Protein AF-A0A8S2NGQ4-F1 (afdb_monomer_lite)

Secondary structure (DSSP, 8-state):
--HHHHHHHHHHTT--SS---TTS--HHHH--SHHHHHHHHH-S-----SS---SEE--TTHHHHHHHHHHHTGGGGG--HHHHHHHHHHIIIIIIIIIIIHHH---HHHHHHHHHHHHHHHHHT-HHHHHHHHHT-TTS-HHHHHHHHHHHHGGGGTS---TTSTTHHHHHHHHHHHHHHHT-GGGGGSB--EEEEEEEEEEHHHHTT--TT-EEEESS-EEEES-HHHHHHHTTHHHHHHHTTTS-S---SEEEEEEEEEE--TTT-EE-TTTSSSTT--EEEE-TT-EEEEEEEEEETTTTEEEEEEEE---HHHHSSSSSSTTS--HHHHHHHTTTS-HHHHHHHHHHHHHHHHHHT---SSHHHHHHHHHHHHT--TT-------B-TTS-B--S---TTS-TT-PPPTT-----BTTTTB-SHHHHHHHHHHHT--TTT-TTHHHH-HHHHHHHHHHHHHHTTHHHHHHTT-HHHHHHHH-GGG-STT--HHHHHHHHHHHHHHHHTT--S--GGGG--

Structure (mmCIF, N/CA/C/O backbone):
data_AF-A0A8S2NGQ4-F1
#
_entry.id   AF-A0A8S2NGQ4-F1
#
loop_
_atom_site.group_PDB
_atom_site.id
_atom_site.type_symbol
_atom_site.label_atom_id
_atom_site.label_alt_id
_atom_site.label_comp_id
_atom_site.label_asym_id
_atom_site.label_entity_id
_atom_site.label_seq_id
_atom_site.pdbx_PDB_ins_code
_atom_site.Cartn_x
_atom_site.Cartn_y
_atom_site.Cartn_z
_atom_site.occupancy
_atom_site.B_iso_or_equiv
_atom_site.auth_seq_id
_atom_site.auth_comp_id
_atom_site.auth_asym_id
_atom_site.auth_atom_id
_atom_site.pdbx_PDB_model_num
ATOM 1 N N . MET A 1 1 ? -45.311 7.890 19.341 1.00 47.47 1 MET A N 1
ATOM 2 C CA . MET A 1 1 ? -44.285 8.779 19.941 1.00 47.47 1 MET A CA 1
ATOM 3 C C . MET A 1 1 ? -43.265 8.062 20.843 1.00 47.47 1 MET A C 1
ATOM 5 O O . MET A 1 1 ? -42.162 8.571 20.970 1.00 47.47 1 MET A O 1
ATOM 9 N N . GLY A 1 2 ? -43.557 6.893 21.444 1.00 51.28 2 GLY A N 1
ATOM 10 C CA . GLY A 1 2 ? -42.591 6.179 22.310 1.00 51.28 2 GLY A CA 1
ATOM 11 C C . GLY A 1 2 ? -41.576 5.267 21.597 1.00 51.28 2 GLY A C 1
ATOM 12 O O . GLY A 1 2 ? -40.477 5.070 22.107 1.00 51.28 2 GLY A O 1
ATOM 13 N N . HIS A 1 3 ? -41.905 4.745 20.409 1.00 68.62 3 HIS A N 1
ATOM 14 C CA . HIS A 1 3 ? -41.083 3.736 19.721 1.00 68.62 3 HIS A CA 1
ATOM 15 C C . HIS A 1 3 ? -39.690 4.236 19.324 1.00 68.62 3 HIS A C 1
ATOM 17 O O . HIS A 1 3 ? -38.726 3.505 19.499 1.00 68.62 3 HIS A O 1
ATOM 23 N N . ASN A 1 4 ? -39.557 5.493 18.894 1.00 74.12 4 ASN A N 1
ATOM 24 C CA . ASN A 1 4 ? -38.266 6.086 18.526 1.00 74.12 4 ASN A CA 1
ATOM 25 C C . ASN A 1 4 ? -37.295 6.143 19.715 1.00 74.12 4 ASN A C 1
ATOM 27 O O . ASN A 1 4 ? -36.136 5.763 19.590 1.00 74.12 4 ASN A O 1
ATOM 31 N N . LYS A 1 5 ? -37.781 6.546 20.898 1.00 70.69 5 LYS A N 1
ATOM 32 C CA . LYS A 1 5 ? -36.969 6.566 22.124 1.00 70.69 5 LYS A CA 1
ATOM 33 C C . LYS A 1 5 ? -36.542 5.160 22.540 1.00 70.69 5 LYS A C 1
ATOM 35 O O . LYS A 1 5 ? -35.399 4.982 22.935 1.00 70.69 5 LYS A O 1
ATOM 40 N N . ILE A 1 6 ? -37.431 4.174 22.409 1.00 72.31 6 ILE A N 1
ATOM 41 C CA . ILE A 1 6 ? -37.134 2.771 22.727 1.00 72.31 6 ILE A CA 1
ATOM 42 C C . ILE A 1 6 ? -36.116 2.192 21.740 1.00 72.31 6 ILE A C 1
ATOM 44 O O . ILE A 1 6 ? -35.147 1.590 22.176 1.00 72.31 6 ILE A O 1
ATOM 48 N N . VAL A 1 7 ? -36.286 2.408 20.431 1.00 74.19 7 VAL A N 1
ATOM 49 C CA . VAL A 1 7 ? -35.330 1.956 19.404 1.00 74.19 7 VAL A CA 1
ATOM 50 C C . VAL A 1 7 ? -33.959 2.582 19.636 1.00 74.19 7 VAL A C 1
ATOM 52 O O . VAL A 1 7 ? -32.962 1.870 19.630 1.00 74.19 7 VAL A O 1
ATOM 55 N N . LYS A 1 8 ? -33.905 3.889 19.919 1.00 68.50 8 LYS A N 1
ATOM 56 C CA . LYS A 1 8 ? -32.658 4.579 20.259 1.00 68.50 8 LYS A CA 1
ATOM 57 C C . LYS A 1 8 ? -31.984 3.950 21.479 1.00 68.50 8 LYS A C 1
ATOM 59 O O . LYS A 1 8 ? -30.815 3.599 21.393 1.00 68.50 8 LYS A O 1
ATOM 64 N N . LEU A 1 9 ? -32.735 3.733 22.560 1.00 68.00 9 LEU A N 1
ATOM 65 C CA . LEU A 1 9 ? -32.222 3.107 23.779 1.00 68.00 9 LEU A CA 1
ATOM 66 C C . LEU A 1 9 ? -31.737 1.670 23.516 1.00 68.00 9 LEU A C 1
ATOM 68 O O . LEU A 1 9 ? -30.669 1.281 23.956 1.00 68.00 9 LEU A O 1
ATOM 72 N N . LEU A 1 10 ? -32.486 0.870 22.756 1.00 69.38 10 LEU A N 1
ATOM 73 C CA . LEU A 1 10 ? -32.101 -0.505 22.426 1.00 69.38 10 LEU A CA 1
ATOM 74 C C . LEU A 1 10 ? -30.802 -0.548 21.616 1.00 69.38 10 LEU A C 1
ATOM 76 O O . LEU A 1 10 ? -29.922 -1.354 21.909 1.00 69.38 10 LEU A O 1
ATOM 80 N N . LEU A 1 11 ? -30.661 0.335 20.628 1.00 63.56 11 LEU A N 1
ATOM 81 C CA . LEU A 1 11 ? -29.444 0.440 19.828 1.00 63.56 11 LEU A CA 1
ATOM 82 C C . LEU A 1 11 ? -28.258 0.982 20.638 1.00 63.56 11 LEU A C 1
ATOM 84 O O . LEU A 1 11 ? -27.145 0.497 20.457 1.00 63.56 11 LEU A O 1
ATOM 88 N N . GLU A 1 12 ? -28.484 1.934 21.550 1.00 55.81 12 GLU A N 1
ATOM 89 C CA . GLU A 1 12 ? -27.474 2.419 22.507 1.00 55.81 12 GLU A CA 1
ATOM 90 C C . GLU A 1 12 ? -26.984 1.306 23.451 1.00 55.81 12 GLU A C 1
ATOM 92 O O . GLU A 1 12 ? -25.834 1.328 23.880 1.00 55.81 12 GLU A O 1
ATOM 97 N N . TYR A 1 13 ? -27.828 0.308 23.728 1.00 57.59 13 TYR A N 1
ATOM 98 C CA . TYR A 1 13 ? -27.519 -0.848 24.575 1.00 57.59 13 TYR A CA 1
ATOM 99 C C . TYR A 1 13 ? -27.170 -2.121 23.776 1.00 57.59 13 TYR A C 1
ATOM 101 O O . TYR A 1 13 ? -27.187 -3.226 24.319 1.00 57.59 13 TYR A O 1
ATOM 109 N N . GLY A 1 14 ? -26.804 -1.981 22.496 1.00 46.16 14 GLY A N 1
ATOM 110 C CA . GLY A 1 14 ? -26.215 -3.062 21.698 1.00 46.16 14 GLY A CA 1
ATOM 111 C C . GLY A 1 14 ? -27.210 -4.026 21.045 1.00 46.16 14 GLY A C 1
ATOM 112 O O . GLY A 1 14 ? -26.811 -5.116 20.634 1.00 46.16 14 GLY A O 1
ATOM 113 N N . ALA A 1 15 ? -28.490 -3.658 20.922 1.00 65.44 15 ALA A N 1
ATOM 114 C CA . ALA A 1 15 ? -29.447 -4.446 20.149 1.00 65.44 15 ALA A CA 1
ATOM 115 C C . ALA A 1 15 ? -28.979 -4.594 18.692 1.00 65.44 15 ALA A C 1
ATOM 117 O O . ALA A 1 15 ? -28.596 -3.620 18.038 1.00 65.44 15 ALA A O 1
ATOM 118 N N . SER A 1 16 ? -29.013 -5.829 18.184 1.00 55.09 16 SER A N 1
ATOM 119 C CA . SER A 1 16 ? -28.521 -6.128 16.841 1.00 55.09 16 SER A CA 1
ATOM 120 C C . SER A 1 16 ? -29.359 -5.440 15.766 1.00 55.09 16 SER A C 1
ATOM 122 O O . SER A 1 16 ? -30.589 -5.486 15.776 1.00 55.09 16 SER A O 1
ATOM 124 N N . ARG A 1 17 ? -28.655 -4.837 14.807 1.00 65.81 17 ARG A N 1
ATOM 125 C CA . ARG A 1 17 ? -29.224 -4.142 13.644 1.00 65.81 17 ARG A CA 1
ATOM 126 C C . ARG A 1 17 ? -29.491 -5.082 12.467 1.00 65.81 17 ARG A C 1
ATOM 128 O O . ARG A 1 17 ? -30.133 -4.669 11.508 1.00 65.81 17 ARG A O 1
ATOM 135 N N . SER A 1 18 ? -29.001 -6.318 12.534 1.00 59.22 18 SER A N 1
ATOM 136 C CA . SER A 1 18 ? -28.977 -7.274 11.421 1.00 59.22 18 SER A CA 1
ATOM 137 C C . SER A 1 18 ? -29.784 -8.549 11.679 1.00 59.22 18 SER A C 1
ATOM 139 O O . SER A 1 18 ? -29.980 -9.327 10.748 1.00 59.22 18 SER A O 1
ATOM 141 N N . ILE A 1 19 ? -30.289 -8.769 12.903 1.00 72.81 19 ILE A N 1
ATOM 142 C CA . ILE A 1 19 ? -31.139 -9.931 13.204 1.00 72.81 19 ILE A CA 1
ATOM 143 C C . ILE A 1 19 ? -32.429 -9.842 12.396 1.00 72.81 19 ILE A C 1
ATOM 145 O O . ILE A 1 19 ? -33.229 -8.924 12.571 1.00 72.81 19 ILE A O 1
ATOM 149 N N . LYS A 1 20 ? -32.640 -10.833 11.538 1.00 73.38 20 LYS A N 1
ATOM 150 C CA . LYS A 1 20 ? -33.841 -10.926 10.722 1.00 73.38 20 LYS A CA 1
ATOM 151 C C . LYS A 1 20 ? -34.998 -11.527 11.508 1.00 73.38 20 LYS A C 1
ATOM 153 O O . LYS A 1 20 ? -34.817 -12.433 12.322 1.00 73.38 20 LYS A O 1
ATOM 158 N N . ASN A 1 21 ? -36.195 -11.012 11.266 1.00 79.94 21 ASN A N 1
ATOM 159 C CA . ASN A 1 21 ? -37.418 -11.607 11.782 1.00 79.94 21 ASN A CA 1
ATOM 160 C C . ASN A 1 21 ? -37.799 -12.864 10.968 1.00 79.94 21 ASN A C 1
ATOM 162 O O . ASN A 1 21 ? -37.129 -13.251 10.013 1.00 79.94 21 ASN A O 1
ATOM 166 N N . LYS A 1 22 ? -38.915 -13.498 11.338 1.00 82.44 22 LYS A N 1
ATOM 167 C CA . LYS A 1 22 ? -39.483 -14.668 10.641 1.00 82.44 22 LYS A CA 1
ATOM 168 C C . LYS A 1 22 ? -39.823 -14.438 9.158 1.00 82.44 22 LYS A C 1
ATOM 170 O O . LYS A 1 22 ? -40.023 -15.408 8.438 1.00 82.44 22 LYS A O 1
ATOM 175 N N . ASP A 1 23 ? -39.894 -13.179 8.732 1.00 82.38 23 ASP A N 1
ATOM 176 C CA . ASP A 1 23 ? -40.196 -12.754 7.365 1.00 82.38 23 ASP A CA 1
ATOM 177 C C . ASP A 1 23 ? -38.913 -12.344 6.606 1.00 82.38 23 ASP A C 1
ATOM 179 O O . ASP A 1 23 ? -38.987 -11.730 5.547 1.00 82.38 23 ASP A O 1
ATOM 183 N N . ASP A 1 24 ? -37.735 -12.683 7.151 1.00 77.06 24 ASP A N 1
ATOM 184 C CA . ASP A 1 24 ? -36.398 -12.391 6.612 1.00 77.06 24 ASP A CA 1
ATOM 185 C C . ASP A 1 24 ? -36.048 -10.886 6.534 1.00 77.06 24 ASP A C 1
ATOM 187 O O . ASP A 1 24 ? -35.146 -10.487 5.797 1.00 77.06 24 ASP A O 1
ATOM 191 N N . LEU A 1 25 ? -36.715 -10.048 7.340 1.00 63.53 25 LEU A N 1
ATOM 192 C CA . LEU A 1 25 ? -36.508 -8.596 7.394 1.00 63.53 25 LEU A CA 1
ATOM 193 C C . LEU A 1 25 ? -35.737 -8.170 8.650 1.00 63.53 25 LEU A C 1
ATOM 195 O O . LEU A 1 25 ? -36.056 -8.579 9.769 1.00 63.53 25 LEU A O 1
ATOM 199 N N . THR A 1 26 ? -34.747 -7.301 8.473 1.00 73.62 26 THR A N 1
ATOM 200 C CA . THR A 1 26 ? -33.977 -6.652 9.546 1.00 73.62 26 THR A CA 1
ATOM 201 C C . THR A 1 26 ? -34.806 -5.593 10.291 1.00 73.62 26 THR A C 1
ATOM 203 O O . THR A 1 26 ? -35.799 -5.085 9.760 1.00 73.62 26 THR A O 1
ATOM 206 N N . PRO A 1 27 ? -34.400 -5.159 11.502 1.00 73.75 27 PRO A N 1
ATOM 207 C CA . PRO A 1 27 ? -35.105 -4.111 12.241 1.00 73.75 27 PRO A CA 1
ATOM 208 C C . PRO A 1 27 ? -35.163 -2.777 11.479 1.00 73.75 27 PRO A C 1
ATOM 210 O O . PRO A 1 27 ? -36.126 -2.028 11.635 1.00 73.75 27 PRO A O 1
ATOM 213 N N . PHE A 1 28 ? -34.170 -2.504 10.622 1.00 74.75 28 PHE A N 1
ATOM 214 C CA . PHE A 1 28 ? -34.169 -1.352 9.718 1.00 74.75 28 PHE A CA 1
ATOM 215 C C . PHE A 1 28 ? -35.247 -1.467 8.629 1.00 74.75 28 PHE A C 1
ATOM 217 O O . PHE A 1 28 ? -35.967 -0.506 8.356 1.00 74.75 28 PHE A O 1
ATOM 224 N N . GLU A 1 29 ? -35.403 -2.649 8.029 1.00 71.12 29 GLU A N 1
ATOM 225 C CA . GLU A 1 29 ? -36.397 -2.902 6.977 1.00 71.12 29 GLU A CA 1
ATOM 226 C C . GLU A 1 29 ? -37.832 -2.889 7.513 1.00 71.12 29 GLU A C 1
ATOM 228 O O . GLU A 1 29 ? -38.745 -2.443 6.817 1.00 71.12 29 GLU A O 1
ATOM 233 N N . VAL A 1 30 ? -38.023 -3.305 8.768 1.00 80.00 30 VAL A N 1
ATOM 234 C CA . VAL A 1 30 ? -39.321 -3.279 9.464 1.00 80.00 30 VAL A CA 1
ATOM 235 C C . VAL A 1 30 ? -39.692 -1.869 9.958 1.00 80.00 30 VAL A C 1
ATOM 237 O O . VAL A 1 30 ? -40.865 -1.587 10.226 1.00 80.00 30 VAL A O 1
ATOM 240 N N . ALA A 1 31 ? -38.731 -0.945 10.072 1.00 78.69 31 ALA A N 1
ATOM 241 C CA . ALA A 1 31 ? -38.985 0.402 10.575 1.00 78.69 31 ALA A CA 1
ATOM 242 C C . ALA A 1 31 ? -39.980 1.162 9.673 1.00 78.69 31 ALA A C 1
ATOM 244 O O . ALA A 1 31 ? -39.712 1.464 8.511 1.00 78.69 31 ALA A O 1
ATOM 245 N N . CYS A 1 32 ? -41.146 1.501 10.228 1.00 67.94 32 CYS A N 1
ATOM 246 C CA . CYS A 1 32 ? -42.255 2.084 9.465 1.00 67.94 32 CYS A CA 1
ATOM 247 C C . CYS A 1 32 ? -42.113 3.591 9.207 1.00 67.94 32 CYS A C 1
ATOM 249 O O . CYS A 1 32 ? -42.755 4.114 8.300 1.00 67.94 32 CYS A O 1
ATOM 251 N N . THR A 1 33 ? -41.307 4.307 10.000 1.00 74.94 33 THR A N 1
ATOM 252 C CA . THR A 1 33 ? -41.181 5.770 9.893 1.00 74.94 33 THR A CA 1
ATOM 253 C C . THR A 1 33 ? -39.758 6.184 9.552 1.00 74.94 33 THR A C 1
ATOM 255 O O . THR A 1 33 ? -38.798 5.581 10.037 1.00 74.94 33 THR A O 1
ATOM 258 N N . GLN A 1 34 ? -39.624 7.244 8.748 1.00 62.84 34 GLN A N 1
ATOM 259 C CA . GLN A 1 34 ? -38.319 7.801 8.384 1.00 62.84 34 GLN A CA 1
ATOM 260 C C . GLN A 1 34 ? -37.546 8.282 9.616 1.00 62.84 34 GLN A C 1
ATOM 262 O O . GLN A 1 34 ? -36.330 8.159 9.656 1.00 62.84 34 GLN A O 1
ATOM 267 N N . GLU A 1 35 ? -38.251 8.761 10.645 1.00 68.25 35 GLU A N 1
ATOM 268 C CA . GLU A 1 35 ? -37.668 9.167 11.926 1.00 68.25 35 GLU A CA 1
ATOM 269 C C . GLU A 1 35 ? -37.063 7.971 12.684 1.00 68.25 35 GLU A C 1
ATOM 271 O O . GLU A 1 35 ? -35.987 8.076 13.258 1.00 68.25 35 GLU A O 1
ATOM 276 N N . THR A 1 36 ? -37.709 6.799 12.651 1.00 71.31 36 THR A N 1
ATOM 277 C CA . THR A 1 36 ? -37.140 5.572 13.235 1.00 71.31 36 THR A CA 1
ATOM 278 C C . THR A 1 36 ? -35.943 5.076 12.426 1.00 71.31 36 THR A C 1
ATOM 280 O O . THR A 1 36 ? -34.950 4.660 13.014 1.00 71.31 36 THR A O 1
ATOM 283 N N . LYS A 1 37 ? -36.004 5.146 11.089 1.00 69.75 37 LYS A N 1
ATOM 284 C CA . LYS A 1 37 ? -34.887 4.770 10.203 1.00 69.75 37 LYS A CA 1
ATOM 285 C C . LYS A 1 37 ? -33.667 5.651 10.407 1.00 69.75 37 LYS A C 1
ATOM 287 O O . LYS A 1 37 ? -32.573 5.127 10.587 1.00 69.75 37 LYS A O 1
ATOM 292 N N . THR A 1 38 ? -33.873 6.961 10.538 1.00 61.78 38 THR A N 1
ATOM 293 C CA . THR A 1 38 ? -32.781 7.886 10.857 1.00 61.78 38 THR A CA 1
ATOM 294 C C . THR A 1 38 ? -32.130 7.572 12.195 1.00 61.78 38 THR A C 1
ATOM 296 O O . THR A 1 38 ? -30.974 7.903 12.359 1.00 61.78 38 THR A O 1
ATOM 299 N N . ILE A 1 39 ? -32.781 6.900 13.148 1.00 68.69 39 ILE A N 1
ATOM 300 C CA . ILE A 1 39 ? -32.122 6.484 14.402 1.00 68.69 39 ILE A CA 1
ATOM 301 C C . ILE A 1 39 ? -31.129 5.337 14.164 1.00 68.69 39 ILE A C 1
ATOM 303 O O . ILE A 1 39 ? -30.077 5.306 14.801 1.00 68.69 39 ILE A O 1
ATOM 307 N N . PHE A 1 40 ? -31.413 4.432 13.223 1.00 63.56 40 PHE A N 1
ATOM 308 C CA . PHE A 1 40 ? -30.446 3.418 12.788 1.00 63.56 40 PHE A CA 1
ATOM 309 C C . PHE A 1 40 ? -29.258 4.041 12.038 1.00 63.56 40 PHE A C 1
ATOM 311 O O . PHE A 1 40 ? -28.152 3.516 12.123 1.00 63.56 40 PHE A O 1
ATOM 318 N N . GLU A 1 41 ? -29.474 5.174 11.365 1.00 57.09 41 GLU A N 1
ATOM 319 C CA . GLU A 1 41 ? -28.446 5.926 10.629 1.00 57.09 41 GLU A CA 1
ATOM 320 C C . GLU A 1 41 ? -27.668 6.923 11.517 1.00 57.09 41 GLU A C 1
ATOM 322 O O . GLU A 1 41 ? -26.479 7.144 11.311 1.00 57.09 41 GLU A O 1
ATOM 327 N N . GLN A 1 42 ? -28.314 7.519 12.529 1.00 47.59 42 GLN A N 1
ATOM 328 C CA . GLN A 1 42 ? -27.783 8.588 13.394 1.00 47.59 42 GLN A CA 1
ATOM 329 C C . GLN A 1 42 ? -26.931 8.084 14.561 1.00 47.59 42 GLN A C 1
ATOM 331 O O . GLN A 1 42 ? -26.241 8.887 15.187 1.00 47.59 42 GLN A O 1
ATOM 336 N N . ILE A 1 43 ? -26.904 6.776 14.839 1.00 44.72 43 ILE A N 1
ATOM 337 C CA . ILE A 1 43 ? -25.871 6.172 15.707 1.00 44.72 43 ILE A CA 1
ATOM 338 C C . ILE A 1 43 ? -24.619 5.862 14.860 1.00 44.72 43 ILE A C 1
ATOM 340 O O . ILE A 1 43 ? -23.972 4.828 14.978 1.00 44.72 43 ILE A O 1
ATOM 344 N N . VAL A 1 44 ? -24.295 6.800 13.970 1.00 35.69 44 VAL A N 1
ATOM 345 C CA . VAL A 1 44 ? -22.965 7.076 13.443 1.00 35.69 44 VAL A CA 1
ATOM 346 C C . VAL A 1 44 ? -22.680 8.514 13.883 1.00 35.69 44 VAL A C 1
ATOM 348 O O . VAL A 1 44 ? -23.171 9.470 13.293 1.00 35.69 44 VAL A O 1
ATOM 351 N N . GLY A 1 45 ? -21.992 8.625 15.022 1.00 33.66 45 GLY A N 1
ATOM 352 C CA . GLY A 1 45 ? -21.526 9.830 15.721 1.00 33.66 45 GLY A CA 1
ATOM 353 C C . GLY A 1 45 ? -21.983 11.211 15.226 1.00 33.66 45 GLY A C 1
ATOM 354 O O . GLY A 1 45 ? -21.392 11.785 14.314 1.00 33.66 45 GLY A O 1
ATOM 355 N N . LYS A 1 46 ? -22.906 11.846 15.962 1.00 27.83 46 LYS A N 1
ATOM 356 C CA . LYS A 1 46 ? -22.928 13.314 16.055 1.00 27.83 46 LYS A CA 1
ATOM 357 C C . LYS A 1 46 ? -21.734 13.775 16.898 1.00 27.83 46 LYS A C 1
ATOM 359 O O . LYS A 1 46 ? -21.806 13.751 18.123 1.00 27.83 46 LYS A O 1
ATOM 364 N N . SER A 1 47 ? -20.661 14.214 16.246 1.00 31.73 47 SER A N 1
ATOM 365 C CA . SER A 1 47 ? -19.633 15.055 16.870 1.00 31.73 47 SER A CA 1
ATOM 366 C C . SER A 1 47 ? -19.899 16.518 16.494 1.00 31.73 47 SER A C 1
ATOM 368 O O . SER A 1 47 ? -19.470 16.985 15.439 1.00 31.73 47 SER A O 1
ATOM 370 N N . ASP A 1 48 ? -20.557 17.260 17.383 1.00 31.52 48 ASP A N 1
ATOM 371 C CA . ASP A 1 48 ? -20.556 18.727 17.379 1.00 31.52 48 ASP A CA 1
ATOM 372 C C . ASP A 1 48 ? -19.175 19.245 17.834 1.00 31.52 48 ASP A C 1
ATOM 374 O O . ASP A 1 48 ? -19.003 19.595 18.999 1.00 31.52 48 ASP A O 1
ATOM 378 N N . ARG A 1 49 ? -18.163 19.300 16.950 1.0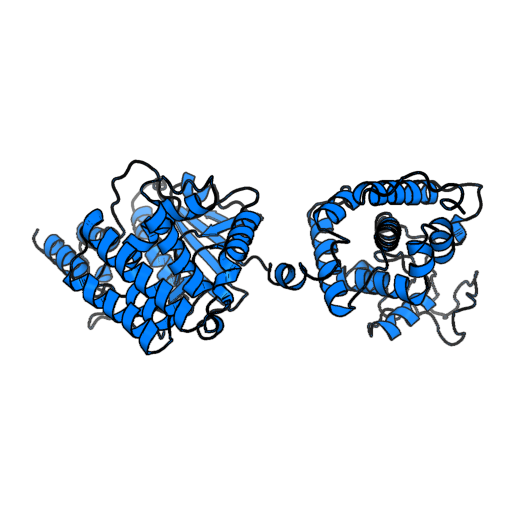0 37.47 49 ARG A N 1
ATOM 379 C CA . ARG A 1 49 ? -16.930 20.100 17.162 1.00 37.47 49 ARG A CA 1
ATOM 380 C C . ARG A 1 49 ? -16.380 20.655 15.840 1.00 37.47 49 ARG A C 1
ATOM 382 O O . ARG A 1 49 ? -16.285 19.945 14.849 1.00 37.47 49 ARG A O 1
ATOM 389 N N . LYS A 1 50 ? -16.013 21.940 15.878 1.00 34.47 50 LYS A N 1
ATOM 390 C CA . LYS A 1 50 ? -15.806 22.922 14.790 1.00 34.47 50 LYS A CA 1
ATOM 391 C C . LYS A 1 50 ? -14.702 22.674 13.741 1.00 34.47 50 LYS A C 1
ATOM 393 O O . LYS A 1 50 ? -14.505 23.554 12.913 1.00 34.47 50 LYS A O 1
ATOM 398 N N . ASP A 1 51 ? -14.067 21.507 13.692 1.00 41.84 51 ASP A N 1
ATOM 399 C CA . ASP A 1 51 ? -13.097 21.170 12.640 1.00 41.84 51 ASP A CA 1
ATOM 400 C C . ASP A 1 51 ? -13.524 19.874 11.948 1.00 41.84 51 ASP A C 1
ATOM 402 O O . ASP A 1 51 ? -13.698 18.845 12.604 1.00 41.84 51 ASP A O 1
A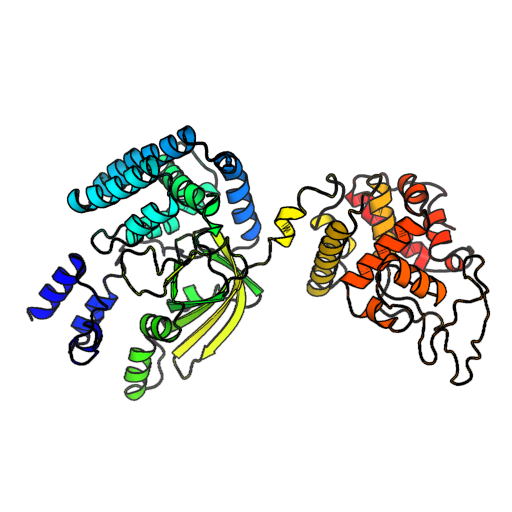TOM 406 N N . ALA A 1 52 ? -13.720 19.922 10.627 1.00 53.47 52 ALA A N 1
ATOM 407 C CA . ALA A 1 52 ? -14.137 18.767 9.837 1.00 53.47 52 ALA A CA 1
ATOM 408 C C . ALA A 1 52 ? -13.131 17.614 10.007 1.00 53.47 52 ALA A C 1
ATOM 410 O O . ALA A 1 52 ? -11.969 17.728 9.605 1.00 53.47 52 ALA A O 1
ATOM 411 N N . ILE A 1 53 ? -13.574 16.512 10.622 1.00 56.94 53 ILE A N 1
ATOM 412 C CA . ILE A 1 53 ? -12.752 15.318 10.843 1.00 56.94 53 ILE A CA 1
ATOM 413 C C . ILE A 1 53 ? -12.287 14.788 9.482 1.00 56.94 53 ILE A C 1
ATOM 415 O O . ILE A 1 53 ? -13.098 14.438 8.624 1.00 56.94 53 ILE A O 1
ATOM 419 N N . LYS A 1 54 ? -10.970 14.706 9.280 1.00 65.00 54 LYS A N 1
ATOM 420 C CA . LYS A 1 54 ? -10.386 14.140 8.060 1.00 65.00 54 LYS A CA 1
ATOM 421 C C . LYS A 1 54 ? -10.198 12.639 8.239 1.00 65.00 54 LYS A C 1
ATOM 423 O O . LYS A 1 54 ? -9.243 12.200 8.860 1.00 65.00 54 LYS A O 1
ATOM 428 N N . TRP A 1 55 ? -11.091 11.839 7.669 1.00 76.44 55 TRP A N 1
ATOM 429 C CA . TRP A 1 55 ? -11.001 10.370 7.716 1.00 76.44 55 TRP A CA 1
ATOM 430 C C . TRP A 1 55 ? -9.906 9.801 6.806 1.00 76.44 55 TRP A C 1
ATOM 432 O O . TRP A 1 55 ? -9.324 8.742 7.064 1.00 76.44 55 TRP A O 1
ATOM 442 N N . VAL A 1 56 ? -9.619 10.530 5.731 1.00 76.31 56 VAL A N 1
ATOM 443 C CA . VAL A 1 56 ? -8.582 10.218 4.756 1.00 76.31 56 VAL A CA 1
ATOM 444 C C . VAL A 1 56 ? -7.674 11.421 4.572 1.00 76.31 56 VAL A C 1
ATOM 446 O O . VAL A 1 56 ? -8.105 12.573 4.628 1.00 76.31 56 VAL A O 1
ATOM 449 N N . LEU A 1 57 ? -6.402 11.145 4.323 1.00 70.69 57 LEU A N 1
ATOM 450 C CA . LEU A 1 57 ? -5.430 12.150 3.943 1.00 70.69 57 LEU A CA 1
ATOM 451 C C . LEU A 1 57 ? -5.180 12.055 2.436 1.00 70.69 57 LEU A C 1
ATOM 453 O O . LEU A 1 57 ? -5.005 10.969 1.878 1.00 70.69 57 LEU A O 1
ATOM 457 N N . VAL A 1 58 ? -5.146 13.217 1.790 1.00 66.06 58 VAL A N 1
ATOM 458 C CA . VAL A 1 58 ? -4.784 13.384 0.383 1.00 66.06 58 VAL A CA 1
ATOM 459 C C . VAL A 1 58 ? -3.786 14.529 0.320 1.00 66.06 58 VAL A C 1
ATOM 461 O O . VAL A 1 58 ? -4.127 15.680 0.582 1.00 66.06 58 VAL A O 1
ATOM 464 N N . SER A 1 59 ? -2.519 14.212 0.054 1.00 57.06 59 SER A N 1
ATOM 465 C CA . SER A 1 59 ? -1.465 15.222 -0.033 1.00 57.06 59 SER A CA 1
ATOM 466 C C . SER A 1 59 ? -0.330 14.783 -0.962 1.00 57.06 59 SER A C 1
ATOM 468 O O . SER A 1 59 ? -0.029 13.585 -1.076 1.00 57.06 59 SER A O 1
ATOM 470 N N . PRO A 1 60 ? 0.386 15.737 -1.586 1.00 51.28 60 PRO A N 1
ATOM 471 C CA . PRO A 1 60 ? 1.677 15.447 -2.191 1.00 51.28 60 PRO A CA 1
ATOM 472 C C . PRO A 1 60 ? 2.600 14.792 -1.153 1.00 51.28 60 PRO A C 1
ATOM 474 O O . PRO A 1 60 ? 2.713 15.252 -0.019 1.00 51.28 60 PRO A O 1
ATOM 477 N N . GLY A 1 61 ? 3.248 13.684 -1.517 1.00 61.53 61 GLY A N 1
ATOM 478 C CA . GLY A 1 61 ? 4.193 13.000 -0.628 1.00 61.53 61 GLY A CA 1
ATOM 479 C C . GLY A 1 61 ? 3.573 12.122 0.465 1.00 61.53 61 GLY A C 1
ATOM 480 O O . GLY A 1 61 ? 4.314 11.644 1.318 1.00 61.53 61 GLY A O 1
ATOM 481 N N . ILE A 1 62 ? 2.271 11.827 0.427 1.00 72.25 62 ILE A N 1
ATOM 482 C CA . ILE A 1 62 ? 1.607 10.964 1.419 1.00 72.25 62 ILE A CA 1
ATOM 483 C C . ILE A 1 62 ? 2.242 9.569 1.573 1.00 72.25 62 ILE A C 1
ATOM 485 O O . ILE A 1 62 ? 2.376 9.057 2.682 1.00 72.25 62 ILE A O 1
ATOM 489 N N . ALA A 1 63 ? 2.761 8.999 0.480 1.00 74.19 63 ALA A N 1
ATOM 490 C CA . ALA A 1 63 ? 3.532 7.755 0.514 1.00 74.19 63 ALA A CA 1
ATOM 491 C C . ALA A 1 63 ? 4.810 7.880 1.368 1.00 74.19 63 ALA A C 1
ATOM 493 O O . ALA A 1 63 ? 5.191 6.937 2.056 1.00 74.19 63 ALA A O 1
ATOM 494 N N . LYS A 1 64 ? 5.449 9.062 1.374 1.00 75.50 64 LYS A N 1
ATOM 495 C CA . LYS A 1 64 ? 6.611 9.341 2.230 1.00 75.50 64 LYS A CA 1
ATOM 496 C C . LYS A 1 64 ? 6.208 9.433 3.701 1.00 75.50 64 LYS A C 1
ATOM 498 O O . LYS A 1 64 ? 6.921 8.860 4.514 1.00 75.50 64 LYS A O 1
ATOM 503 N N . LYS A 1 65 ? 5.079 10.083 4.032 1.00 76.06 65 LYS A N 1
ATOM 504 C CA . LYS A 1 65 ? 4.558 10.125 5.415 1.00 76.06 65 LYS A CA 1
ATOM 505 C C . LYS A 1 65 ? 4.286 8.705 5.933 1.00 76.06 65 LYS A C 1
ATOM 507 O O . LYS A 1 65 ? 4.796 8.328 6.982 1.00 76.06 65 LYS A O 1
ATOM 512 N N . ARG A 1 66 ? 3.614 7.864 5.138 1.00 83.31 66 ARG A N 1
ATOM 513 C CA . ARG A 1 66 ? 3.412 6.437 5.452 1.00 83.31 66 ARG A CA 1
ATOM 514 C C . ARG A 1 66 ? 4.728 5.682 5.680 1.00 83.31 66 ARG A C 1
ATOM 516 O O . ARG A 1 66 ? 4.855 4.892 6.611 1.00 83.31 66 ARG A O 1
ATOM 523 N N . ASP A 1 67 ? 5.711 5.885 4.806 1.00 79.19 67 ASP A N 1
ATOM 524 C CA . ASP A 1 67 ? 7.018 5.234 4.929 1.00 79.19 67 ASP A CA 1
ATOM 525 C C . ASP A 1 67 ? 7.781 5.695 6.170 1.00 79.19 67 ASP A C 1
ATOM 527 O O . ASP A 1 67 ? 8.446 4.886 6.810 1.00 79.19 67 ASP A O 1
ATOM 531 N N . GLN A 1 68 ? 7.697 6.984 6.496 1.00 79.75 68 GLN A N 1
ATOM 532 C CA . GLN A 1 68 ? 8.290 7.561 7.695 1.00 79.75 68 GLN A CA 1
ATOM 533 C C . GLN A 1 68 ? 7.645 6.978 8.951 1.00 79.75 68 GLN A C 1
ATOM 535 O O . GLN A 1 68 ? 8.375 6.567 9.841 1.00 79.75 68 GLN A O 1
ATOM 540 N N . PHE A 1 69 ? 6.317 6.827 8.982 1.00 82.00 69 PHE A N 1
ATOM 541 C CA . PHE A 1 69 ? 5.619 6.139 10.072 1.00 82.00 69 PHE A CA 1
ATOM 542 C C . PHE A 1 69 ? 6.166 4.732 10.296 1.00 82.00 69 PHE A C 1
ATOM 544 O O . PHE A 1 69 ? 6.588 4.381 11.394 1.00 82.00 69 PHE A O 1
ATOM 551 N N . ARG A 1 70 ? 6.204 3.931 9.223 1.00 80.75 70 ARG A N 1
ATOM 552 C CA . ARG A 1 70 ? 6.679 2.545 9.275 1.00 80.75 70 ARG A CA 1
ATOM 553 C C . ARG A 1 70 ? 8.126 2.475 9.760 1.00 80.75 70 ARG A C 1
ATOM 555 O O . ARG A 1 70 ? 8.413 1.664 10.621 1.00 80.75 70 ARG A O 1
ATOM 562 N N . LYS A 1 71 ? 9.004 3.357 9.268 1.00 79.06 71 LYS A N 1
ATOM 563 C CA . LYS A 1 71 ? 10.404 3.443 9.714 1.00 79.06 71 LYS A CA 1
ATOM 564 C C . LYS A 1 71 ? 10.536 3.844 11.176 1.00 79.06 71 LYS A C 1
ATOM 566 O O . LYS A 1 71 ? 11.285 3.216 11.912 1.00 79.06 71 LYS A O 1
ATOM 571 N N . ASN A 1 72 ? 9.816 4.879 11.596 1.00 77.50 72 ASN A N 1
ATOM 572 C CA . ASN A 1 72 ? 9.887 5.369 12.966 1.00 77.50 72 ASN A CA 1
ATOM 573 C C . ASN A 1 72 ? 9.356 4.338 13.961 1.00 77.50 72 ASN A C 1
ATOM 575 O O . ASN A 1 72 ? 9.768 4.358 15.108 1.00 77.50 72 ASN A O 1
ATOM 579 N N . THR A 1 73 ? 8.495 3.425 13.513 1.00 76.94 73 THR A N 1
ATOM 580 C CA . THR A 1 73 ? 7.925 2.341 14.319 1.00 76.94 73 THR A CA 1
ATOM 581 C C . THR A 1 73 ? 8.606 0.986 14.087 1.00 76.94 73 THR A C 1
ATOM 583 O O . THR A 1 73 ? 8.212 -0.010 14.687 1.00 76.94 73 THR A O 1
ATOM 586 N N . ASP A 1 74 ? 9.672 0.921 13.273 1.00 71.81 74 ASP A N 1
ATOM 587 C CA . ASP A 1 74 ? 10.367 -0.335 12.949 1.00 71.81 74 ASP A CA 1
ATOM 588 C C . ASP A 1 74 ? 10.993 -0.996 14.188 1.00 71.81 74 ASP A C 1
ATOM 590 O O . ASP A 1 74 ? 11.161 -2.215 14.214 1.00 71.81 74 ASP A O 1
ATOM 594 N N . PHE A 1 75 ? 11.325 -0.223 15.228 1.00 68.62 75 PHE A N 1
ATOM 595 C CA . PHE A 1 75 ? 11.875 -0.760 16.477 1.00 68.62 75 PHE A CA 1
ATOM 596 C C . PHE A 1 75 ? 10.899 -1.708 17.194 1.00 68.62 75 PHE A C 1
ATOM 598 O O . PHE A 1 75 ? 11.343 -2.622 17.890 1.00 68.62 75 PHE A O 1
ATOM 605 N N . LEU A 1 76 ? 9.590 -1.551 16.961 1.00 66.06 76 LEU A N 1
ATOM 606 C CA . LEU A 1 76 ? 8.536 -2.388 17.538 1.00 66.06 76 LEU A CA 1
ATOM 607 C C . LEU A 1 76 ? 8.375 -3.743 16.835 1.00 66.06 76 LEU A C 1
ATOM 609 O O . LEU A 1 76 ? 7.667 -4.610 17.337 1.00 66.06 76 LEU A O 1
ATOM 613 N N . LYS A 1 77 ? 9.113 -3.995 15.745 1.00 64.31 77 LYS A N 1
ATOM 614 C CA . LYS A 1 77 ? 9.122 -5.286 15.032 1.00 64.31 77 LYS A CA 1
ATOM 615 C C . LYS A 1 77 ? 9.749 -6.445 15.799 1.00 64.31 77 LYS A C 1
ATOM 617 O O . LYS A 1 77 ? 9.696 -7.576 15.328 1.00 64.31 77 LYS A O 1
ATOM 622 N N . ARG A 1 78 ? 10.398 -6.186 16.936 1.00 65.12 78 ARG A N 1
ATOM 623 C CA . ARG A 1 78 ? 11.064 -7.242 17.710 1.00 65.12 78 ARG A CA 1
ATOM 624 C C . ARG A 1 78 ? 10.074 -8.149 18.447 1.00 65.12 78 ARG A C 1
ATOM 626 O O . ARG A 1 78 ? 10.482 -9.253 18.777 1.00 65.12 78 ARG A O 1
ATOM 633 N N . PHE A 1 79 ? 8.818 -7.707 18.640 1.00 64.12 79 PHE A N 1
ATOM 634 C CA . PHE A 1 79 ? 7.692 -8.453 19.240 1.00 64.12 79 PHE A CA 1
ATOM 635 C C . PHE A 1 79 ? 8.102 -9.455 20.330 1.00 64.12 79 PHE A C 1
ATOM 637 O O . PHE A 1 79 ? 7.636 -10.593 20.355 1.00 64.12 79 PHE A O 1
ATOM 644 N N . ASP A 1 80 ? 8.991 -9.052 21.240 1.00 75.06 80 ASP A N 1
ATOM 645 C CA . ASP A 1 80 ? 9.260 -9.858 22.418 1.00 75.06 80 ASP A CA 1
ATOM 646 C C . ASP A 1 80 ? 8.124 -9.662 23.427 1.00 75.06 80 ASP A C 1
ATOM 648 O O . ASP A 1 80 ? 7.538 -8.582 23.554 1.00 75.06 80 ASP A O 1
ATOM 652 N N . HIS A 1 81 ? 7.812 -10.728 24.160 1.00 71.19 81 HIS A N 1
ATOM 653 C CA . HIS A 1 81 ? 6.688 -10.755 25.090 1.00 71.19 81 HIS A CA 1
ATOM 654 C C . HIS A 1 81 ? 6.734 -9.619 26.129 1.00 71.19 81 HIS A C 1
ATOM 656 O O . HIS A 1 81 ? 5.687 -9.140 26.565 1.00 71.19 81 HIS A O 1
ATOM 662 N N . CYS A 1 82 ? 7.928 -9.171 26.533 1.00 76.44 82 CYS A N 1
ATOM 663 C CA . CYS A 1 82 ? 8.084 -8.110 27.522 1.00 76.44 82 CYS A CA 1
ATOM 664 C C . CYS A 1 82 ? 7.719 -6.743 26.927 1.00 76.44 82 CYS A C 1
ATOM 666 O O . CYS A 1 82 ? 6.876 -6.038 27.486 1.00 76.44 82 CYS A O 1
ATOM 668 N N . SER A 1 83 ? 8.277 -6.409 25.761 1.00 78.19 83 SER A N 1
ATOM 669 C CA . SER A 1 83 ? 7.998 -5.159 25.044 1.00 78.19 83 SER A CA 1
ATOM 670 C C . SER A 1 83 ? 6.526 -5.046 24.654 1.00 78.19 83 SER A C 1
ATOM 672 O O . SER A 1 83 ? 5.890 -4.023 24.897 1.00 78.19 83 SER A O 1
ATOM 674 N N . THR A 1 84 ? 5.942 -6.119 24.117 1.00 81.31 84 THR A N 1
ATOM 675 C CA . THR A 1 84 ? 4.522 -6.155 23.752 1.00 81.31 84 THR A CA 1
ATOM 676 C C . THR A 1 84 ? 3.616 -5.965 24.967 1.00 81.31 84 THR A C 1
ATOM 678 O O . THR A 1 84 ? 2.668 -5.179 24.915 1.00 81.31 84 THR A O 1
ATOM 681 N N . ARG A 1 85 ? 3.915 -6.647 26.080 1.00 87.69 85 ARG A N 1
ATOM 682 C CA . ARG A 1 85 ? 3.170 -6.480 27.332 1.00 87.69 85 ARG A CA 1
ATOM 683 C C . ARG A 1 85 ? 3.242 -5.041 27.830 1.00 87.69 85 ARG A C 1
ATOM 685 O O . ARG A 1 85 ? 2.219 -4.513 28.252 1.00 87.69 85 ARG A O 1
ATOM 692 N N . HIS A 1 86 ? 4.417 -4.416 27.776 1.00 86.50 86 HIS A N 1
ATOM 693 C CA . HIS A 1 86 ? 4.595 -3.031 28.205 1.00 86.50 86 HIS A CA 1
ATOM 694 C C . HIS A 1 86 ? 3.699 -2.069 27.413 1.00 86.50 86 HIS A C 1
ATOM 696 O O . HIS A 1 86 ? 2.971 -1.290 28.020 1.00 86.50 86 HIS A O 1
ATOM 702 N N . LEU A 1 87 ? 3.663 -2.197 26.081 1.00 88.62 87 LEU A N 1
ATOM 703 C CA . LEU A 1 87 ? 2.809 -1.365 25.224 1.00 88.62 87 LEU A CA 1
ATOM 704 C C . LEU A 1 87 ? 1.317 -1.556 25.506 1.00 88.62 87 LEU A C 1
ATOM 706 O O . LEU A 1 87 ? 0.564 -0.588 25.548 1.00 88.62 87 LEU A O 1
ATOM 710 N N . ILE A 1 88 ? 0.873 -2.801 25.699 1.00 91.38 88 ILE A N 1
ATOM 711 C CA . ILE A 1 88 ? -0.537 -3.078 26.000 1.00 91.38 88 ILE A CA 1
ATOM 712 C C . ILE A 1 88 ? -0.923 -2.499 27.365 1.00 91.38 88 ILE A C 1
ATOM 714 O O . ILE A 1 88 ? -1.991 -1.905 27.488 1.00 91.38 88 ILE A O 1
ATOM 718 N N . VAL A 1 89 ? -0.058 -2.625 28.374 1.00 92.06 89 VAL A N 1
ATOM 719 C CA . VAL A 1 89 ? -0.288 -2.014 29.693 1.00 92.06 89 VAL A CA 1
ATOM 720 C C . VAL A 1 89 ? -0.347 -0.490 29.583 1.00 92.06 89 VAL A C 1
ATOM 722 O O . VAL A 1 89 ? -1.238 0.115 30.169 1.00 92.06 89 VAL A O 1
ATOM 725 N N . GLU A 1 90 ? 0.528 0.132 28.790 1.00 90.75 90 GLU A N 1
ATOM 726 C CA . GLU A 1 90 ? 0.480 1.576 28.531 1.00 90.75 90 GLU A CA 1
ATOM 727 C C . GLU A 1 90 ? -0.862 1.992 27.906 1.00 90.75 90 GLU A C 1
ATOM 729 O O . GLU A 1 90 ? -1.489 2.942 28.369 1.00 90.75 90 GLU A O 1
ATOM 734 N N . ILE A 1 91 ? -1.357 1.241 26.916 1.00 94.25 91 ILE A N 1
ATOM 735 C CA . ILE A 1 91 ? -2.670 1.487 26.299 1.00 94.25 91 ILE A CA 1
ATOM 736 C C . ILE A 1 91 ? -3.798 1.353 27.332 1.00 94.25 91 ILE A C 1
ATOM 738 O O . ILE A 1 91 ? -4.701 2.189 27.362 1.00 94.25 91 ILE A O 1
ATOM 742 N N . ILE A 1 92 ? -3.765 0.330 28.189 1.00 93.19 92 ILE A N 1
ATOM 743 C CA . ILE A 1 92 ? -4.789 0.137 29.224 1.00 93.19 92 ILE A CA 1
ATOM 744 C C . ILE A 1 92 ? -4.806 1.323 30.196 1.00 93.19 92 ILE A C 1
ATOM 746 O O . ILE A 1 92 ? -5.866 1.896 30.444 1.00 93.19 92 ILE A O 1
ATOM 750 N N . GLU A 1 93 ? -3.649 1.710 30.727 1.00 91.56 93 GLU A N 1
ATOM 751 C CA . GLU A 1 93 ? -3.574 2.733 31.770 1.00 91.56 93 GLU A CA 1
ATOM 752 C C . GLU A 1 93 ? -3.806 4.145 31.214 1.00 91.56 93 GLU A C 1
ATOM 754 O O . GLU A 1 93 ? -4.655 4.879 31.716 1.00 91.56 93 GLU A O 1
ATOM 759 N N . TYR A 1 94 ? -3.117 4.526 30.136 1.00 90.88 94 TYR A N 1
ATOM 760 C CA . TYR A 1 94 ? -3.184 5.897 29.625 1.00 90.88 94 TYR A CA 1
ATOM 761 C C . TYR A 1 94 ? -4.370 6.135 28.694 1.00 90.88 94 TYR A C 1
ATOM 763 O O . TYR A 1 94 ? -5.023 7.176 28.786 1.00 90.88 94 TYR A O 1
ATOM 771 N N . TYR A 1 95 ? -4.672 5.196 27.794 1.00 93.25 95 TYR A N 1
ATOM 772 C CA . TYR A 1 95 ? -5.737 5.401 26.818 1.00 93.25 95 TYR A CA 1
ATOM 773 C C . TYR A 1 95 ? -7.097 4.956 27.342 1.00 93.25 95 TYR A C 1
ATOM 775 O O . TYR A 1 95 ? -8.030 5.758 27.353 1.00 93.25 95 TYR A O 1
ATOM 783 N N . LEU A 1 96 ? -7.223 3.705 27.794 1.00 91.75 96 LEU A N 1
ATOM 784 C CA . LEU A 1 96 ? -8.519 3.176 28.219 1.00 91.75 96 LEU A CA 1
ATOM 785 C C . LEU A 1 96 ? -8.972 3.812 29.539 1.00 91.75 96 LEU A C 1
ATOM 787 O O . LEU A 1 96 ? -10.052 4.393 29.591 1.00 91.75 96 LEU A O 1
ATOM 791 N N . LYS A 1 97 ? -8.156 3.736 30.595 1.00 88.69 97 LYS A N 1
ATOM 792 C CA . LYS A 1 97 ? -8.514 4.283 31.914 1.00 88.69 97 LYS A CA 1
ATOM 793 C C . LYS A 1 97 ? -8.381 5.802 31.953 1.00 88.69 97 LYS A C 1
ATOM 795 O O . LYS A 1 97 ? -9.331 6.467 32.340 1.00 88.69 97 LYS A O 1
ATOM 800 N N . GLY A 1 98 ? -7.251 6.346 31.503 1.00 85.19 98 GLY A N 1
ATOM 801 C CA . GLY A 1 98 ? -7.024 7.791 31.508 1.00 85.19 98 GLY A CA 1
ATOM 802 C C . GLY A 1 98 ? -7.916 8.544 30.519 1.00 85.19 98 GLY A C 1
ATOM 803 O O . GLY A 1 98 ? -8.669 9.432 30.900 1.00 85.19 98 GLY A O 1
ATOM 804 N N . TYR A 1 99 ? -7.861 8.207 29.230 1.00 85.81 99 TYR A N 1
ATOM 805 C CA . TYR A 1 99 ? -8.515 9.033 28.213 1.00 85.81 99 TYR A CA 1
ATOM 806 C C . TYR A 1 99 ? -9.999 8.703 28.008 1.00 85.81 99 TYR A C 1
ATOM 808 O O . TYR A 1 99 ? -10.834 9.607 28.045 1.00 85.81 99 TYR A O 1
ATOM 816 N N . LEU A 1 100 ? -10.363 7.430 27.811 1.00 86.00 100 LEU A N 1
ATOM 817 C CA . LEU A 1 100 ? -11.762 7.083 27.533 1.00 86.00 100 LEU A CA 1
ATOM 818 C C . LEU A 1 100 ? -12.663 7.393 28.734 1.00 86.00 100 LEU A C 1
ATOM 820 O O . LEU A 1 100 ? -13.699 8.036 28.569 1.00 86.00 100 LEU A O 1
ATOM 824 N N . VAL A 1 101 ? -12.280 6.985 29.945 1.00 83.56 101 VAL A N 1
ATOM 825 C CA . VAL A 1 101 ? -13.117 7.228 31.131 1.00 83.56 101 VAL A CA 1
ATOM 826 C C . VAL A 1 101 ? -13.141 8.710 31.491 1.00 83.56 101 VAL A C 1
ATOM 828 O O . VAL A 1 101 ? -14.221 9.293 31.581 1.00 83.56 101 VAL A O 1
ATOM 831 N N . GLU A 1 102 ? -11.976 9.337 31.684 1.00 81.62 102 GLU A N 1
ATOM 832 C CA . GLU A 1 102 ? -11.926 10.683 32.270 1.00 81.62 102 GLU A CA 1
ATOM 833 C C . GLU A 1 102 ? -12.269 11.798 31.277 1.00 81.62 102 GLU A C 1
ATOM 835 O O . GLU A 1 102 ? -12.762 12.847 31.695 1.00 81.62 102 GLU A O 1
ATOM 840 N N . LYS A 1 103 ? -11.997 11.614 29.975 1.00 79.25 103 LYS A N 1
ATOM 841 C CA . LYS A 1 103 ? -12.194 12.665 28.956 1.00 79.25 103 LYS A CA 1
ATOM 842 C C . LYS A 1 103 ? -13.419 12.442 28.076 1.00 79.25 103 LYS A C 1
ATOM 844 O O . LYS A 1 103 ? -14.083 13.418 27.737 1.00 79.25 103 LYS A O 1
ATOM 849 N N . GLU A 1 104 ? -13.746 11.191 27.759 1.00 79.19 104 GLU A N 1
ATOM 850 C CA . GLU A 1 104 ? -14.864 10.844 26.865 1.00 79.19 104 GLU A CA 1
ATOM 851 C C . GLU A 1 104 ? -16.112 10.330 27.610 1.00 79.19 104 GLU A C 1
ATOM 853 O O . GLU A 1 104 ? -17.132 10.028 26.988 1.00 79.19 104 GLU A O 1
ATOM 858 N N . GLY A 1 105 ? -16.071 10.240 28.948 1.00 77.62 105 GLY A N 1
ATOM 859 C CA . GLY A 1 105 ? -17.213 9.812 29.766 1.00 77.62 105 GLY A CA 1
ATOM 860 C C . GLY A 1 105 ? -17.600 8.346 29.549 1.00 77.62 105 GLY A C 1
ATOM 861 O O . GLY A 1 105 ? -18.778 7.985 29.617 1.00 77.62 105 GLY A O 1
ATOM 862 N N . PHE A 1 106 ? -16.620 7.499 29.237 1.00 78.69 106 PHE A N 1
ATOM 863 C CA . PHE A 1 106 ? -16.837 6.098 28.899 1.00 78.69 106 PHE A CA 1
ATOM 864 C C . PHE A 1 106 ? -17.310 5.275 30.108 1.00 78.69 106 PHE A C 1
ATOM 866 O O . PHE A 1 106 ? -16.728 5.332 31.190 1.00 78.69 106 PHE A O 1
ATOM 873 N N . SER A 1 107 ? -18.366 4.473 29.928 1.00 80.50 107 SER A N 1
ATOM 874 C CA . SER A 1 107 ? -18.942 3.644 30.999 1.00 80.50 107 SER A CA 1
ATOM 875 C C . SER A 1 107 ? -17.944 2.606 31.523 1.00 80.50 107 SER A C 1
ATOM 877 O O . SER A 1 107 ? -17.397 1.817 30.748 1.00 80.50 107 SER A O 1
ATOM 879 N N . MET A 1 108 ? -17.792 2.521 32.850 1.00 77.75 108 MET A N 1
ATOM 880 C CA . MET A 1 108 ? -16.923 1.532 33.510 1.00 77.75 108 MET A CA 1
ATOM 881 C C . MET A 1 108 ? -17.293 0.080 33.171 1.00 77.75 108 MET A C 1
ATOM 883 O O . MET A 1 108 ? -16.416 -0.779 33.083 1.00 77.75 108 MET A O 1
ATOM 887 N N . ASN A 1 109 ? -18.576 -0.204 32.923 1.00 76.00 109 ASN A N 1
ATOM 888 C CA . ASN A 1 109 ? -19.016 -1.546 32.531 1.00 76.00 109 ASN A CA 1
ATOM 889 C C . ASN A 1 109 ? -18.517 -1.920 31.127 1.00 76.00 109 ASN A C 1
ATOM 891 O O . ASN A 1 109 ? -18.137 -3.064 30.887 1.00 76.00 109 ASN A O 1
ATOM 895 N N . HIS A 1 110 ? -18.483 -0.955 30.204 1.00 80.06 110 HIS A N 1
ATOM 896 C CA . HIS A 1 110 ? -17.960 -1.162 28.853 1.00 80.06 110 HIS A CA 1
ATOM 897 C C . HIS A 1 110 ? -16.431 -1.225 28.853 1.00 80.06 110 HIS A C 1
ATOM 899 O O . HIS A 1 110 ? -15.858 -2.057 28.151 1.00 80.06 110 HIS A O 1
ATOM 905 N N . LEU A 1 111 ? -15.783 -0.407 29.690 1.00 85.56 111 LEU A N 1
ATOM 906 C CA . LEU A 1 111 ? -14.333 -0.404 29.871 1.00 85.56 111 LEU A CA 1
ATOM 907 C C . LEU A 1 111 ? -13.816 -1.787 30.262 1.00 85.56 111 LEU A C 1
ATOM 909 O O . LEU A 1 111 ? -12.878 -2.277 29.641 1.00 85.56 111 LEU A O 1
ATOM 913 N N . LYS A 1 112 ? -14.463 -2.438 31.236 1.00 87.12 112 LYS A N 1
ATOM 914 C CA . LYS A 1 112 ? -14.034 -3.750 31.729 1.00 87.12 112 LYS A CA 1
ATOM 915 C C . LYS A 1 112 ? -13.976 -4.796 30.615 1.00 87.12 112 LYS A C 1
ATOM 917 O O . LYS A 1 112 ? -12.986 -5.502 30.499 1.00 87.12 112 LYS A O 1
ATOM 922 N N . SER A 1 113 ? -14.982 -4.842 29.736 1.00 87.38 113 SER A N 1
ATOM 923 C CA . SER A 1 113 ? -14.976 -5.784 28.606 1.00 87.38 113 SER A CA 1
ATOM 924 C C . SER A 1 113 ? -13.833 -5.528 27.615 1.00 87.38 113 SER A C 1
ATOM 926 O O . SER A 1 113 ? -13.358 -6.473 26.975 1.00 87.38 113 SER A O 1
ATOM 928 N N . ILE A 1 114 ? -13.432 -4.270 27.429 1.00 91.00 114 ILE A N 1
ATOM 929 C CA . ILE A 1 114 ? -12.319 -3.904 26.546 1.00 91.00 114 ILE A CA 1
ATOM 930 C C . ILE A 1 114 ? -11.004 -4.264 27.230 1.00 91.00 114 ILE A C 1
ATOM 932 O O . ILE A 1 114 ? -10.197 -4.979 26.647 1.00 91.00 114 ILE A O 1
ATOM 936 N N . GLU A 1 115 ? -10.819 -3.840 28.480 1.00 92.88 115 GLU A N 1
ATOM 937 C CA . GLU A 1 115 ? -9.641 -4.150 29.292 1.00 92.88 115 GLU A CA 1
ATOM 938 C C . GLU A 1 115 ? -9.408 -5.665 29.387 1.00 92.88 115 GLU A C 1
ATOM 940 O O . GLU A 1 115 ? -8.288 -6.125 29.168 1.00 92.88 115 GLU A O 1
ATOM 945 N N . ASP A 1 116 ? -10.460 -6.459 29.602 1.00 93.00 116 ASP A N 1
ATOM 946 C CA . ASP A 1 116 ? -10.388 -7.922 29.599 1.00 93.00 116 ASP A CA 1
ATOM 947 C C . ASP A 1 116 ? -9.853 -8.459 28.265 1.00 93.00 116 ASP A C 1
ATOM 949 O O . ASP A 1 116 ? -9.013 -9.358 28.250 1.00 93.00 116 ASP A O 1
ATOM 953 N N . SER A 1 117 ? -10.271 -7.879 27.137 1.00 94.75 117 SER A N 1
ATOM 954 C CA . SER A 1 117 ? -9.773 -8.272 25.814 1.00 94.75 117 SER A CA 1
ATOM 955 C C . SER A 1 117 ? -8.280 -7.950 25.663 1.00 94.75 117 SER A C 1
ATOM 957 O O . SER A 1 117 ? -7.504 -8.818 25.266 1.00 94.75 117 SER A O 1
ATOM 959 N N . PHE A 1 118 ? -7.830 -6.756 26.059 1.00 94.06 118 PHE A N 1
ATOM 960 C CA . PHE A 1 118 ? -6.401 -6.404 26.030 1.00 94.06 118 PHE A CA 1
ATOM 961 C C . PHE A 1 118 ? -5.564 -7.260 27.002 1.00 94.06 118 PHE A C 1
ATOM 963 O O . PHE A 1 118 ? -4.448 -7.664 26.675 1.00 94.06 118 PHE A O 1
ATOM 970 N N . ASN A 1 119 ? -6.107 -7.635 28.160 1.00 94.69 119 ASN A N 1
ATOM 971 C CA . ASN A 1 119 ? -5.447 -8.567 29.075 1.00 94.69 119 ASN A CA 1
ATOM 972 C C . ASN A 1 119 ? -5.332 -9.978 28.478 1.00 94.69 119 ASN A C 1
ATOM 974 O O . ASN A 1 119 ? -4.280 -10.614 28.589 1.00 94.69 119 ASN A O 1
ATOM 978 N N . GLN A 1 120 ? -6.371 -10.462 27.792 1.00 95.31 120 GLN A N 1
ATOM 979 C CA . GLN A 1 120 ? -6.312 -11.732 27.066 1.00 95.31 120 GLN A CA 1
ATOM 980 C C . GLN A 1 120 ? -5.311 -11.685 25.902 1.00 95.31 120 GLN A C 1
ATOM 982 O O . GLN A 1 120 ? -4.620 -12.677 25.667 1.00 95.31 120 GLN A O 1
ATOM 987 N N . ALA A 1 121 ? -5.154 -10.535 25.234 1.00 92.75 121 ALA A N 1
ATOM 988 C CA . ALA A 1 121 ? -4.128 -10.338 24.209 1.00 92.75 121 ALA A CA 1
ATOM 989 C C . ALA A 1 121 ? -2.718 -10.642 24.742 1.00 92.75 121 ALA A C 1
ATOM 991 O O . ALA A 1 121 ? -1.954 -11.331 24.067 1.00 92.75 121 ALA A O 1
ATOM 992 N N . ILE A 1 122 ? -2.402 -10.200 25.967 1.00 90.31 122 ILE A N 1
ATOM 993 C CA . ILE A 1 122 ? -1.134 -10.515 26.644 1.00 90.31 122 ILE A CA 1
ATOM 994 C C . ILE A 1 122 ? -1.071 -12.006 26.993 1.00 90.31 122 ILE A C 1
ATOM 996 O O . ILE A 1 122 ? -0.118 -12.689 26.630 1.00 90.31 122 ILE A O 1
ATOM 1000 N N . GLN A 1 123 ? -2.084 -12.523 27.696 1.00 91.94 123 GLN A N 1
ATOM 1001 C CA . GLN A 1 123 ? -2.063 -13.886 28.246 1.00 91.94 123 GLN A CA 1
ATOM 1002 C C . GLN A 1 123 ? -1.991 -14.972 27.169 1.00 91.94 123 GLN A C 1
ATOM 1004 O O . GLN A 1 123 ? -1.353 -16.005 27.366 1.00 91.94 123 GLN A O 1
ATOM 1009 N N . LYS A 1 124 ? -2.681 -14.759 26.049 1.00 91.06 124 LYS A N 1
ATOM 1010 C CA . LYS A 1 124 ? -2.803 -15.725 24.951 1.00 91.06 124 LYS A CA 1
ATOM 1011 C C . LYS A 1 124 ? -1.891 -15.409 23.771 1.00 91.06 124 LYS A C 1
ATOM 1013 O O . LYS A 1 124 ? -1.880 -16.183 22.820 1.00 91.06 124 LYS A O 1
ATOM 1018 N N . GLN A 1 125 ? -1.166 -14.289 23.825 1.00 87.06 125 GLN A N 1
ATOM 1019 C CA . GLN A 1 125 ? -0.260 -13.822 22.771 1.00 87.06 125 GLN A CA 1
ATOM 1020 C C . GLN A 1 125 ? -0.933 -13.730 21.390 1.00 87.06 125 GLN A C 1
ATOM 1022 O O . GLN A 1 125 ? -0.323 -14.027 20.371 1.00 87.06 125 GLN A O 1
ATOM 1027 N N . ASN A 1 126 ? -2.207 -13.327 21.347 1.00 89.94 126 ASN A N 1
ATOM 1028 C CA . ASN A 1 126 ? -2.969 -13.185 20.102 1.00 89.94 126 ASN A CA 1
ATOM 1029 C C . ASN A 1 126 ? -3.574 -11.784 20.008 1.00 89.94 126 ASN A C 1
ATOM 1031 O O . ASN A 1 126 ? -4.775 -11.578 20.193 1.00 89.94 126 ASN A O 1
ATOM 1035 N N . ILE A 1 127 ? -2.707 -10.802 19.769 1.00 91.31 127 ILE A N 1
ATOM 1036 C CA . ILE A 1 127 ? -3.067 -9.383 19.846 1.00 91.31 127 ILE A CA 1
ATOM 1037 C C . ILE A 1 127 ? -4.164 -9.034 18.852 1.00 91.31 127 ILE A C 1
ATOM 1039 O O . ILE A 1 127 ? -5.137 -8.390 19.230 1.00 91.31 127 ILE A O 1
ATOM 1043 N N . ILE A 1 128 ? -4.030 -9.489 17.604 1.00 92.56 128 ILE A N 1
ATOM 1044 C CA . ILE A 1 128 ? -4.988 -9.161 16.547 1.00 92.56 128 ILE A CA 1
ATOM 1045 C C . ILE A 1 128 ? -6.373 -9.682 16.908 1.00 92.56 128 ILE A C 1
ATOM 1047 O O . ILE A 1 128 ? -7.321 -8.906 16.893 1.00 92.56 128 ILE A O 1
ATOM 1051 N N . TYR A 1 129 ? -6.497 -10.953 17.297 1.00 94.00 129 TYR A N 1
ATOM 1052 C CA . TYR A 1 129 ? -7.794 -11.530 17.645 1.00 94.00 129 TYR A CA 1
ATOM 1053 C C . TYR A 1 129 ? -8.493 -10.730 18.745 1.00 94.00 129 TYR A C 1
ATOM 1055 O O . TYR A 1 129 ? -9.630 -10.294 18.581 1.00 94.00 129 TYR A O 1
ATOM 1063 N N . TYR A 1 130 ? -7.803 -10.493 19.861 1.00 95.19 130 TYR A N 1
ATOM 1064 C CA . TYR A 1 130 ? -8.417 -9.830 21.005 1.00 95.19 130 TYR A CA 1
ATOM 1065 C C . TYR A 1 130 ? -8.625 -8.329 20.790 1.00 95.19 130 TYR A C 1
ATOM 1067 O O . TYR A 1 130 ? -9.601 -7.775 21.296 1.00 95.19 130 TYR A O 1
ATOM 1075 N N . PHE A 1 131 ? -7.777 -7.676 19.993 1.00 95.12 131 PHE A N 1
ATOM 1076 C CA . PHE A 1 131 ? -8.035 -6.314 19.544 1.00 95.12 131 PHE A CA 1
ATOM 1077 C C . PHE A 1 131 ? -9.308 -6.252 18.698 1.00 95.12 131 PHE A C 1
ATOM 1079 O O . PHE A 1 131 ? -10.160 -5.413 18.966 1.00 95.12 131 PHE A O 1
ATOM 1086 N N . ILE A 1 132 ? -9.483 -7.152 17.724 1.00 94.31 132 ILE A N 1
ATOM 1087 C CA . ILE A 1 132 ? -10.691 -7.179 16.888 1.00 94.31 132 ILE A CA 1
ATOM 1088 C C . ILE A 1 132 ? -11.938 -7.482 17.727 1.00 94.31 132 ILE A C 1
ATOM 1090 O O . ILE A 1 132 ? -12.967 -6.836 17.537 1.00 94.31 132 ILE A O 1
ATOM 1094 N N . GLN A 1 133 ? -11.843 -8.370 18.720 1.00 92.81 133 GLN A N 1
ATOM 1095 C CA . GLN A 1 133 ? -12.928 -8.638 19.672 1.00 92.81 133 GLN A CA 1
ATOM 1096 C C . GLN A 1 133 ? -13.325 -7.402 20.491 1.00 92.81 133 GLN A C 1
ATOM 1098 O O . GLN A 1 133 ? -14.511 -7.196 20.751 1.00 92.81 133 GLN A O 1
ATOM 1103 N N . ALA A 1 134 ? -12.357 -6.576 20.897 1.00 93.06 134 ALA A N 1
ATOM 1104 C CA . ALA A 1 134 ? -12.627 -5.301 21.556 1.00 93.06 134 ALA A CA 1
ATOM 1105 C C . ALA A 1 134 ? -13.212 -4.273 20.576 1.00 93.06 134 ALA A C 1
ATOM 1107 O O . ALA A 1 134 ? -14.195 -3.604 20.883 1.00 93.06 134 ALA A O 1
ATOM 1108 N N . TYR A 1 135 ? -12.625 -4.175 19.383 1.00 92.81 135 TYR A N 1
ATOM 1109 C CA . TYR A 1 135 ? -12.991 -3.225 18.335 1.00 92.81 135 TYR A CA 1
ATOM 1110 C C . TYR A 1 135 ? -14.430 -3.421 17.843 1.00 92.81 135 TYR A C 1
ATOM 1112 O O . TYR A 1 135 ? -15.161 -2.455 17.645 1.00 92.81 135 TYR A O 1
ATOM 1120 N N . THR A 1 136 ? -14.862 -4.672 17.704 1.00 89.19 136 THR A N 1
ATOM 1121 C CA . THR A 1 136 ? -16.196 -5.048 17.204 1.00 89.19 136 THR A CA 1
ATOM 1122 C C . THR A 1 136 ? -17.228 -5.240 18.320 1.00 89.19 136 THR A C 1
ATOM 1124 O O . THR A 1 136 ? -18.363 -5.637 18.060 1.00 89.19 136 THR A O 1
ATOM 1127 N N . ALA A 1 137 ? -16.878 -4.943 19.579 1.00 84.94 137 ALA A N 1
ATOM 1128 C CA . ALA A 1 137 ? -17.803 -5.026 20.705 1.00 84.94 137 ALA A CA 1
ATOM 1129 C C . ALA A 1 137 ? -18.858 -3.905 20.632 1.00 84.94 137 ALA A C 1
ATOM 1131 O O . ALA A 1 137 ? -18.688 -2.829 21.212 1.00 84.94 137 ALA A O 1
ATOM 1132 N N . SER A 1 138 ? -19.960 -4.179 19.932 1.00 65.94 138 SER A N 1
ATOM 1133 C CA . SER A 1 138 ? -21.046 -3.237 19.617 1.00 65.94 138 SER A CA 1
ATOM 1134 C C . SER A 1 138 ? -21.650 -2.520 20.829 1.00 65.94 138 SER A C 1
ATOM 1136 O O . SER A 1 138 ? -22.097 -1.384 20.705 1.00 65.94 138 SER A O 1
ATOM 1138 N N . SER A 1 139 ? -21.605 -3.126 22.017 1.00 67.31 139 SER A N 1
ATOM 1139 C CA . SER A 1 139 ? -22.095 -2.524 23.261 1.00 67.31 139 SER A CA 1
ATOM 1140 C C . SER A 1 139 ? -21.208 -1.396 23.804 1.00 67.31 139 SER A C 1
ATOM 1142 O O . SER A 1 139 ? -21.585 -0.757 24.775 1.00 67.31 139 SER A O 1
ATOM 1144 N N . THR A 1 140 ? -20.017 -1.156 23.242 1.00 69.00 140 THR A N 1
ATOM 1145 C CA . THR A 1 140 ? -18.996 -0.321 23.898 1.00 69.00 140 THR A CA 1
ATOM 1146 C C . THR A 1 140 ? -18.748 1.040 23.254 1.00 69.00 140 THR A C 1
ATOM 1148 O O . THR A 1 140 ? -18.221 1.908 23.932 1.00 69.00 140 THR A O 1
ATOM 1151 N N . ARG A 1 141 ? -19.111 1.268 21.982 1.00 81.88 141 ARG A N 1
ATOM 1152 C CA . ARG A 1 141 ? -18.710 2.459 21.184 1.00 81.88 141 ARG A CA 1
ATOM 1153 C C . ARG A 1 141 ? -17.190 2.655 21.024 1.00 81.88 141 ARG A C 1
ATOM 1155 O O . ARG A 1 141 ? -16.744 3.707 20.571 1.00 81.88 141 ARG A O 1
ATOM 1162 N N . PHE A 1 142 ? -16.378 1.655 21.366 1.00 87.81 142 PHE A N 1
ATOM 1163 C CA . PHE A 1 142 ? -14.918 1.763 21.338 1.00 87.81 142 PHE A CA 1
ATOM 1164 C C . PHE A 1 142 ? -14.362 2.093 19.948 1.00 87.81 142 PHE A C 1
ATOM 1166 O O . PHE A 1 142 ? -13.516 2.975 19.821 1.00 87.81 142 PHE A O 1
ATOM 1173 N N . SER A 1 143 ? -14.862 1.434 18.899 1.00 88.88 143 SER A N 1
ATOM 1174 C CA . SER A 1 143 ? -14.436 1.677 17.515 1.00 88.88 143 SER A CA 1
ATOM 1175 C C . SER A 1 143 ? -14.737 3.093 17.028 1.00 88.88 143 SER A C 1
ATOM 1177 O O . SER A 1 143 ? -13.919 3.659 16.302 1.00 88.88 143 SER A O 1
ATOM 1179 N N . GLU A 1 144 ? -15.866 3.679 17.441 1.00 86.12 144 GLU A N 1
ATOM 1180 C CA . GLU A 1 144 ? -16.245 5.060 17.115 1.00 86.12 144 GLU A CA 1
ATOM 1181 C C . GLU A 1 144 ? -15.224 6.046 17.690 1.00 86.12 144 GLU A C 1
ATOM 1183 O O . GLU A 1 144 ? -14.628 6.826 16.945 1.00 86.12 144 GLU A O 1
ATOM 1188 N N . ILE A 1 145 ? -14.973 5.958 19.000 1.00 88.19 145 ILE A N 1
ATOM 1189 C CA . ILE A 1 145 ? -14.082 6.879 19.718 1.00 88.19 145 ILE A CA 1
ATOM 1190 C C . ILE A 1 145 ? -12.631 6.696 19.267 1.00 88.19 145 ILE A C 1
ATOM 1192 O O . ILE A 1 145 ? -11.925 7.673 19.018 1.00 88.19 145 ILE A O 1
ATOM 1196 N N . LEU A 1 146 ? -12.181 5.448 19.100 1.00 92.56 146 LEU A N 1
ATOM 1197 C CA . LEU A 1 146 ? -10.838 5.161 18.600 1.00 92.56 146 LEU A CA 1
ATOM 1198 C C . LEU A 1 146 ? -10.623 5.759 17.209 1.00 92.56 146 LEU A C 1
ATOM 1200 O O . LEU A 1 146 ? -9.606 6.409 16.971 1.00 92.56 146 LEU A O 1
ATOM 1204 N N . ASN A 1 147 ? -11.576 5.575 16.294 1.00 91.62 147 ASN A N 1
ATOM 1205 C CA . ASN A 1 147 ? -11.475 6.140 14.955 1.00 91.62 147 ASN A CA 1
ATOM 1206 C C . ASN A 1 147 ? -11.534 7.674 14.966 1.00 91.62 147 ASN A C 1
ATOM 1208 O O . ASN A 1 147 ? -10.802 8.299 14.202 1.00 91.62 147 ASN A O 1
ATOM 1212 N N . GLU A 1 148 ? -12.340 8.291 15.831 1.00 88.19 148 GLU A N 1
ATOM 1213 C CA . GLU A 1 148 ? -12.354 9.748 15.986 1.00 88.19 148 GLU A CA 1
ATOM 1214 C C . GLU A 1 148 ? -10.997 10.277 16.474 1.00 88.19 148 GLU A C 1
ATOM 1216 O O . GLU A 1 148 ? -10.432 11.193 15.870 1.00 88.19 148 GLU A O 1
ATOM 1221 N N . HIS A 1 149 ? -10.424 9.670 17.515 1.00 91.00 149 HIS A N 1
ATOM 1222 C CA . HIS A 1 149 ? -9.114 10.066 18.033 1.00 91.00 149 HIS A CA 1
ATOM 1223 C C . HIS A 1 149 ? -8.000 9.855 17.008 1.00 91.00 149 HIS A C 1
ATOM 1225 O O . HIS A 1 149 ? -7.145 10.725 16.844 1.00 91.00 149 HIS A O 1
ATOM 1231 N N . LEU A 1 150 ? -8.025 8.741 16.273 1.00 92.12 150 LEU A N 1
ATOM 1232 C CA . LEU A 1 150 ? -7.097 8.502 15.171 1.00 92.12 150 LEU A CA 1
ATOM 1233 C C . LEU A 1 150 ? -7.199 9.604 14.113 1.00 92.12 150 LEU A C 1
ATOM 1235 O O . LEU A 1 150 ? -6.188 10.210 13.769 1.00 92.12 150 LEU A O 1
ATOM 1239 N N . ALA A 1 151 ? -8.406 9.912 13.636 1.00 87.38 151 ALA A N 1
ATOM 1240 C CA . ALA A 1 151 ? -8.608 10.924 12.603 1.00 87.38 151 ALA A CA 1
ATOM 1241 C C . ALA A 1 151 ? -8.165 12.330 13.041 1.00 87.38 151 ALA A C 1
ATOM 1243 O O . ALA A 1 151 ? -7.679 13.104 12.216 1.00 87.38 151 ALA A O 1
ATOM 1244 N N . ARG A 1 152 ? -8.321 12.659 14.330 1.00 85.12 152 ARG A N 1
ATOM 1245 C CA . ARG A 1 152 ? -7.937 13.963 14.887 1.00 85.12 152 ARG A CA 1
ATOM 1246 C C . ARG A 1 152 ? -6.440 14.082 15.163 1.00 85.12 152 ARG A C 1
ATOM 1248 O O . ARG A 1 152 ? -5.864 15.113 14.842 1.00 85.12 152 ARG A O 1
ATOM 1255 N N . TYR A 1 153 ? -5.827 13.058 15.756 1.00 86.19 153 TYR A N 1
ATOM 1256 C CA . TYR A 1 153 ? -4.533 13.214 16.431 1.00 86.19 153 TYR A CA 1
ATOM 1257 C C . TYR A 1 153 ? -3.395 12.394 15.826 1.00 86.19 153 TYR A C 1
ATOM 1259 O O . TYR A 1 153 ? -2.234 12.718 16.058 1.00 86.19 153 TYR A O 1
ATOM 1267 N N . ILE A 1 154 ? -3.660 11.353 15.024 1.00 85.81 154 ILE A N 1
ATOM 1268 C CA . ILE A 1 154 ? -2.565 10.495 14.532 1.00 85.81 154 ILE A CA 1
ATOM 1269 C C . ILE A 1 154 ? -1.611 11.242 13.585 1.00 85.81 154 ILE A C 1
ATOM 1271 O O . ILE A 1 154 ? -0.449 10.862 13.445 1.00 85.81 154 ILE A O 1
ATOM 1275 N N . ILE A 1 155 ? -2.079 12.315 12.934 1.00 77.94 155 ILE A N 1
ATOM 1276 C CA . ILE A 1 155 ? -1.232 13.142 12.065 1.00 77.94 155 ILE A CA 1
ATOM 1277 C C . ILE A 1 155 ? -0.238 13.986 12.869 1.00 77.94 155 ILE A C 1
ATOM 1279 O O . ILE A 1 155 ? 0.858 14.225 12.361 1.00 77.94 155 ILE A O 1
ATOM 1283 N N . ASP A 1 156 ? -0.555 14.357 14.114 1.00 76.62 156 ASP A N 1
ATOM 1284 C CA . ASP A 1 156 ? 0.342 15.133 14.988 1.00 76.62 156 ASP A CA 1
ATOM 1285 C C . ASP A 1 156 ? 1.675 14.408 15.227 1.00 76.62 156 ASP A C 1
ATOM 1287 O O . ASP A 1 156 ? 2.686 15.031 15.535 1.00 76.62 156 ASP A O 1
ATOM 1291 N N . TYR A 1 157 ? 1.712 13.089 15.013 1.00 74.75 157 TYR A N 1
ATOM 1292 C CA . TYR A 1 157 ? 2.946 12.310 15.014 1.00 74.75 157 TYR A CA 1
ATOM 1293 C C . TYR A 1 157 ? 3.960 12.755 13.940 1.00 74.75 157 TYR A C 1
ATOM 1295 O O . TYR A 1 157 ? 5.163 12.554 14.101 1.00 74.75 157 TYR A O 1
ATOM 1303 N N . PHE A 1 158 ? 3.498 13.329 12.824 1.00 67.06 158 PHE A N 1
ATOM 1304 C CA . PHE A 1 158 ? 4.353 13.752 11.709 1.00 67.06 158 PHE A CA 1
ATOM 1305 C C . PHE A 1 158 ? 4.726 15.234 11.732 1.00 67.06 158 PHE A C 1
ATOM 1307 O O . PHE A 1 158 ? 5.750 15.587 11.148 1.00 67.06 158 PHE A O 1
ATOM 1314 N N . ASP A 1 159 ? 3.897 16.087 12.335 1.00 62.47 159 ASP A N 1
ATOM 1315 C CA . ASP A 1 159 ? 4.001 17.542 12.222 1.00 62.47 159 ASP A CA 1
ATOM 1316 C C . ASP A 1 159 ? 4.510 18.122 13.564 1.00 62.47 159 ASP A C 1
ATOM 1318 O O . ASP A 1 159 ? 3.736 18.291 14.503 1.00 62.47 159 ASP A O 1
ATOM 1322 N N . ASP A 1 160 ? 5.831 18.365 13.650 1.00 52.09 160 ASP A N 1
ATOM 1323 C CA . ASP A 1 160 ? 6.581 18.903 14.805 1.00 52.09 160 ASP A CA 1
ATOM 1324 C C . ASP A 1 160 ? 6.065 18.425 16.171 1.00 52.09 160 ASP A C 1
ATOM 1326 O O . ASP A 1 160 ? 5.391 19.134 16.926 1.00 52.09 160 ASP A O 1
ATOM 1330 N N . PHE A 1 161 ? 6.413 17.173 16.468 1.00 53.81 161 PHE A N 1
ATOM 1331 C CA . PHE A 1 161 ? 6.161 16.501 17.734 1.00 53.81 161 PHE A CA 1
ATOM 1332 C C . PHE A 1 161 ? 6.764 17.293 18.904 1.00 53.81 161 PHE A C 1
ATOM 1334 O O . PHE A 1 161 ? 7.948 17.163 19.217 1.00 53.81 161 PHE A O 1
ATOM 1341 N N . ASP A 1 162 ? 5.942 18.118 19.551 1.00 54.25 162 ASP A N 1
ATOM 1342 C CA . ASP A 1 162 ? 6.287 18.781 20.804 1.00 54.25 162 ASP A CA 1
ATOM 1343 C C . ASP A 1 162 ? 5.818 17.903 21.977 1.00 54.25 162 ASP A C 1
ATOM 1345 O O . ASP A 1 162 ? 4.608 17.784 22.205 1.00 54.25 162 ASP A O 1
ATOM 1349 N N . PRO A 1 163 ? 6.738 17.286 22.743 1.00 57.41 163 PRO A N 1
ATOM 1350 C CA . PRO A 1 163 ? 6.386 16.479 23.908 1.00 57.41 163 PRO A CA 1
ATOM 1351 C C . PRO A 1 163 ? 5.702 17.279 25.028 1.00 57.41 163 PRO A C 1
ATOM 1353 O O . PRO A 1 163 ? 5.229 16.682 25.990 1.00 57.41 163 PRO A O 1
ATOM 1356 N N . LYS A 1 164 ? 5.627 18.613 24.916 1.00 55.56 164 LYS A N 1
ATOM 1357 C CA . LYS A 1 164 ? 4.894 19.486 25.840 1.00 55.56 164 LYS A CA 1
ATOM 1358 C C . LYS A 1 164 ? 3.421 19.688 25.476 1.00 55.56 164 LYS A C 1
ATOM 1360 O O . LYS A 1 164 ? 2.717 20.338 26.242 1.00 55.56 164 LYS A O 1
ATOM 1365 N N . LYS A 1 165 ? 2.935 19.176 24.337 1.00 65.12 165 LYS A N 1
ATOM 1366 C CA . LYS A 1 165 ? 1.497 19.208 24.024 1.00 65.12 165 LYS A CA 1
ATOM 1367 C C . LYS A 1 165 ? 0.730 18.260 24.950 1.00 65.12 165 LYS A C 1
ATOM 1369 O O . LYS A 1 165 ? 1.098 17.095 25.092 1.00 65.12 165 LYS A O 1
ATOM 1374 N N . ASP A 1 166 ? -0.399 18.726 25.484 1.00 66.31 166 ASP A N 1
ATOM 1375 C CA . ASP A 1 166 ? -1.260 17.967 26.409 1.00 66.31 166 ASP A CA 1
ATOM 1376 C C . ASP A 1 166 ? -1.767 16.623 25.844 1.00 66.31 166 ASP A C 1
ATOM 1378 O O . ASP A 1 166 ? -2.157 15.735 26.600 1.00 66.31 166 ASP A O 1
ATOM 1382 N N . ASN A 1 167 ? -1.758 16.435 24.519 1.00 72.38 167 ASN A N 1
ATOM 1383 C CA . ASN A 1 167 ? -2.207 15.205 23.862 1.00 72.38 167 ASN A CA 1
ATOM 1384 C C . ASN A 1 167 ? -1.084 14.190 23.570 1.00 72.38 167 ASN A C 1
ATOM 1386 O O . ASN A 1 167 ? -1.357 13.163 22.949 1.00 72.38 167 ASN A O 1
ATOM 1390 N N . HIS A 1 168 ? 0.153 14.423 24.021 1.00 78.31 168 HIS A N 1
ATOM 1391 C CA . HIS A 1 168 ? 1.298 13.552 23.726 1.00 78.31 168 HIS A CA 1
ATOM 1392 C C . HIS A 1 168 ? 1.060 12.078 24.102 1.00 78.31 168 HIS A C 1
ATOM 1394 O O . HIS A 1 168 ? 1.261 11.189 23.273 1.00 78.31 168 HIS A O 1
ATOM 1400 N N . GLY A 1 169 ? 0.578 11.811 25.323 1.00 83.19 169 GLY A N 1
ATOM 1401 C CA . GLY A 1 169 ? 0.310 10.443 25.788 1.00 83.19 169 GLY A CA 1
ATOM 1402 C C . GLY A 1 169 ? -0.775 9.734 24.970 1.00 83.19 169 GLY A C 1
ATOM 1403 O O . GLY A 1 169 ? -0.647 8.550 24.658 1.00 83.19 169 GLY A O 1
ATOM 1404 N N . LEU A 1 170 ? -1.803 10.477 24.539 1.00 88.31 170 LEU A N 1
ATOM 1405 C CA . LEU A 1 170 ? -2.833 9.959 23.639 1.00 88.31 170 LEU A CA 1
ATOM 1406 C C . LEU A 1 170 ? -2.227 9.576 22.287 1.00 88.31 170 LEU A C 1
ATOM 1408 O O . LEU A 1 170 ? -2.436 8.456 21.827 1.00 88.31 170 LEU A O 1
ATOM 1412 N N . VAL A 1 171 ? -1.472 10.482 21.657 1.00 88.56 171 VAL A N 1
ATOM 1413 C CA . VAL A 1 171 ? -0.848 10.225 20.349 1.00 88.56 171 VAL A CA 1
ATOM 1414 C C . VAL A 1 171 ? 0.055 8.995 20.426 1.00 88.56 171 VAL A C 1
ATOM 1416 O O . VAL A 1 171 ? -0.036 8.134 19.553 1.00 88.56 171 VAL A O 1
ATOM 1419 N N . ASN A 1 172 ? 0.854 8.854 21.491 1.00 87.38 172 ASN A N 1
ATOM 1420 C CA . ASN A 1 172 ? 1.707 7.680 21.683 1.00 87.38 172 ASN A CA 1
ATOM 1421 C C . ASN A 1 172 ? 0.891 6.380 21.762 1.00 87.38 172 ASN A C 1
ATOM 1423 O O . ASN A 1 172 ? 1.187 5.419 21.054 1.00 87.38 172 ASN A O 1
ATOM 1427 N N . CYS A 1 173 ? -0.201 6.369 22.534 1.00 92.06 173 CYS A N 1
ATOM 1428 C CA . CYS A 1 173 ? -1.089 5.209 22.619 1.00 92.06 173 CYS A CA 1
ATOM 1429 C C . CYS A 1 173 ? -1.725 4.853 21.270 1.00 92.06 173 CYS A C 1
ATOM 1431 O O . CYS A 1 173 ? -1.777 3.680 20.906 1.00 92.06 173 CYS A O 1
ATOM 1433 N N . LEU A 1 174 ? -2.181 5.845 20.500 1.00 93.06 174 LEU A N 1
ATOM 1434 C CA . LEU A 1 174 ? -2.757 5.611 19.174 1.00 93.06 174 LEU A CA 1
ATOM 1435 C C . LEU A 1 174 ? -1.718 5.021 18.208 1.00 93.06 174 LEU A C 1
ATOM 1437 O O . LEU A 1 174 ? -2.013 4.063 17.492 1.00 93.06 174 LEU A O 1
ATOM 1441 N N . VAL A 1 175 ? -0.488 5.544 18.222 1.00 90.06 175 VAL A N 1
ATOM 1442 C CA . VAL A 1 175 ? 0.635 4.996 17.446 1.00 90.06 175 VAL A CA 1
ATOM 1443 C C . VAL A 1 175 ? 0.933 3.561 17.874 1.00 90.06 175 VAL A C 1
ATOM 1445 O O . VAL A 1 175 ? 1.088 2.701 17.005 1.00 90.06 175 VAL A O 1
ATOM 1448 N N . ASN A 1 176 ? 0.948 3.272 19.176 1.00 90.25 176 ASN A N 1
ATOM 1449 C CA . ASN A 1 176 ? 1.164 1.929 19.711 1.00 90.25 176 ASN A CA 1
ATOM 1450 C C . ASN A 1 176 ? 0.070 0.954 19.259 1.00 90.25 176 ASN A C 1
ATOM 1452 O O . ASN A 1 176 ? 0.401 -0.121 18.765 1.00 90.25 176 ASN A O 1
ATOM 1456 N N . ILE A 1 177 ? -1.211 1.336 19.339 1.00 93.31 177 ILE A N 1
ATOM 1457 C CA . ILE A 1 177 ? -2.343 0.517 18.868 1.00 93.31 177 ILE A CA 1
ATOM 1458 C C . ILE A 1 177 ? -2.175 0.159 17.389 1.00 93.31 177 ILE A C 1
ATOM 1460 O O . ILE A 1 177 ? -2.267 -1.010 17.016 1.00 93.31 177 ILE A O 1
ATOM 1464 N N . VAL A 1 178 ? -1.896 1.154 16.541 1.00 92.12 178 VAL A N 1
ATOM 1465 C CA . VAL A 1 178 ? -1.712 0.921 15.103 1.00 92.12 178 VAL A CA 1
ATOM 1466 C C . VAL A 1 178 ? -0.506 0.021 14.856 1.00 92.12 178 VAL A C 1
ATOM 1468 O O . VAL A 1 178 ? -0.604 -0.948 14.107 1.00 92.12 178 VAL A O 1
ATOM 1471 N N . THR A 1 179 ? 0.619 0.309 15.509 1.00 87.88 179 THR A N 1
ATOM 1472 C CA . THR A 1 179 ? 1.890 -0.399 15.312 1.00 87.88 179 THR A CA 1
ATOM 1473 C C . THR A 1 179 ? 1.818 -1.859 15.751 1.00 87.88 179 THR A C 1
ATOM 1475 O O . THR A 1 179 ? 2.315 -2.732 15.037 1.00 87.88 179 THR A O 1
ATOM 1478 N N . LEU A 1 180 ? 1.166 -2.126 16.888 1.00 88.44 180 LEU A N 1
ATOM 1479 C CA . LEU A 1 180 ? 0.956 -3.473 17.416 1.00 88.44 180 LEU A CA 1
ATOM 1480 C C . LEU A 1 180 ? 0.187 -4.367 16.449 1.00 88.44 180 LEU A C 1
ATOM 1482 O O . LEU A 1 180 ? 0.380 -5.575 16.495 1.00 88.44 180 LEU A O 1
ATOM 1486 N N . LEU A 1 181 ? -0.656 -3.794 15.587 1.00 88.44 181 LEU A N 1
ATOM 1487 C CA . LEU A 1 181 ? -1.369 -4.534 14.552 1.00 88.44 181 LEU A CA 1
ATOM 1488 C C . LEU A 1 181 ? -0.536 -4.621 13.275 1.00 88.44 181 LEU A C 1
ATOM 1490 O O . LEU A 1 181 ? -0.197 -5.720 12.856 1.00 88.44 181 LEU A O 1
ATOM 1494 N N . ILE A 1 182 ? -0.155 -3.487 12.673 1.00 85.38 182 ILE A N 1
ATOM 1495 C CA . ILE A 1 182 ? 0.410 -3.457 11.308 1.00 85.38 182 ILE A CA 1
ATOM 1496 C C . ILE A 1 182 ? 1.805 -4.073 11.164 1.00 85.38 182 ILE A C 1
ATOM 1498 O O . ILE A 1 182 ? 2.304 -4.155 10.046 1.00 85.38 182 ILE A O 1
ATOM 1502 N N . HIS A 1 183 ? 2.494 -4.391 12.260 1.00 82.75 183 HIS A N 1
ATOM 1503 C CA . HIS A 1 183 ? 3.764 -5.117 12.196 1.00 82.75 183 HIS A CA 1
ATOM 1504 C C . HIS A 1 183 ? 3.678 -6.499 12.844 1.00 82.75 183 HIS A C 1
ATOM 1506 O O . HIS A 1 183 ? 4.680 -7.211 12.830 1.00 82.75 183 HIS A O 1
ATOM 1512 N N . HIS A 1 184 ? 2.525 -6.883 13.407 1.00 83.56 184 HIS A N 1
ATOM 1513 C CA . HIS A 1 184 ? 2.400 -8.143 14.131 1.00 83.56 184 HIS A CA 1
ATOM 1514 C C . HIS A 1 184 ? 2.731 -9.331 13.216 1.00 83.56 184 HIS A C 1
ATOM 1516 O O . HIS A 1 184 ? 2.206 -9.387 12.100 1.00 83.56 184 HIS A O 1
ATOM 1522 N N . PRO A 1 185 ? 3.522 -10.319 13.676 1.00 80.44 185 PRO A N 1
ATOM 1523 C CA . PRO A 1 185 ? 3.845 -11.502 12.878 1.00 80.44 185 PRO A CA 1
ATOM 1524 C C . PRO A 1 185 ? 2.599 -12.260 12.398 1.00 80.44 185 PRO A C 1
ATOM 1526 O O . PRO A 1 185 ? 2.554 -12.725 11.265 1.00 80.44 185 PRO A O 1
ATOM 1529 N N . ASP A 1 186 ? 1.557 -12.315 13.233 1.00 84.06 186 ASP A N 1
ATOM 1530 C CA . ASP A 1 186 ? 0.299 -12.997 12.896 1.00 84.06 186 ASP A CA 1
ATOM 1531 C C . ASP A 1 186 ? -0.655 -12.175 12.018 1.00 84.06 186 ASP A C 1
ATOM 1533 O O . ASP A 1 186 ? -1.774 -12.620 11.777 1.00 84.06 186 ASP A O 1
ATOM 1537 N N . PHE A 1 187 ? -0.280 -10.984 11.540 1.00 88.44 187 PHE A N 1
ATOM 1538 C CA . PHE A 1 187 ? -1.164 -10.210 10.656 1.00 88.44 187 PHE A CA 1
ATOM 1539 C C . PHE A 1 187 ? -1.573 -11.019 9.432 1.00 88.44 187 PHE A C 1
ATOM 1541 O O . PHE A 1 187 ? -2.757 -11.118 9.110 1.00 88.44 187 PHE A O 1
ATOM 1548 N N . ASP A 1 188 ? -0.601 -11.694 8.823 1.00 85.56 188 ASP A N 1
ATOM 1549 C CA . ASP A 1 188 ? -0.832 -12.512 7.640 1.00 85.56 188 ASP A CA 1
ATOM 1550 C C . ASP A 1 188 ? -1.718 -13.728 7.930 1.00 85.56 188 ASP A C 1
ATOM 1552 O O . ASP A 1 188 ? -2.262 -14.301 6.998 1.00 85.56 188 ASP A O 1
ATOM 1556 N N . ARG A 1 189 ? -1.938 -14.117 9.192 1.00 89.06 189 ARG A N 1
ATOM 1557 C CA . ARG A 1 189 ? -2.898 -15.179 9.533 1.00 89.06 189 ARG A CA 1
ATOM 1558 C C . ARG A 1 189 ? -4.344 -14.757 9.270 1.00 89.06 189 ARG A C 1
ATOM 1560 O O . ARG A 1 189 ? -5.180 -15.608 8.981 1.00 89.06 189 ARG A O 1
ATOM 1567 N N . TYR A 1 190 ? -4.628 -13.466 9.394 1.00 91.50 190 TYR A N 1
ATOM 1568 C CA . TYR A 1 190 ? -5.960 -12.886 9.235 1.00 91.50 190 TYR A CA 1
ATOM 1569 C C . TYR A 1 190 ? -6.047 -11.998 7.996 1.00 91.50 190 TYR A C 1
ATOM 1571 O O . TYR A 1 190 ? -6.985 -11.226 7.875 1.00 91.50 190 TYR A O 1
ATOM 1579 N N . GLY A 1 191 ? -5.055 -12.030 7.109 1.00 92.31 191 GLY A N 1
ATOM 1580 C CA . GLY A 1 191 ? -5.012 -11.117 5.976 1.00 92.31 191 GLY A CA 1
ATOM 1581 C C . GLY A 1 191 ? -6.110 -11.367 4.941 1.00 92.31 191 GLY A C 1
ATOM 1582 O O . GLY A 1 191 ? -6.665 -12.458 4.831 1.00 92.31 191 GLY A O 1
ATOM 1583 N N . PHE A 1 192 ? -6.416 -10.333 4.164 1.00 94.25 192 PHE A N 1
ATOM 1584 C CA . PHE A 1 192 ? -7.397 -10.374 3.084 1.00 94.25 192 PHE A CA 1
ATOM 1585 C C . PHE A 1 192 ? -6.760 -9.935 1.763 1.00 94.25 192 PHE A C 1
ATOM 1587 O O . PHE A 1 192 ? -6.097 -8.901 1.699 1.00 94.25 192 PHE A O 1
ATOM 1594 N N . ILE A 1 193 ? -7.008 -10.690 0.691 1.00 93.44 193 ILE A N 1
ATOM 1595 C CA . ILE A 1 193 ? -6.710 -10.305 -0.696 1.00 93.44 193 ILE A CA 1
ATOM 1596 C C . ILE A 1 193 ? -8.008 -10.392 -1.489 1.00 93.44 193 ILE A C 1
ATOM 1598 O O . ILE A 1 193 ? -8.735 -11.380 -1.400 1.00 93.44 193 ILE A O 1
ATOM 1602 N N . GLY A 1 194 ? -8.278 -9.377 -2.302 1.00 94.25 194 GLY A N 1
ATOM 1603 C CA . GLY A 1 194 ? -9.464 -9.332 -3.144 1.00 94.25 194 GLY A CA 1
ATOM 1604 C C . GLY A 1 194 ? -10.142 -7.975 -3.117 1.00 94.25 194 GLY A C 1
ATOM 1605 O O . GLY A 1 194 ? -9.533 -6.948 -2.813 1.00 94.25 194 GLY A O 1
ATOM 1606 N N . THR A 1 195 ? -11.421 -7.969 -3.470 1.00 96.94 195 THR A N 1
ATOM 1607 C CA . THR A 1 195 ? -12.217 -6.747 -3.559 1.00 96.94 195 THR A CA 1
ATOM 1608 C C . THR A 1 195 ? -13.162 -6.627 -2.371 1.00 96.94 195 THR A C 1
ATOM 1610 O O . THR A 1 195 ? -13.861 -7.578 -2.031 1.00 96.94 195 THR A O 1
ATOM 1613 N N . THR A 1 196 ? -13.202 -5.440 -1.771 1.00 96.62 196 THR A N 1
ATOM 1614 C CA . THR A 1 196 ? -14.121 -5.089 -0.684 1.00 96.62 196 THR A CA 1
ATOM 1615 C C . THR A 1 196 ? -14.735 -3.709 -0.926 1.00 96.62 196 THR A C 1
ATOM 1617 O O . THR A 1 196 ? -14.183 -2.892 -1.670 1.00 96.62 196 THR A O 1
ATOM 1620 N N . TYR A 1 197 ? -15.897 -3.448 -0.339 1.00 94.25 197 TYR A N 1
ATOM 1621 C CA . TYR A 1 197 ? -16.764 -2.326 -0.681 1.00 94.25 197 TYR A CA 1
ATOM 1622 C C . TYR A 1 197 ? -17.137 -1.508 0.550 1.00 94.25 197 TYR A C 1
ATOM 1624 O O . TYR A 1 197 ? -17.352 -2.047 1.634 1.00 94.25 197 TYR A O 1
ATOM 1632 N N . ARG A 1 198 ? -17.277 -0.196 0.385 1.00 91.12 198 ARG A N 1
ATOM 1633 C CA . ARG A 1 198 ? -17.780 0.698 1.427 1.00 91.12 198 ARG A CA 1
ATOM 1634 C C . ARG A 1 198 ? -18.783 1.675 0.844 1.00 91.12 198 ARG A C 1
ATOM 1636 O O . ARG A 1 198 ? -18.482 2.352 -0.133 1.00 91.12 198 ARG A O 1
ATOM 1643 N N . GLY A 1 199 ? -19.949 1.758 1.470 1.00 86.00 199 GLY A N 1
ATOM 1644 C CA . GLY A 1 199 ? -20.919 2.814 1.215 1.00 86.00 199 GLY A CA 1
ATOM 1645 C C . GLY A 1 199 ? -20.725 3.971 2.172 1.00 86.00 199 GLY A C 1
ATOM 1646 O O . GLY A 1 199 ? -20.476 3.751 3.357 1.00 86.00 199 GLY A O 1
ATOM 1647 N N . ILE A 1 200 ? -20.824 5.194 1.666 1.00 83.31 200 ILE A N 1
ATOM 1648 C CA . ILE A 1 200 ? -20.747 6.404 2.480 1.00 83.31 200 ILE A CA 1
ATOM 1649 C C . ILE A 1 200 ? -21.513 7.547 1.812 1.00 83.31 200 ILE A C 1
ATOM 1651 O O . ILE A 1 200 ? -21.568 7.637 0.587 1.00 83.31 200 ILE A O 1
ATOM 1655 N N . LEU A 1 201 ? -22.087 8.432 2.620 1.00 81.00 201 LEU A N 1
ATOM 1656 C CA . LEU A 1 201 ? -22.592 9.723 2.166 1.00 81.00 201 LEU A CA 1
ATOM 1657 C C . LEU A 1 201 ? -21.432 10.721 2.137 1.00 81.00 201 LEU A C 1
ATOM 1659 O O . LEU A 1 201 ? -20.796 10.944 3.165 1.00 81.00 201 LEU A O 1
ATOM 1663 N N . MET A 1 202 ? -21.151 11.312 0.975 1.00 75.00 202 MET A N 1
ATOM 1664 C CA . MET A 1 202 ? -20.091 12.315 0.825 1.00 75.00 202 MET A CA 1
ATOM 1665 C C . MET A 1 202 ? -20.647 13.646 0.342 1.00 75.00 202 MET A C 1
ATOM 1667 O O . MET A 1 202 ? -21.444 13.697 -0.592 1.00 75.00 202 MET A O 1
ATOM 1671 N N . THR A 1 203 ? -20.173 14.738 0.929 1.00 73.44 203 THR A N 1
ATOM 1672 C CA . THR A 1 203 ? -20.294 16.074 0.335 1.00 73.44 203 THR A CA 1
ATOM 1673 C C . THR A 1 203 ? -19.373 16.218 -0.879 1.00 73.44 203 THR A C 1
ATOM 1675 O O . THR A 1 203 ? -18.383 15.500 -1.023 1.00 73.44 203 THR A O 1
ATOM 1678 N N . GLU A 1 204 ? -19.630 17.222 -1.719 1.00 68.62 204 GLU A N 1
ATOM 1679 C CA . GLU A 1 204 ? -18.743 17.557 -2.844 1.00 68.62 204 GLU A CA 1
ATOM 1680 C C . GLU A 1 204 ? -17.297 17.835 -2.384 1.00 68.62 204 GLU A C 1
ATOM 1682 O O . GLU A 1 204 ? -16.339 17.430 -3.041 1.00 68.62 204 GLU A O 1
ATOM 1687 N N . ASN A 1 205 ? -17.118 18.469 -1.220 1.00 62.31 205 ASN A N 1
ATOM 1688 C CA . ASN A 1 205 ? -15.794 18.754 -0.658 1.00 62.31 205 ASN A CA 1
ATOM 1689 C C . ASN A 1 205 ? -15.049 17.485 -0.219 1.00 62.31 205 ASN A C 1
ATOM 1691 O O . ASN A 1 205 ? -13.827 17.427 -0.335 1.00 62.31 205 ASN A O 1
ATOM 1695 N N . GLU A 1 206 ? -15.765 16.473 0.273 1.00 71.00 206 GLU A N 1
ATOM 1696 C CA . GLU A 1 206 ? -15.193 15.174 0.653 1.00 71.00 206 GLU A CA 1
ATOM 1697 C C . GLU A 1 206 ? -14.916 14.290 -0.564 1.00 71.00 206 GLU A C 1
ATOM 1699 O O . GLU A 1 206 ? -13.995 13.477 -0.530 1.00 71.00 206 GLU A O 1
ATOM 1704 N N . PHE A 1 207 ? -15.671 14.479 -1.648 1.00 72.38 207 PHE A N 1
ATOM 1705 C CA . PHE A 1 207 ? -15.491 13.763 -2.907 1.00 72.38 207 PHE A CA 1
ATOM 1706 C C . PHE A 1 207 ? -14.337 14.330 -3.752 1.00 72.38 207 PHE A C 1
ATOM 1708 O O . PHE A 1 207 ? -13.583 13.574 -4.361 1.00 72.38 207 PHE A O 1
ATOM 1715 N N . CYS A 1 208 ? -14.162 15.658 -3.781 1.00 64.62 208 CYS A N 1
ATOM 1716 C CA . CYS A 1 208 ? -13.126 16.362 -4.555 1.00 64.62 208 CYS A CA 1
ATOM 1717 C C . CYS A 1 208 ? -11.703 15.751 -4.486 1.00 64.62 208 CYS A C 1
ATOM 1719 O O . CYS A 1 208 ? -11.033 15.702 -5.520 1.00 64.62 208 CYS A O 1
ATOM 1721 N N . PRO A 1 209 ? -11.204 15.265 -3.330 1.00 65.06 209 PRO A N 1
ATOM 1722 C CA . PRO A 1 209 ? -9.882 14.649 -3.226 1.00 65.06 209 PRO A CA 1
ATOM 1723 C C . PRO A 1 209 ? -9.703 13.340 -4.019 1.00 65.06 209 PRO A C 1
ATOM 1725 O O . PRO A 1 209 ? -8.566 12.943 -4.288 1.00 65.06 209 PRO A O 1
ATOM 1728 N N . TYR A 1 210 ? -10.788 12.665 -4.407 1.00 72.50 210 TYR A N 1
ATOM 1729 C CA . TYR A 1 210 ? -10.770 11.403 -5.146 1.00 72.50 210 TYR A CA 1
ATOM 1730 C C . TYR A 1 210 ? -10.617 11.637 -6.654 1.00 72.50 210 TYR A C 1
ATOM 1732 O O . TYR A 1 210 ? -11.497 11.312 -7.439 1.00 72.50 210 TYR A O 1
ATOM 1740 N N . ALA A 1 211 ? -9.486 12.199 -7.079 1.00 69.19 211 ALA A N 1
ATOM 1741 C CA . ALA A 1 211 ? -9.159 12.362 -8.496 1.00 69.19 211 ALA A CA 1
ATOM 1742 C C . ALA A 1 211 ? -8.387 11.147 -9.036 1.00 69.19 211 ALA A C 1
ATOM 1744 O O . ALA A 1 211 ? -7.476 10.655 -8.369 1.00 69.19 211 ALA A O 1
ATOM 1745 N N . VAL A 1 212 ? -8.695 10.692 -10.259 1.00 71.94 212 VAL A N 1
ATOM 1746 C CA . VAL A 1 212 ? -7.981 9.578 -10.916 1.00 71.94 212 VAL A CA 1
ATOM 1747 C C . VAL A 1 212 ? -6.470 9.837 -10.934 1.00 71.94 212 VAL A C 1
ATOM 1749 O O . VAL A 1 212 ? -6.000 10.909 -11.306 1.00 71.94 212 VAL A O 1
ATOM 1752 N N . GLY A 1 213 ? -5.690 8.844 -10.507 1.00 61.19 213 GLY A N 1
ATOM 1753 C CA . GLY A 1 213 ? -4.241 8.938 -10.326 1.00 61.19 213 GLY A CA 1
ATOM 1754 C C . GLY A 1 213 ? -3.802 9.496 -8.967 1.00 61.19 213 GLY A C 1
ATOM 1755 O O . GLY A 1 213 ? -2.634 9.329 -8.603 1.00 61.19 213 GLY A O 1
ATOM 1756 N N . GLY A 1 214 ? -4.718 10.101 -8.206 1.00 67.50 214 GLY A N 1
ATOM 1757 C CA . GLY A 1 214 ? -4.506 10.553 -6.836 1.00 67.50 214 GLY A CA 1
ATOM 1758 C C . GLY A 1 214 ? -4.196 9.397 -5.885 1.00 67.50 214 GLY A C 1
ATOM 1759 O O . GLY A 1 214 ? -4.592 8.253 -6.116 1.00 67.50 214 GLY A O 1
ATOM 1760 N N . LYS A 1 215 ? -3.457 9.698 -4.813 1.00 77.88 215 LYS A N 1
ATOM 1761 C CA . LYS A 1 215 ? -3.147 8.747 -3.739 1.00 77.88 215 LYS A CA 1
ATOM 1762 C C . LYS A 1 215 ? -3.868 9.153 -2.463 1.00 77.88 215 LYS A C 1
ATOM 1764 O O . LYS A 1 215 ? -3.842 10.325 -2.092 1.00 77.88 215 LYS A O 1
ATOM 1769 N N . ILE A 1 216 ? -4.440 8.167 -1.790 1.00 82.62 216 ILE A N 1
ATOM 1770 C CA . ILE A 1 216 ? -5.260 8.339 -0.596 1.00 82.62 216 ILE A CA 1
ATOM 1771 C C . ILE A 1 216 ? -4.739 7.399 0.474 1.00 82.62 216 ILE A C 1
ATOM 1773 O O . ILE A 1 216 ? -4.414 6.245 0.192 1.00 82.62 216 ILE A O 1
ATOM 1777 N N . MET A 1 217 ? -4.647 7.906 1.696 1.00 87.69 217 MET A N 1
ATOM 1778 C CA . MET A 1 217 ? -4.277 7.116 2.860 1.00 87.69 217 MET A CA 1
ATOM 1779 C C . MET A 1 217 ? -5.348 7.267 3.923 1.00 87.69 217 MET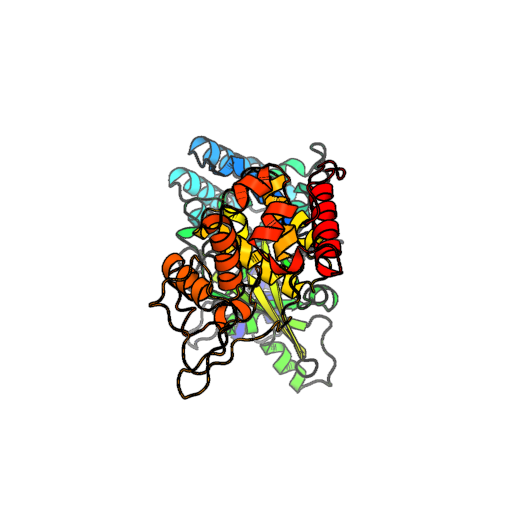 A C 1
ATOM 1781 O O . MET A 1 217 ? -5.741 8.387 4.248 1.00 87.69 217 MET A O 1
ATOM 1785 N N . ASN A 1 218 ? -5.815 6.157 4.474 1.00 90.94 218 ASN A N 1
ATOM 1786 C CA . ASN A 1 218 ? -6.727 6.195 5.607 1.00 90.94 218 ASN A CA 1
ATOM 1787 C C . ASN A 1 218 ? -5.970 6.493 6.901 1.00 90.94 218 ASN A C 1
ATOM 1789 O O . ASN A 1 218 ? -4.841 6.040 7.092 1.00 90.94 218 ASN A O 1
ATOM 1793 N N . LEU A 1 219 ? -6.602 7.250 7.791 1.00 88.69 219 LEU A N 1
ATOM 1794 C CA . LEU A 1 219 ? -6.054 7.544 9.118 1.00 88.69 219 LEU A CA 1
ATOM 1795 C C . LEU A 1 219 ? -6.660 6.656 10.204 1.00 88.69 219 LEU A C 1
ATOM 1797 O O . LEU A 1 219 ? -6.108 6.548 11.291 1.00 88.69 219 LEU A O 1
ATOM 1801 N N . THR A 1 220 ? -7.783 6.015 9.896 1.00 92.44 220 THR A N 1
ATOM 1802 C CA . THR A 1 220 ? -8.593 5.233 10.827 1.00 92.44 220 THR A CA 1
ATOM 1803 C C . THR A 1 220 ? -8.740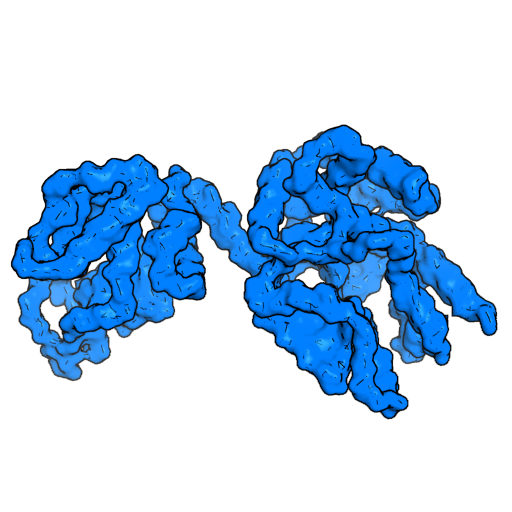 3.796 10.351 1.00 92.44 220 THR A C 1
ATOM 1805 O O . THR A 1 220 ? -8.389 3.472 9.214 1.00 92.44 220 THR A O 1
ATOM 1808 N N . PHE A 1 221 ? -9.270 2.926 11.206 1.00 93.56 221 PHE A N 1
ATOM 1809 C CA . PHE A 1 221 ? -9.683 1.597 10.776 1.00 93.56 221 PHE A CA 1
ATOM 1810 C C . PHE A 1 221 ? -10.906 1.729 9.865 1.00 93.56 221 PHE A C 1
ATOM 1812 O O . PHE A 1 221 ? -11.960 2.223 10.281 1.00 93.56 221 PHE A O 1
ATOM 1819 N N . LEU A 1 222 ? -10.759 1.327 8.602 1.00 92.12 222 LEU A N 1
ATOM 1820 C CA . LEU A 1 222 ? -11.854 1.347 7.641 1.00 92.12 222 LEU A CA 1
ATOM 1821 C C . LEU A 1 222 ? -12.547 -0.010 7.626 1.00 92.12 222 LEU A C 1
ATOM 1823 O O . LEU A 1 222 ? -11.994 -0.985 7.123 1.00 92.12 222 LEU A O 1
ATOM 1827 N N . SER A 1 223 ? -13.777 -0.034 8.128 1.00 90.75 223 SER A N 1
ATOM 1828 C CA . SER A 1 223 ? -14.706 -1.136 7.899 1.00 90.75 223 SER A CA 1
ATOM 1829 C C . SER A 1 223 ? -15.165 -1.137 6.439 1.00 90.75 223 SER A C 1
ATOM 1831 O O . SER A 1 223 ? -15.494 -0.085 5.873 1.00 90.75 223 SER A O 1
ATOM 1833 N N . THR A 1 224 ? -15.134 -2.313 5.820 1.00 93.44 224 THR A N 1
ATOM 1834 C CA . THR A 1 224 ? -15.571 -2.570 4.446 1.00 93.44 224 THR A CA 1
ATOM 1835 C C . THR A 1 224 ? -16.247 -3.941 4.379 1.00 93.44 224 THR A C 1
ATOM 1837 O O . THR A 1 224 ? -15.990 -4.799 5.216 1.00 93.44 224 THR A O 1
ATOM 1840 N N . SER A 1 225 ? -17.109 -4.176 3.394 1.00 91.12 225 SER A N 1
ATOM 1841 C CA . SER A 1 225 ? -17.820 -5.443 3.217 1.00 91.12 225 SER A CA 1
ATOM 1842 C C . SER A 1 225 ? -17.380 -6.162 1.949 1.00 91.12 225 SER A C 1
ATOM 1844 O O . SER A 1 225 ? -17.290 -5.554 0.885 1.00 91.12 225 SER A O 1
ATOM 1846 N N . LYS A 1 226 ? -17.234 -7.489 2.012 1.00 92.56 226 LYS A N 1
ATOM 1847 C CA . LYS A 1 226 ? -17.071 -8.352 0.827 1.00 92.56 226 LYS A CA 1
ATOM 1848 C C . LYS A 1 226 ? -18.339 -8.381 -0.042 1.00 92.56 226 LYS A C 1
ATOM 1850 O O . LYS A 1 226 ? -18.293 -8.848 -1.178 1.00 92.56 226 LYS A O 1
ATOM 1855 N N . ARG A 1 227 ? -19.484 -7.907 0.476 1.00 87.31 227 ARG A N 1
ATOM 1856 C CA . ARG A 1 227 ? -20.772 -7.849 -0.232 1.00 87.31 227 ARG A CA 1
ATOM 1857 C C . ARG A 1 227 ? -21.047 -6.441 -0.748 1.00 87.31 227 ARG A C 1
ATOM 1859 O O . ARG A 1 227 ? -21.265 -5.520 0.036 1.00 87.31 227 ARG A O 1
ATOM 1866 N N . LEU A 1 228 ? -21.131 -6.312 -2.070 1.00 86.88 228 LEU A N 1
ATOM 1867 C CA . LEU A 1 228 ? -21.506 -5.066 -2.741 1.00 86.88 228 LEU A CA 1
ATOM 1868 C C . LEU A 1 228 ? -22.856 -4.527 -2.240 1.00 86.88 228 LEU A C 1
ATOM 1870 O O . LEU A 1 228 ? -22.945 -3.365 -1.862 1.00 86.88 228 LEU A O 1
ATOM 1874 N N . GLU A 1 229 ? -23.867 -5.392 -2.152 1.00 81.25 229 GLU A N 1
ATOM 1875 C CA . GLU A 1 229 ? -25.228 -5.037 -1.719 1.00 81.25 229 GLU A CA 1
ATOM 1876 C C . GLU A 1 229 ? -25.251 -4.341 -0.351 1.00 81.25 229 GLU A C 1
ATOM 1878 O O . GLU A 1 229 ? -25.956 -3.353 -0.162 1.00 81.25 229 GLU A O 1
ATOM 1883 N N . MET A 1 230 ? -24.438 -4.817 0.602 1.00 79.94 230 MET A N 1
ATOM 1884 C CA . MET A 1 230 ? -24.358 -4.210 1.933 1.00 79.94 230 MET A CA 1
ATOM 1885 C C . MET A 1 230 ? -23.795 -2.793 1.841 1.00 79.94 230 MET A C 1
ATOM 1887 O O . MET A 1 230 ? -24.351 -1.865 2.421 1.00 79.94 230 MET A O 1
ATOM 1891 N N . ALA A 1 231 ? -22.726 -2.598 1.066 1.00 81.19 231 ALA A N 1
ATOM 1892 C CA . ALA A 1 231 ? -22.156 -1.275 0.842 1.00 81.19 231 ALA A CA 1
ATOM 1893 C C . ALA A 1 231 ? -23.138 -0.333 0.123 1.00 81.19 231 ALA A C 1
ATOM 1895 O O . ALA A 1 231 ? -23.215 0.845 0.459 1.00 81.19 231 ALA A O 1
ATOM 1896 N N . GLU A 1 232 ? -23.940 -0.824 -0.819 1.00 78.88 232 GLU A N 1
ATOM 1897 C CA . GLU A 1 232 ? -24.975 -0.009 -1.459 1.00 78.88 232 GLU A CA 1
ATOM 1898 C C . GLU A 1 232 ? -26.058 0.437 -0.470 1.00 78.88 232 GLU A C 1
ATOM 1900 O O . GLU A 1 232 ? -26.442 1.610 -0.487 1.00 78.88 232 GLU A O 1
ATOM 1905 N N . ILE A 1 233 ? -26.493 -0.450 0.430 1.00 71.81 233 ILE A N 1
ATOM 1906 C CA . ILE A 1 233 ? -27.428 -0.110 1.512 1.00 71.81 233 ILE A CA 1
ATOM 1907 C C . ILE A 1 233 ? -26.821 0.978 2.407 1.00 71.81 233 ILE A C 1
ATOM 1909 O O . ILE A 1 233 ? -27.444 2.021 2.597 1.00 71.81 233 ILE A O 1
ATOM 1913 N N . PHE A 1 234 ? -25.579 0.798 2.868 1.00 68.75 234 PHE A N 1
ATOM 1914 C CA . PHE A 1 234 ? -24.891 1.774 3.726 1.00 68.75 234 PHE A CA 1
ATOM 1915 C C . PHE A 1 234 ? -24.617 3.122 3.048 1.00 68.75 234 PHE A C 1
ATOM 1917 O O . PHE A 1 234 ? -24.485 4.134 3.728 1.00 68.75 234 PHE A O 1
ATOM 1924 N N . SER A 1 235 ? -24.538 3.165 1.715 1.00 71.94 235 SER A N 1
ATOM 1925 C CA . SER A 1 235 ? -24.406 4.432 0.985 1.00 71.94 235 SER A CA 1
ATOM 1926 C C . SER A 1 235 ? -25.697 5.259 0.967 1.00 71.94 235 SER A C 1
ATOM 1928 O O . SER A 1 235 ? -25.655 6.418 0.574 1.00 71.94 235 SER A O 1
ATOM 1930 N N . GLY A 1 236 ? -26.846 4.683 1.345 1.00 67.81 236 GLY A N 1
ATOM 1931 C CA . GLY A 1 236 ? -28.157 5.329 1.224 1.00 67.81 236 GLY A CA 1
ATOM 1932 C C . GLY A 1 236 ? -28.766 5.253 -0.185 1.00 67.81 236 GLY A C 1
ATOM 1933 O O . GLY A 1 236 ? -29.813 5.852 -0.437 1.00 67.81 236 GLY A O 1
ATOM 1934 N N . LYS A 1 237 ? -28.164 4.486 -1.114 1.00 65.12 237 LYS A N 1
ATOM 1935 C CA . LYS A 1 237 ? -28.633 4.319 -2.510 1.00 65.12 237 LYS A CA 1
ATOM 1936 C C . LYS A 1 237 ? -30.101 3.885 -2.587 1.00 65.12 237 LYS A C 1
ATOM 1938 O O . LYS A 1 237 ? -30.856 4.384 -3.419 1.00 65.12 237 LYS A O 1
ATOM 1943 N N . GLY A 1 238 ? -30.522 2.981 -1.701 1.00 62.41 238 GLY A N 1
ATOM 1944 C CA . GLY A 1 238 ? -31.897 2.476 -1.654 1.00 62.41 238 GLY A CA 1
ATOM 1945 C C . GLY A 1 238 ? -32.940 3.526 -1.247 1.00 62.41 238 GLY A C 1
ATOM 1946 O O . GLY A 1 238 ? -34.071 3.475 -1.732 1.00 62.41 238 GLY A O 1
ATOM 1947 N N . GLU A 1 239 ? -32.581 4.484 -0.391 1.00 60.97 239 GLU A N 1
ATOM 1948 C CA . GLU A 1 239 ? -33.472 5.581 0.014 1.00 60.97 239 GLU A CA 1
ATOM 1949 C C . GLU A 1 239 ? -33.525 6.686 -1.046 1.00 60.97 239 GLU A C 1
ATOM 1951 O O . GLU A 1 239 ? -34.602 7.184 -1.378 1.00 60.97 239 GLU A O 1
ATOM 1956 N N . LEU A 1 240 ? -32.382 6.990 -1.664 1.00 60.50 240 LEU A N 1
ATOM 1957 C CA . LEU A 1 240 ? -32.262 7.943 -2.768 1.00 60.50 240 LEU A CA 1
ATOM 1958 C C . LEU A 1 240 ? -33.105 7.535 -3.991 1.00 60.50 240 LEU A C 1
ATOM 1960 O O . LEU A 1 240 ? -33.836 8.345 -4.556 1.00 60.50 240 LEU A O 1
ATOM 1964 N N . LEU A 1 241 ? -33.066 6.257 -4.382 1.00 59.88 241 LEU A N 1
ATOM 1965 C CA . LEU A 1 241 ? -33.886 5.746 -5.489 1.00 59.88 241 LEU A CA 1
ATOM 1966 C C . LEU A 1 241 ? -35.395 5.829 -5.200 1.00 59.88 241 LEU A C 1
ATOM 1968 O O . LEU A 1 241 ? -36.197 5.863 -6.135 1.00 59.88 241 LEU A O 1
ATOM 1972 N N . LYS A 1 242 ? -35.802 5.856 -3.924 1.00 59.84 242 LYS A N 1
ATOM 1973 C CA . LYS A 1 242 ? -37.203 6.057 -3.525 1.00 59.84 242 LYS A CA 1
ATOM 1974 C C . LYS A 1 242 ? -37.591 7.537 -3.561 1.00 59.84 242 LYS A C 1
ATOM 1976 O O . LYS A 1 242 ? -38.700 7.837 -3.992 1.00 59.84 242 LYS A O 1
ATOM 1981 N N . SER A 1 243 ? -36.698 8.450 -3.174 1.00 58.12 243 SER A N 1
ATOM 1982 C CA . SER A 1 243 ? -36.967 9.896 -3.169 1.00 58.12 243 SER A CA 1
ATOM 1983 C C . SER A 1 243 ? -36.940 10.526 -4.568 1.00 58.12 243 SER A C 1
ATOM 1985 O O . SER A 1 243 ? -37.804 11.348 -4.873 1.00 58.12 243 SER A O 1
ATOM 1987 N N . LEU A 1 244 ? -36.047 10.077 -5.459 1.00 56.41 244 LEU A N 1
ATOM 1988 C CA . LEU A 1 244 ? -35.982 10.521 -6.863 1.00 56.41 244 LEU A CA 1
ATOM 1989 C C . LEU A 1 244 ? -37.238 10.165 -7.678 1.00 56.41 244 LEU A C 1
ATOM 1991 O O . LEU A 1 244 ? -37.519 10.798 -8.690 1.00 56.41 244 LEU A O 1
ATOM 1995 N N . LYS A 1 245 ? -38.043 9.189 -7.234 1.00 54.97 245 LYS A N 1
ATOM 1996 C CA . LYS A 1 245 ? -39.349 8.897 -7.849 1.00 54.97 245 LYS A CA 1
ATOM 1997 C C . LYS A 1 245 ? -40.405 9.970 -7.562 1.00 54.97 245 LYS A C 1
ATOM 1999 O O . LYS A 1 245 ? -41.474 9.915 -8.167 1.00 54.97 245 LYS A O 1
ATOM 2004 N N . HIS A 1 246 ? -40.175 10.879 -6.610 1.00 51.72 246 HIS A N 1
ATOM 2005 C CA . HIS A 1 246 ? -41.187 11.813 -6.097 1.00 51.72 246 HIS A CA 1
ATOM 2006 C C . HIS A 1 246 ? -40.752 13.294 -6.122 1.00 51.72 246 HIS A C 1
ATOM 2008 O O . HIS A 1 246 ? -41.531 14.145 -5.696 1.00 51.72 246 HIS A O 1
ATOM 2014 N N . SER A 1 247 ? -39.559 13.641 -6.627 1.00 50.97 247 SER A N 1
ATOM 2015 C CA . SER A 1 247 ? -39.087 15.035 -6.688 1.00 50.97 247 SER A CA 1
ATOM 2016 C C . SER A 1 247 ? -38.325 15.375 -7.977 1.00 50.97 247 SER A C 1
ATOM 2018 O O . SER A 1 247 ? -37.686 14.527 -8.597 1.00 50.97 247 SER A O 1
ATOM 2020 N N . ASN A 1 248 ? -38.389 16.648 -8.384 1.00 51.25 248 ASN A N 1
ATOM 2021 C CA . ASN A 1 248 ? -37.629 17.182 -9.514 1.00 51.25 248 ASN A CA 1
ATOM 2022 C C . ASN A 1 248 ? -36.140 17.330 -9.145 1.00 51.25 248 ASN A C 1
ATOM 2024 O O . ASN A 1 248 ? -35.778 18.281 -8.463 1.00 51.25 248 ASN A O 1
ATOM 2028 N N . ASN A 1 249 ? -35.300 16.408 -9.626 1.00 52.03 249 ASN A N 1
ATOM 2029 C CA . ASN A 1 249 ? -33.889 16.557 -10.041 1.00 52.03 249 ASN A CA 1
ATOM 2030 C C . ASN A 1 249 ? -32.914 17.471 -9.253 1.00 52.03 249 ASN A C 1
ATOM 2032 O O . ASN A 1 249 ? -31.926 17.939 -9.818 1.00 52.03 249 ASN A O 1
ATOM 2036 N N . THR A 1 250 ? -33.102 17.706 -7.957 1.00 53.34 250 THR A N 1
ATOM 2037 C CA . THR A 1 250 ? -32.088 18.365 -7.116 1.00 53.34 250 THR A CA 1
ATOM 2038 C C . THR A 1 250 ? -31.340 17.324 -6.293 1.00 53.34 250 THR A C 1
ATOM 2040 O O . THR A 1 250 ? -31.886 16.795 -5.324 1.00 53.34 250 THR A O 1
ATOM 2043 N N . CYS A 1 251 ? -30.092 17.020 -6.668 1.00 53.06 251 CYS A N 1
ATOM 2044 C CA . CYS A 1 251 ? -29.230 16.159 -5.859 1.00 53.06 251 CYS A CA 1
ATOM 2045 C C . CYS A 1 251 ? -28.991 16.770 -4.466 1.00 53.06 251 CYS A C 1
ATOM 2047 O O . CYS A 1 251 ? -28.810 17.979 -4.323 1.00 53.06 251 CYS A O 1
ATOM 2049 N N . ILE A 1 252 ? -28.994 15.914 -3.443 1.00 60.12 252 ILE A N 1
ATOM 2050 C CA . ILE A 1 252 ? -28.809 16.271 -2.030 1.00 60.12 252 ILE A CA 1
ATOM 2051 C C . ILE A 1 252 ? -27.368 16.775 -1.805 1.00 60.12 252 ILE A C 1
ATOM 2053 O O . ILE A 1 252 ? -26.444 16.367 -2.507 1.00 60.12 252 ILE A O 1
ATOM 2057 N N . GLN A 1 253 ? -27.167 17.643 -0.806 1.00 64.69 253 GLN A N 1
ATOM 2058 C CA . GLN A 1 253 ? -25.861 18.204 -0.418 1.00 64.69 253 GLN A CA 1
ATOM 2059 C C . GLN A 1 253 ? -24.804 17.134 -0.055 1.00 64.69 253 GLN A C 1
ATOM 2061 O O . GLN A 1 253 ? -23.605 17.394 -0.160 1.00 64.69 253 GLN A O 1
ATOM 2066 N N . GLN A 1 254 ? -25.246 15.937 0.344 1.00 70.62 254 GLN A N 1
ATOM 2067 C CA . GLN A 1 254 ? -24.435 14.729 0.493 1.00 70.62 254 GLN A CA 1
ATOM 2068 C C . GLN A 1 254 ? -24.962 13.642 -0.446 1.00 70.62 254 GLN A C 1
ATOM 2070 O O . GLN A 1 254 ? -26.155 13.340 -0.440 1.00 70.62 254 GLN A O 1
ATOM 2075 N N . GLN A 1 255 ? -24.076 13.054 -1.243 1.00 77.00 255 GLN A N 1
ATOM 2076 C CA . GLN A 1 255 ? -24.412 12.068 -2.260 1.00 77.00 255 GLN A CA 1
ATOM 2077 C C . GLN A 1 255 ? -23.960 10.662 -1.838 1.00 77.00 255 GLN A C 1
ATOM 2079 O O . GLN A 1 255 ? -22.806 10.487 -1.419 1.00 77.00 255 GLN A O 1
ATOM 2084 N N . PRO A 1 256 ? -24.835 9.650 -1.982 1.00 84.94 256 PRO A N 1
ATOM 2085 C CA . PRO A 1 256 ? -24.464 8.245 -1.891 1.00 84.94 256 PRO A CA 1
ATOM 2086 C C . PRO A 1 256 ? -23.259 7.922 -2.767 1.00 84.94 256 PRO A C 1
ATOM 2088 O O . PRO A 1 256 ? -23.286 8.104 -3.984 1.00 84.94 256 PRO A O 1
ATOM 2091 N N . THR A 1 257 ? -22.194 7.444 -2.136 1.00 85.81 257 THR A N 1
ATOM 2092 C CA . THR A 1 257 ? -20.938 7.106 -2.796 1.00 85.81 257 THR A CA 1
ATOM 2093 C C . THR A 1 257 ? -20.534 5.686 -2.434 1.00 85.81 257 THR A C 1
ATOM 2095 O O . THR A 1 257 ? -20.411 5.334 -1.258 1.00 85.81 257 THR A O 1
ATOM 2098 N N . LEU A 1 258 ? -20.315 4.865 -3.457 1.00 91.44 258 LEU A N 1
ATOM 2099 C CA . LEU A 1 258 ? -19.730 3.541 -3.318 1.00 91.44 258 LEU A CA 1
ATOM 2100 C C . LEU A 1 258 ? -18.230 3.613 -3.576 1.00 91.44 258 LEU A C 1
ATOM 2102 O O . LEU A 1 258 ? -17.780 4.090 -4.615 1.00 91.44 258 LEU A O 1
ATOM 2106 N N . ILE A 1 259 ? -17.453 3.081 -2.642 1.00 94.06 259 ILE A N 1
ATOM 2107 C CA . ILE A 1 259 ? -16.012 2.935 -2.784 1.00 94.06 259 ILE A CA 1
ATOM 2108 C C . ILE A 1 259 ? -15.675 1.455 -2.883 1.00 94.06 259 ILE A C 1
ATOM 2110 O O . ILE A 1 259 ? -15.993 0.669 -1.990 1.00 94.06 259 ILE A O 1
ATOM 2114 N N . ARG A 1 260 ? -14.982 1.086 -3.954 1.00 96.75 260 ARG A N 1
ATOM 2115 C CA . ARG A 1 260 ? -14.431 -0.246 -4.178 1.00 96.75 260 ARG A CA 1
ATOM 2116 C C . ARG A 1 260 ? -12.936 -0.234 -3.901 1.00 96.75 260 ARG A C 1
ATOM 2118 O O . ARG A 1 260 ? -12.212 0.530 -4.530 1.00 96.75 260 ARG A O 1
ATOM 2125 N N . TYR A 1 261 ? -12.475 -1.102 -3.013 1.00 97.31 261 TYR A N 1
ATOM 2126 C CA . TYR A 1 261 ? -11.064 -1.293 -2.695 1.00 97.31 261 TYR A CA 1
ATOM 2127 C C . TYR A 1 261 ? -10.581 -2.620 -3.279 1.00 97.31 261 TYR A C 1
ATOM 2129 O O . TYR A 1 261 ? -11.147 -3.669 -2.977 1.00 97.31 261 TYR A O 1
ATOM 2137 N N . THR A 1 262 ? -9.519 -2.583 -4.079 1.00 96.56 262 THR A N 1
ATOM 2138 C CA . THR A 1 262 ? -8.792 -3.769 -4.547 1.00 96.56 262 THR A CA 1
ATOM 2139 C C . THR A 1 262 ? -7.536 -3.942 -3.701 1.00 96.56 262 THR A C 1
ATOM 2141 O O . THR A 1 262 ? -6.591 -3.163 -3.835 1.00 96.56 262 THR A O 1
ATOM 2144 N N . ILE A 1 263 ? -7.537 -4.954 -2.836 1.00 94.62 263 ILE A N 1
ATOM 2145 C CA . ILE A 1 263 ? -6.424 -5.336 -1.963 1.00 94.62 263 ILE A CA 1
ATOM 2146 C C . ILE A 1 263 ? -5.600 -6.416 -2.662 1.00 94.62 263 ILE A C 1
ATOM 2148 O O . ILE A 1 263 ? -6.140 -7.434 -3.098 1.00 94.62 263 ILE A O 1
ATOM 2152 N N . LYS A 1 264 ? -4.295 -6.184 -2.775 1.00 89.12 264 LYS A N 1
ATOM 2153 C CA . LYS A 1 264 ? -3.331 -7.045 -3.473 1.00 89.12 264 LYS A CA 1
ATOM 2154 C C . LYS A 1 264 ? -2.350 -7.718 -2.516 1.00 89.12 264 LYS A C 1
ATOM 2156 O O . LYS A 1 264 ? -1.803 -8.766 -2.848 1.00 89.12 264 LYS A O 1
ATOM 2161 N N . ASN A 1 265 ? -2.122 -7.130 -1.344 1.00 86.56 265 ASN A N 1
ATOM 2162 C CA . ASN A 1 265 ? -1.227 -7.647 -0.323 1.00 86.56 265 ASN A CA 1
ATOM 2163 C C . ASN A 1 265 ? -2.015 -8.172 0.879 1.00 86.56 265 ASN A C 1
ATOM 2165 O O . ASN A 1 265 ? -2.811 -7.451 1.480 1.00 86.56 265 ASN A O 1
ATOM 2169 N N . HIS A 1 266 ? -1.704 -9.404 1.280 1.00 85.25 266 HIS A N 1
ATOM 2170 C CA . HIS A 1 266 ? -2.264 -10.045 2.470 1.00 85.25 266 HIS A CA 1
ATOM 2171 C C . HIS A 1 266 ? -2.006 -9.241 3.759 1.00 85.25 266 HIS A C 1
ATOM 2173 O O . HIS A 1 266 ? -2.761 -9.351 4.716 1.00 85.25 266 HIS A O 1
ATOM 2179 N N . HIS A 1 267 ? -0.988 -8.376 3.768 1.00 87.69 267 HIS A N 1
ATOM 2180 C CA . HIS A 1 267 ? -0.597 -7.558 4.917 1.00 87.69 267 HIS A CA 1
ATOM 2181 C C . HIS A 1 267 ? -1.222 -6.146 4.947 1.00 87.69 267 HIS A C 1
ATOM 2183 O O . HIS A 1 267 ? -0.691 -5.234 5.588 1.00 87.69 267 HIS A O 1
ATOM 2189 N N . THR A 1 268 ? -2.301 -5.908 4.196 1.00 91.06 268 THR A N 1
ATOM 2190 C CA . THR A 1 268 ? -2.926 -4.572 4.094 1.00 91.06 268 THR A CA 1
ATOM 2191 C C . THR A 1 268 ? -4.304 -4.497 4.730 1.00 91.06 268 THR A C 1
ATOM 2193 O O . THR A 1 268 ? -4.689 -3.438 5.224 1.00 91.06 268 THR A O 1
ATOM 2196 N N . ALA A 1 269 ? -5.044 -5.599 4.742 1.00 95.00 269 ALA A N 1
ATOM 2197 C CA . ALA A 1 269 ? -6.386 -5.660 5.292 1.00 95.00 269 ALA A CA 1
ATOM 2198 C C . ALA A 1 269 ? -6.583 -6.968 6.052 1.00 95.00 269 ALA A C 1
ATOM 2200 O O . ALA A 1 269 ? -5.965 -7.971 5.710 1.00 95.00 269 ALA A O 1
ATOM 2201 N N . LEU A 1 270 ? -7.441 -6.938 7.066 1.00 95.12 270 LEU A N 1
ATOM 2202 C CA . LEU A 1 270 ? -7.788 -8.078 7.897 1.00 95.12 270 LEU A CA 1
ATOM 2203 C C . LEU A 1 270 ? -9.163 -8.603 7.486 1.00 95.12 270 LEU A C 1
ATOM 2205 O O . LEU A 1 270 ? -10.136 -7.851 7.479 1.00 95.12 270 LEU A O 1
ATOM 2209 N N . ASP A 1 271 ? -9.250 -9.886 7.173 1.00 94.94 271 ASP A N 1
ATOM 2210 C CA . ASP A 1 271 ? -10.498 -10.628 7.128 1.00 94.94 271 ASP A CA 1
ATOM 2211 C C . ASP A 1 271 ? -10.966 -10.898 8.563 1.00 94.94 271 ASP A C 1
ATOM 2213 O O . ASP A 1 271 ? -10.361 -11.691 9.292 1.00 94.94 271 ASP A O 1
ATOM 2217 N N . ILE A 1 272 ? -12.027 -10.207 8.984 1.00 93.00 272 ILE A N 1
ATOM 2218 C CA . ILE A 1 272 ? -12.522 -10.280 10.361 1.00 93.00 272 ILE A CA 1
ATOM 2219 C C . ILE A 1 272 ? -13.837 -11.046 10.496 1.00 93.00 272 ILE A C 1
ATOM 2221 O O . ILE A 1 272 ? -14.363 -11.137 11.601 1.00 93.00 272 ILE A O 1
ATOM 2225 N N . GLU A 1 273 ? -14.322 -11.676 9.421 1.00 89.88 273 GLU A N 1
ATOM 2226 C CA . GLU A 1 273 ? -15.589 -12.428 9.402 1.00 89.88 273 GLU A CA 1
ATOM 2227 C C . GLU A 1 273 ? -15.667 -13.477 10.520 1.00 89.88 273 GLU A C 1
ATOM 2229 O O . GLU A 1 273 ? -16.683 -13.606 11.195 1.00 89.88 273 GLU A O 1
ATOM 2234 N N . ASN A 1 274 ? -14.560 -14.178 10.778 1.00 88.75 274 ASN A N 1
ATOM 2235 C CA . ASN A 1 274 ? -14.511 -15.268 11.757 1.00 88.75 274 ASN A CA 1
ATOM 2236 C C . ASN A 1 274 ? -14.021 -14.846 13.151 1.00 88.75 274 ASN A C 1
ATOM 2238 O O . ASN A 1 274 ? -13.899 -15.690 14.038 1.00 88.75 274 ASN A O 1
ATOM 2242 N N . ILE A 1 275 ? -13.668 -13.572 13.341 1.00 89.50 275 ILE A N 1
ATOM 2243 C CA . ILE A 1 275 ? -13.091 -13.072 14.601 1.00 89.50 275 ILE A CA 1
ATOM 2244 C C . ILE A 1 275 ? -13.751 -11.786 15.106 1.00 89.50 275 ILE A C 1
ATOM 2246 O O . ILE A 1 275 ? -13.363 -11.288 16.161 1.00 89.50 275 ILE A O 1
ATOM 2250 N N . SER A 1 276 ? -14.733 -11.248 14.387 1.00 86.31 276 SER A N 1
ATOM 2251 C CA . SER A 1 276 ? -15.618 -10.185 14.858 1.00 86.31 276 SER A CA 1
ATOM 2252 C C . SER A 1 276 ? -16.559 -10.714 15.946 1.00 86.31 276 SER A C 1
ATOM 2254 O O . SER A 1 276 ? -16.912 -11.894 15.974 1.00 86.31 276 SER A O 1
ATOM 2256 N N . LYS A 1 277 ? -16.995 -9.839 16.859 1.00 82.94 277 LYS A N 1
ATOM 2257 C CA . LYS A 1 277 ? -18.114 -10.119 17.774 1.00 82.94 277 LYS A CA 1
ATOM 2258 C C . LYS A 1 277 ? -19.475 -10.042 17.091 1.00 82.94 277 LYS A C 1
ATOM 2260 O O . LYS A 1 277 ? -20.473 -10.417 17.705 1.00 82.94 277 LYS A O 1
ATOM 2265 N N . ILE A 1 278 ? -19.519 -9.552 15.858 1.00 76.56 278 ILE A N 1
ATOM 2266 C CA . ILE A 1 278 ? -20.729 -9.516 15.053 1.00 76.56 278 ILE A CA 1
ATOM 2267 C C . ILE A 1 278 ? -20.645 -10.686 14.063 1.00 76.56 278 ILE A C 1
ATOM 2269 O O . ILE A 1 278 ? -19.859 -10.626 13.117 1.00 76.56 278 ILE A O 1
ATOM 2273 N N . PRO A 1 279 ? -21.376 -11.789 14.313 1.00 68.25 279 PRO A N 1
ATOM 2274 C CA . PRO A 1 279 ? -21.279 -12.987 13.489 1.00 68.25 279 PRO A CA 1
ATOM 2275 C C . PRO A 1 279 ? -21.792 -12.722 12.072 1.00 68.25 279 PRO A C 1
ATOM 2277 O O . PRO A 1 279 ? -22.687 -11.900 11.869 1.00 68.25 279 PRO A O 1
ATOM 2280 N N . ASP A 1 280 ? -21.227 -13.445 11.104 1.00 68.62 280 ASP A N 1
ATOM 2281 C CA . ASP A 1 280 ? -21.631 -13.454 9.691 1.00 68.62 280 ASP A CA 1
ATOM 2282 C C . ASP A 1 280 ? -21.523 -12.102 8.958 1.00 68.62 280 ASP A C 1
ATOM 2284 O O . ASP A 1 280 ? -21.939 -11.962 7.799 1.00 68.62 280 ASP A O 1
ATOM 2288 N N . GLU A 1 281 ? -20.909 -11.095 9.584 1.00 68.19 281 GLU A N 1
ATOM 2289 C CA . GLU A 1 281 ? -20.468 -9.904 8.879 1.00 68.19 281 GLU A CA 1
ATOM 2290 C C . GLU A 1 281 ? -19.255 -10.290 8.039 1.00 68.19 281 GLU A C 1
ATOM 2292 O O . GLU A 1 281 ? -18.154 -10.481 8.546 1.00 68.19 281 GLU A O 1
ATOM 2297 N N . LYS A 1 282 ? -19.462 -10.430 6.722 1.00 82.50 282 LYS A N 1
ATOM 2298 C CA . LYS A 1 282 ? -18.404 -10.584 5.708 1.00 82.50 282 LYS A CA 1
ATOM 2299 C C . LYS A 1 282 ? -17.556 -9.311 5.613 1.00 82.50 282 LYS A C 1
ATOM 2301 O O . LYS A 1 282 ? -17.491 -8.673 4.561 1.00 82.50 282 LYS A O 1
ATOM 2306 N N . GLU A 1 283 ? -16.994 -8.895 6.734 1.00 88.06 283 GLU A N 1
ATOM 2307 C CA . GLU A 1 283 ? -16.328 -7.631 6.961 1.00 88.06 283 GLU A CA 1
ATOM 2308 C C . GLU A 1 283 ? -14.822 -7.800 6.776 1.00 88.06 283 GLU A C 1
ATOM 2310 O O . GLU A 1 283 ? -14.207 -8.800 7.156 1.00 88.06 283 GLU A O 1
ATOM 2315 N N . VAL A 1 284 ? -14.233 -6.791 6.152 1.00 94.56 284 VAL A N 1
ATOM 2316 C CA . VAL A 1 284 ? -12.799 -6.632 5.987 1.00 94.56 284 VAL A CA 1
ATOM 2317 C C . VAL A 1 284 ? -12.420 -5.311 6.634 1.00 94.56 284 VAL A C 1
ATOM 2319 O O . VAL A 1 284 ? -12.957 -4.257 6.278 1.00 94.56 284 VAL A O 1
ATOM 2322 N N . LEU A 1 285 ? -11.480 -5.361 7.570 1.00 95.38 285 LEU A N 1
ATOM 2323 C CA . LEU A 1 285 ? -10.985 -4.189 8.274 1.00 95.38 285 LEU A CA 1
ATOM 2324 C C . LEU A 1 285 ? -9.642 -3.757 7.689 1.00 95.38 285 LEU A C 1
ATOM 2326 O O . LEU A 1 285 ? -8.672 -4.509 7.717 1.00 95.38 285 LEU A O 1
ATOM 2330 N N . ILE A 1 286 ? -9.560 -2.529 7.183 1.00 95.69 286 ILE A N 1
ATOM 2331 C CA . ILE A 1 286 ? -8.316 -1.951 6.662 1.00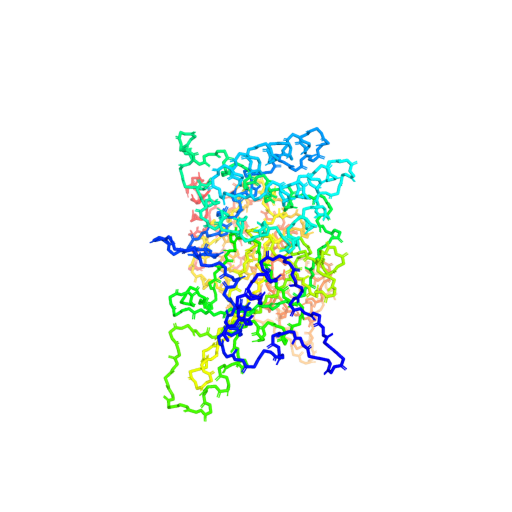 95.69 286 ILE A CA 1
ATOM 2332 C C . ILE A 1 286 ? -7.707 -1.056 7.757 1.00 95.69 286 ILE A C 1
ATOM 2334 O O . ILE A 1 286 ? -8.288 -0.008 8.061 1.00 95.69 286 ILE A O 1
ATOM 2338 N N . PRO A 1 287 ? -6.565 -1.422 8.373 1.00 94.69 287 PRO A N 1
ATOM 2339 C CA . PRO A 1 287 ? -5.924 -0.612 9.409 1.00 94.69 287 PRO A CA 1
ATOM 2340 C C . PRO A 1 287 ? -5.432 0.743 8.884 1.00 94.69 287 PRO A C 1
ATOM 2342 O O . PRO A 1 287 ? -5.229 0.888 7.673 1.00 94.69 287 PRO A O 1
ATOM 2345 N N . PRO A 1 288 ? -5.188 1.731 9.768 1.00 93.31 288 PRO A N 1
ATOM 2346 C CA . PRO A 1 288 ? -4.602 3.017 9.398 1.00 93.31 288 PRO A CA 1
ATOM 2347 C C . PRO A 1 288 ? -3.335 2.897 8.549 1.00 93.31 288 PRO A C 1
ATOM 2349 O O . PRO A 1 288 ? -2.558 1.949 8.667 1.00 93.31 288 PRO A O 1
ATOM 2352 N N . PHE A 1 289 ? -3.091 3.922 7.735 1.00 90.06 289 PHE A N 1
ATOM 2353 C CA . PHE A 1 289 ? -1.927 4.050 6.861 1.00 90.06 289 PHE A CA 1
ATOM 2354 C C . PHE A 1 289 ? -1.869 3.070 5.676 1.00 90.06 289 PHE A C 1
ATOM 2356 O O . PHE A 1 289 ? -0.820 2.951 5.027 1.00 90.06 289 PHE A O 1
ATOM 2363 N N . ALA A 1 290 ? -2.978 2.411 5.329 1.00 91.38 290 ALA A N 1
ATOM 2364 C CA . ALA A 1 290 ? -3.103 1.730 4.046 1.00 91.38 290 ALA A CA 1
ATOM 2365 C C . ALA A 1 290 ? -3.187 2.766 2.913 1.00 91.38 290 ALA A C 1
ATOM 2367 O O . ALA A 1 290 ? -3.837 3.806 3.022 1.00 91.38 290 ALA A O 1
ATOM 2368 N N . LEU A 1 291 ? -2.455 2.513 1.826 1.00 89.88 291 LEU A N 1
ATOM 2369 C CA . LEU A 1 291 ? -2.280 3.474 0.739 1.00 89.88 291 LEU A CA 1
ATOM 2370 C C . LEU A 1 291 ? -2.908 2.950 -0.541 1.00 89.88 291 LEU A C 1
ATOM 2372 O O . LEU A 1 291 ? -2.517 1.901 -1.052 1.00 89.88 291 LEU A O 1
ATOM 2376 N N . PHE A 1 292 ? -3.804 3.752 -1.098 1.00 90.56 292 PHE A N 1
ATOM 2377 C CA . PHE A 1 292 ? -4.552 3.427 -2.296 1.00 90.56 292 PHE A CA 1
ATOM 2378 C C . PHE A 1 292 ? -4.343 4.475 -3.380 1.00 90.56 292 PHE A C 1
ATOM 2380 O O . PHE A 1 292 ? -4.143 5.658 -3.100 1.00 90.56 292 PHE A O 1
ATOM 2387 N N . LYS A 1 293 ? -4.405 4.033 -4.631 1.00 87.06 293 LYS A N 1
ATOM 2388 C CA . LYS A 1 293 ? -4.459 4.884 -5.813 1.00 87.06 293 LYS A CA 1
ATOM 2389 C C . LYS A 1 293 ? -5.888 4.898 -6.337 1.00 87.06 293 LYS A C 1
ATOM 2391 O O . LYS A 1 293 ? -6.486 3.843 -6.511 1.00 87.06 293 LYS A O 1
ATOM 2396 N N . VAL A 1 294 ? -6.407 6.079 -6.645 1.00 79.69 294 VAL A N 1
ATOM 2397 C CA . VAL A 1 294 ? -7.678 6.216 -7.358 1.00 79.69 294 VAL A CA 1
ATOM 2398 C C . VAL A 1 294 ? -7.461 5.794 -8.807 1.00 79.69 294 VAL A C 1
ATOM 2400 O O . VAL A 1 294 ? -6.664 6.410 -9.519 1.00 79.69 294 VAL A O 1
ATOM 2403 N N . ILE A 1 295 ? -8.130 4.734 -9.248 1.00 81.81 295 ILE A N 1
ATOM 2404 C CA . ILE A 1 295 ? -8.018 4.226 -10.625 1.00 81.81 295 ILE A CA 1
ATOM 2405 C C . ILE A 1 295 ? -9.225 4.606 -11.484 1.00 81.81 295 ILE A C 1
ATOM 2407 O O . ILE A 1 295 ? -9.094 4.683 -12.701 1.00 81.81 295 ILE A O 1
ATOM 2411 N N . TYR A 1 296 ? -10.367 4.890 -10.859 1.00 86.44 296 TYR A N 1
ATOM 2412 C CA . TYR A 1 296 ? -11.600 5.258 -11.544 1.00 86.44 296 TYR A CA 1
ATOM 2413 C C . TYR A 1 296 ? -12.516 6.061 -10.623 1.00 86.44 296 TYR A C 1
ATOM 2415 O O . TYR A 1 296 ? -12.510 5.863 -9.406 1.00 86.44 296 TYR A O 1
ATOM 2423 N N . VAL A 1 297 ? -13.273 6.974 -11.228 1.00 83.12 297 VAL A N 1
ATOM 2424 C CA . VAL A 1 297 ? -14.238 7.853 -10.570 1.00 83.12 297 VAL A CA 1
ATOM 2425 C C . VAL A 1 297 ? -15.400 8.063 -11.533 1.00 83.12 297 VAL A C 1
ATOM 2427 O O . VAL A 1 297 ? -15.180 8.512 -12.659 1.00 83.12 297 VAL A O 1
ATOM 2430 N N . GLU A 1 298 ? -16.617 7.784 -11.086 1.00 86.12 298 GLU A N 1
ATOM 2431 C CA . GLU A 1 298 ? -17.848 8.073 -11.815 1.00 86.12 298 GLU A CA 1
ATOM 2432 C C . GLU A 1 298 ? -18.747 8.985 -10.994 1.00 86.12 298 GLU A C 1
ATOM 2434 O O . GLU A 1 298 ? -18.953 8.776 -9.796 1.00 86.12 298 GLU A O 1
ATOM 2439 N N . ARG A 1 299 ? -19.299 9.991 -11.674 1.00 82.81 299 ARG A N 1
ATOM 2440 C CA . ARG A 1 299 ? -20.341 10.861 -11.140 1.00 82.81 299 ARG A CA 1
ATOM 2441 C C . ARG A 1 299 ? -21.588 10.685 -11.976 1.00 82.81 299 ARG A C 1
ATOM 2443 O O . ARG A 1 299 ? -21.611 11.093 -13.138 1.00 82.81 299 ARG A O 1
ATOM 2450 N N . ASN A 1 300 ? -22.629 10.117 -11.385 1.00 74.50 300 ASN A N 1
ATOM 2451 C CA . ASN A 1 300 ? -23.914 10.018 -12.048 1.00 74.50 300 ASN A CA 1
ATOM 2452 C C . ASN A 1 300 ? -24.871 11.057 -11.464 1.00 74.50 300 ASN A C 1
ATOM 2454 O O . ASN A 1 300 ? -25.584 10.809 -10.492 1.00 74.50 300 ASN A O 1
ATOM 2458 N N . ASN A 1 301 ? -24.889 12.234 -12.092 1.00 69.19 301 ASN A N 1
ATOM 2459 C CA . ASN A 1 301 ? -25.775 13.334 -11.707 1.00 69.19 301 ASN A CA 1
ATOM 2460 C C . ASN A 1 301 ? -27.260 12.982 -11.895 1.00 69.19 301 ASN A C 1
ATOM 2462 O O . ASN A 1 301 ? -28.099 13.533 -11.194 1.00 69.19 301 ASN A O 1
ATOM 2466 N N . ALA A 1 302 ? -27.594 12.074 -12.819 1.00 65.38 302 ALA A N 1
ATOM 2467 C CA . ALA A 1 302 ? -28.977 11.663 -13.052 1.00 65.38 302 ALA A CA 1
ATOM 2468 C C . ALA A 1 302 ? -29.486 10.723 -11.950 1.00 65.38 302 ALA A C 1
ATOM 2470 O O . ALA A 1 302 ? -30.650 10.794 -11.568 1.00 65.38 302 ALA A O 1
ATOM 2471 N N . SER A 1 303 ? -28.618 9.860 -11.417 1.00 66.56 303 SER A N 1
ATOM 2472 C CA . SER A 1 303 ? -28.960 8.955 -10.317 1.00 66.56 303 SER A CA 1
ATOM 2473 C C . SER A 1 303 ? -28.496 9.449 -8.945 1.00 66.56 303 SER A C 1
ATOM 2475 O O . SER A 1 303 ? -28.611 8.684 -7.995 1.00 66.56 303 SER A O 1
ATOM 2477 N N . CYS A 1 304 ? -27.927 10.660 -8.851 1.00 71.38 304 CYS A N 1
ATOM 2478 C CA . CYS A 1 304 ? -27.261 11.248 -7.677 1.00 71.38 304 CYS A CA 1
ATOM 2479 C C . CYS A 1 304 ? -26.415 10.232 -6.875 1.00 71.38 304 CYS A C 1
ATOM 2481 O O . CYS A 1 304 ? -26.450 10.211 -5.645 1.00 71.38 304 CYS A O 1
ATOM 2483 N N . TYR A 1 305 ? -25.688 9.369 -7.588 1.00 81.38 305 TYR A N 1
ATOM 2484 C CA . TYR A 1 305 ? -24.902 8.265 -7.036 1.00 81.38 305 TYR A CA 1
ATOM 2485 C C . TYR A 1 305 ? -23.503 8.302 -7.636 1.00 81.38 305 TYR A C 1
ATOM 2487 O O . TYR A 1 305 ? -23.354 8.452 -8.851 1.00 81.38 305 TYR A O 1
ATOM 2495 N N . ASN A 1 306 ? -22.493 8.149 -6.788 1.00 85.88 306 ASN A N 1
ATOM 2496 C CA . ASN A 1 306 ? -21.103 8.185 -7.211 1.00 85.88 306 ASN A CA 1
ATOM 2497 C C . ASN A 1 306 ? -20.4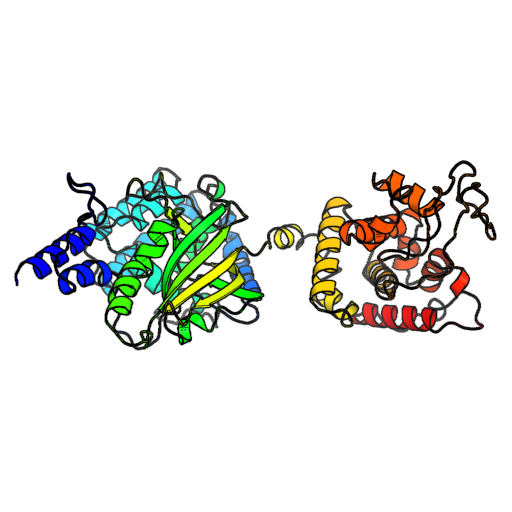09 6.853 -6.964 1.00 85.88 306 ASN A C 1
ATOM 2499 O O . ASN A 1 306 ? -20.719 6.133 -6.011 1.00 85.88 306 ASN A O 1
ATOM 2503 N N . GLU A 1 307 ? -19.403 6.573 -7.783 1.00 91.06 307 GLU A N 1
ATOM 2504 C CA . GLU A 1 307 ? -18.576 5.386 -7.635 1.00 91.06 307 GLU A CA 1
ATOM 2505 C C . GLU A 1 307 ? -17.090 5.739 -7.710 1.00 91.06 307 GLU A C 1
ATOM 2507 O O . GLU A 1 307 ? -16.645 6.515 -8.555 1.00 91.06 307 GLU A O 1
ATOM 2512 N N . ILE A 1 308 ? -16.304 5.172 -6.798 1.00 89.50 308 ILE A N 1
ATOM 2513 C CA . ILE A 1 308 ? -14.860 5.377 -6.701 1.00 89.50 308 ILE A CA 1
ATOM 2514 C C . ILE A 1 308 ? -14.192 4.013 -6.640 1.00 89.50 308 ILE A C 1
ATOM 2516 O O . ILE A 1 308 ? -14.533 3.183 -5.796 1.00 89.50 308 ILE A O 1
ATOM 2520 N N . HIS A 1 309 ? -13.181 3.787 -7.477 1.00 93.12 309 HIS A N 1
ATOM 2521 C CA . HIS A 1 309 ? -12.359 2.580 -7.394 1.00 93.12 309 HIS A CA 1
ATOM 2522 C C . HIS A 1 309 ? -10.946 2.922 -6.958 1.00 93.12 309 HIS A C 1
ATOM 2524 O O . HIS A 1 309 ? -10.256 3.758 -7.551 1.00 93.12 309 HIS A O 1
ATOM 2530 N N . LEU A 1 310 ? -10.522 2.231 -5.914 1.00 92.62 310 LEU A N 1
ATOM 2531 C CA . LEU A 1 310 ? -9.248 2.369 -5.248 1.00 92.62 310 LEU A CA 1
ATOM 2532 C C . LEU A 1 310 ? -8.474 1.067 -5.399 1.00 92.62 310 LEU A C 1
ATOM 2534 O O . LEU A 1 310 ? -8.967 -0.006 -5.065 1.00 92.62 310 LEU A O 1
ATOM 2538 N N . GLU A 1 311 ? -7.243 1.162 -5.872 1.00 92.56 311 GLU A N 1
ATOM 2539 C CA . GLU A 1 311 ? -6.337 0.027 -5.973 1.00 92.56 311 GLU A CA 1
ATOM 2540 C C . GLU A 1 311 ? -5.205 0.187 -4.968 1.00 92.56 311 GLU A C 1
ATOM 2542 O O . GLU A 1 311 ? -4.607 1.263 -4.869 1.00 92.56 311 GLU A O 1
ATOM 2547 N N . GLU A 1 312 ? -4.913 -0.867 -4.206 1.00 91.25 312 GLU A N 1
ATOM 2548 C CA . GLU A 1 312 ? -3.769 -0.869 -3.307 1.00 91.25 312 GLU A CA 1
ATOM 2549 C C . GLU A 1 312 ? -2.499 -0.502 -4.079 1.00 91.25 312 GLU A C 1
ATOM 2551 O O . GLU A 1 312 ? -2.199 -1.038 -5.150 1.00 91.25 312 GLU A O 1
ATOM 2556 N N . CYS A 1 313 ? -1.739 0.445 -3.530 1.00 79.31 313 CYS A N 1
ATOM 2557 C CA . CYS A 1 313 ? -0.448 0.783 -4.097 1.00 79.31 313 CYS A CA 1
ATOM 2558 C C . CYS A 1 313 ? 0.528 -0.379 -3.868 1.00 79.31 313 CYS A C 1
ATOM 2560 O O . CYS A 1 313 ? 1.013 -0.553 -2.748 1.00 79.31 313 CYS A O 1
ATOM 2562 N N . ASP A 1 314 ? 0.872 -1.099 -4.941 1.00 57.56 314 ASP A N 1
ATOM 2563 C CA . ASP A 1 314 ? 1.951 -2.097 -4.994 1.00 57.56 314 ASP A CA 1
ATOM 2564 C C . ASP A 1 314 ? 3.314 -1.440 -4.726 1.00 57.56 314 ASP A C 1
ATOM 2566 O O . ASP A 1 314 ? 4.115 -1.167 -5.617 1.00 57.56 314 ASP A O 1
ATOM 2570 N N . GLU A 1 315 ? 3.592 -1.137 -3.464 1.00 52.19 315 GLU A N 1
ATOM 2571 C CA . GLU A 1 315 ? 4.907 -0.686 -3.014 1.00 52.19 315 GLU A CA 1
ATOM 2572 C C . GLU A 1 315 ? 5.651 -1.799 -2.253 1.00 52.19 315 GLU A C 1
ATOM 2574 O O . GLU A 1 315 ? 6.734 -1.561 -1.717 1.00 52.19 315 GLU A O 1
ATOM 2579 N N . SER A 1 316 ? 5.141 -3.040 -2.278 1.00 40.56 316 SER A N 1
ATOM 2580 C CA . SER A 1 316 ? 5.913 -4.248 -1.935 1.00 40.56 316 SER A CA 1
ATOM 2581 C C . SER A 1 316 ? 7.130 -4.421 -2.857 1.00 40.56 316 SER A C 1
ATOM 2583 O O . SER A 1 316 ? 8.179 -4.852 -2.389 1.00 40.56 316 SER A O 1
ATOM 2585 N N . ILE A 1 317 ? 7.076 -3.910 -4.094 1.00 33.94 317 ILE A N 1
ATOM 2586 C CA . ILE A 1 317 ? 8.249 -3.791 -4.982 1.00 33.94 317 ILE A CA 1
ATOM 2587 C C . ILE A 1 317 ? 9.246 -2.721 -4.471 1.00 33.94 317 ILE A C 1
ATOM 2589 O O . ILE A 1 317 ? 10.435 -2.772 -4.762 1.00 33.94 317 ILE A O 1
ATOM 2593 N N . CYS A 1 318 ? 8.829 -1.774 -3.624 1.00 31.83 318 CYS A N 1
ATOM 2594 C CA . CYS A 1 318 ? 9.711 -0.745 -3.051 1.00 31.83 318 CYS A CA 1
ATOM 2595 C C . CYS A 1 318 ? 10.298 -1.105 -1.674 1.00 31.83 318 CYS A C 1
ATOM 2597 O O . CYS A 1 318 ? 11.248 -0.446 -1.237 1.00 31.83 318 CYS A O 1
ATOM 2599 N N . LYS A 1 319 ? 9.771 -2.123 -0.976 1.00 32.03 319 LYS A N 1
ATOM 2600 C CA . LYS A 1 319 ? 10.258 -2.521 0.360 1.00 32.03 319 LYS A CA 1
ATOM 2601 C C . LYS A 1 319 ? 11.420 -3.520 0.316 1.00 32.03 319 LYS A C 1
ATOM 2603 O O . LYS A 1 319 ? 12.294 -3.416 1.170 1.00 32.03 319 LYS A O 1
ATOM 2608 N N . THR A 1 320 ? 11.522 -4.370 -0.706 1.00 29.62 320 THR A N 1
ATOM 2609 C CA . THR A 1 320 ? 12.691 -5.261 -0.889 1.00 29.62 320 THR A CA 1
ATOM 2610 C C . THR A 1 320 ? 13.865 -4.560 -1.591 1.00 29.62 320 THR A C 1
ATOM 2612 O O . THR A 1 320 ? 15.014 -4.977 -1.477 1.00 29.62 320 THR A O 1
ATOM 2615 N N . LEU A 1 321 ? 13.619 -3.429 -2.262 1.00 33.28 321 LEU A N 1
ATOM 2616 C CA . LEU A 1 321 ? 14.620 -2.760 -3.104 1.00 33.28 321 LEU A CA 1
ATOM 2617 C C . LEU A 1 321 ? 15.273 -1.512 -2.490 1.00 33.28 321 LEU A C 1
ATOM 2619 O O . LEU A 1 321 ? 16.187 -0.947 -3.090 1.00 33.28 321 LEU A O 1
ATOM 2623 N N . ARG A 1 322 ? 14.886 -1.095 -1.274 1.00 33.25 322 ARG A N 1
ATOM 2624 C CA . ARG A 1 322 ? 15.581 -0.000 -0.562 1.00 33.25 322 ARG A CA 1
ATOM 2625 C C . ARG A 1 322 ? 16.896 -0.410 0.106 1.00 33.25 322 ARG A C 1
ATOM 2627 O O . ARG A 1 322 ? 17.639 0.482 0.506 1.00 33.25 322 ARG A O 1
ATOM 2634 N N . THR A 1 323 ? 17.229 -1.698 0.180 1.00 36.12 323 THR A N 1
ATOM 2635 C CA . THR A 1 323 ? 18.501 -2.156 0.766 1.00 36.12 323 THR A CA 1
ATOM 2636 C C . THR A 1 323 ? 19.585 -2.543 -0.236 1.00 36.12 323 THR A C 1
ATOM 2638 O O . THR A 1 323 ? 20.736 -2.619 0.178 1.00 36.12 323 THR A O 1
ATOM 2641 N N . HIS A 1 324 ? 19.330 -2.687 -1.545 1.00 38.19 324 HIS A N 1
ATOM 2642 C CA . HIS A 1 324 ? 20.397 -3.138 -2.456 1.00 38.19 324 HIS A CA 1
ATOM 2643 C C . HIS A 1 324 ? 20.472 -2.416 -3.804 1.00 38.19 324 HIS A C 1
ATOM 2645 O O . HIS A 1 324 ? 20.162 -2.952 -4.862 1.00 38.19 324 HIS A O 1
ATOM 2651 N N . LEU A 1 325 ? 21.051 -1.218 -3.736 1.00 48.97 325 LEU A N 1
ATOM 2652 C CA . LEU A 1 325 ? 22.021 -0.723 -4.722 1.00 48.97 325 LEU A CA 1
ATOM 2653 C C . LEU A 1 325 ? 23.209 -0.049 -4.009 1.00 48.97 325 LEU A C 1
ATOM 2655 O O . LEU A 1 325 ? 23.758 0.918 -4.511 1.00 48.97 325 LEU A O 1
ATOM 2659 N N . TYR A 1 326 ? 23.571 -0.506 -2.797 1.00 52.03 326 TYR A N 1
ATOM 2660 C CA . TYR A 1 326 ? 24.678 0.031 -1.974 1.00 52.03 326 TYR A CA 1
ATOM 2661 C C . TYR A 1 326 ? 24.682 1.572 -1.812 1.00 52.03 326 TYR A C 1
ATOM 2663 O O . TYR A 1 326 ? 25.737 2.187 -1.703 1.00 52.03 326 TYR A O 1
ATOM 2671 N N . GLY A 1 327 ? 23.514 2.231 -1.860 1.00 56.97 327 GLY A N 1
ATOM 2672 C CA . GLY A 1 327 ? 23.423 3.701 -1.855 1.00 56.97 327 GLY A CA 1
ATOM 2673 C C . GLY A 1 327 ? 23.938 4.389 -3.133 1.00 56.97 327 GLY A C 1
ATOM 2674 O O . GLY A 1 327 ? 24.030 5.614 -3.174 1.00 56.97 327 GLY A O 1
ATOM 2675 N N . LEU A 1 328 ? 24.254 3.625 -4.183 1.00 63.19 328 LEU A N 1
ATOM 2676 C CA . LEU A 1 328 ? 24.836 4.095 -5.441 1.00 63.19 328 LEU A CA 1
ATOM 2677 C C . LEU A 1 328 ? 23.798 4.517 -6.486 1.00 63.19 328 LEU A C 1
ATOM 2679 O O . LEU A 1 328 ? 24.193 5.088 -7.492 1.00 63.19 328 LEU A O 1
ATOM 2683 N N . PHE A 1 329 ? 22.496 4.266 -6.316 1.00 66.31 329 PHE A N 1
ATOM 2684 C CA . PHE A 1 329 ? 21.480 4.726 -7.274 1.00 66.31 329 PHE A CA 1
ATOM 2685 C C . PHE A 1 329 ? 20.104 4.902 -6.632 1.00 66.31 329 PHE A C 1
ATOM 2687 O O . PHE A 1 329 ? 19.690 4.086 -5.811 1.00 66.31 329 PHE A O 1
ATOM 2694 N N . SER A 1 330 ? 19.391 5.973 -6.996 1.00 67.31 330 SER A N 1
ATOM 2695 C CA . SER A 1 330 ? 18.100 6.336 -6.400 1.00 67.31 330 SER A CA 1
ATOM 2696 C C . SER A 1 330 ? 17.056 6.665 -7.462 1.00 67.31 330 SER A C 1
ATOM 2698 O O . SER A 1 330 ? 17.405 7.084 -8.565 1.00 67.31 330 SER A O 1
ATOM 2700 N N . ARG A 1 331 ? 15.769 6.579 -7.098 1.00 71.06 331 ARG A N 1
ATOM 2701 C CA . ARG A 1 331 ? 14.668 7.015 -7.971 1.00 71.06 331 ARG A CA 1
ATOM 2702 C C . ARG A 1 331 ? 14.822 8.471 -8.410 1.00 71.06 331 ARG A C 1
ATOM 2704 O O . ARG A 1 331 ? 14.616 8.778 -9.572 1.00 71.06 331 ARG A O 1
ATOM 2711 N N . LYS A 1 332 ? 15.244 9.355 -7.498 1.00 65.69 332 LYS A N 1
ATOM 2712 C CA . LYS A 1 332 ? 15.479 10.777 -7.799 1.00 65.69 332 LYS A CA 1
ATOM 2713 C C . LYS A 1 332 ? 16.572 10.948 -8.857 1.00 65.69 332 LYS A C 1
ATOM 2715 O O . LYS A 1 332 ? 16.437 11.776 -9.748 1.00 65.69 332 LYS A O 1
ATOM 2720 N N . THR A 1 333 ? 17.639 10.155 -8.758 1.00 65.44 333 THR A N 1
ATOM 2721 C CA . THR A 1 333 ? 18.723 10.129 -9.747 1.00 65.44 333 THR A CA 1
ATOM 2722 C C . THR A 1 333 ? 18.216 9.595 -11.085 1.00 65.44 333 THR A C 1
ATOM 2724 O O . THR A 1 333 ? 18.480 10.209 -12.108 1.00 65.44 333 THR A O 1
ATOM 2727 N N . PHE A 1 334 ? 17.435 8.510 -11.082 1.00 73.75 334 PHE A N 1
ATOM 2728 C CA . PHE A 1 334 ? 16.818 7.962 -12.291 1.00 73.75 334 PHE A CA 1
ATOM 2729 C C . PHE A 1 334 ? 15.911 8.989 -12.983 1.00 73.75 334 PHE A C 1
ATOM 2731 O O . PHE A 1 334 ? 16.113 9.277 -14.155 1.00 73.75 334 PHE A O 1
ATOM 2738 N N . ASP A 1 335 ? 14.978 9.611 -12.258 1.00 67.31 335 ASP A N 1
ATOM 2739 C CA . ASP A 1 335 ? 14.074 10.626 -12.818 1.00 67.31 335 ASP A CA 1
ATOM 2740 C C . ASP A 1 335 ? 14.822 11.841 -13.368 1.00 67.31 335 ASP A C 1
ATOM 2742 O O . ASP A 1 335 ? 14.417 12.402 -14.378 1.00 67.31 335 ASP A O 1
ATOM 2746 N N . TYR A 1 336 ? 15.919 12.247 -12.725 1.00 63.47 336 TYR A N 1
ATOM 2747 C CA . TYR A 1 336 ? 16.745 13.347 -13.216 1.00 63.47 336 TYR A CA 1
ATOM 2748 C C . TYR A 1 336 ? 17.492 12.981 -14.503 1.00 63.47 336 TYR A C 1
ATOM 2750 O O . TYR A 1 336 ? 17.570 13.797 -15.418 1.00 63.47 336 TYR A O 1
ATOM 2758 N N . ILE A 1 337 ? 18.027 11.758 -14.586 1.00 63.62 337 ILE A N 1
ATOM 2759 C CA . ILE A 1 337 ? 18.679 11.259 -15.800 1.00 63.62 337 ILE A CA 1
ATOM 2760 C C . ILE A 1 337 ? 17.650 11.180 -16.923 1.00 63.62 337 ILE A C 1
ATOM 2762 O O . ILE A 1 337 ? 17.911 11.678 -18.002 1.00 63.62 337 ILE A O 1
ATOM 2766 N N . PHE A 1 338 ? 16.475 10.604 -16.671 1.00 67.00 338 PHE A N 1
ATOM 2767 C CA . PHE A 1 338 ? 15.416 10.378 -17.657 1.00 67.00 338 PHE A CA 1
ATOM 2768 C C . PHE A 1 338 ? 14.336 11.474 -17.664 1.00 67.00 338 PHE A C 1
ATOM 2770 O O . PHE A 1 338 ? 13.181 11.200 -17.984 1.00 67.00 338 PHE A O 1
ATOM 2777 N N . ASN A 1 339 ? 14.701 12.714 -17.340 1.00 61.97 339 ASN A N 1
ATOM 2778 C CA . ASN A 1 339 ? 13.760 13.830 -17.181 1.00 61.97 339 ASN A CA 1
ATOM 2779 C C . ASN A 1 339 ? 13.032 14.244 -18.475 1.00 61.97 339 ASN A C 1
ATOM 2781 O O . ASN A 1 339 ? 12.010 14.921 -18.407 1.00 61.97 339 ASN A O 1
ATOM 2785 N N . GLU A 1 340 ? 13.550 13.841 -19.636 1.00 61.47 340 GLU A N 1
ATOM 2786 C CA . GLU A 1 340 ? 12.939 14.048 -20.956 1.00 61.47 340 GLU A CA 1
ATOM 2787 C C . GLU A 1 340 ? 11.835 13.019 -21.278 1.00 61.47 340 GLU A C 1
ATOM 2789 O O . GLU A 1 340 ? 11.101 13.195 -22.250 1.00 61.47 340 GLU A O 1
ATOM 2794 N N . LEU A 1 341 ? 11.707 11.938 -20.496 1.00 61.91 341 LEU A N 1
ATOM 2795 C CA . LEU A 1 341 ? 10.638 10.954 -20.671 1.00 61.91 341 LEU A CA 1
ATOM 2796 C C . LEU A 1 341 ? 9.332 11.455 -20.053 1.00 61.91 341 LEU A C 1
ATOM 2798 O O . LEU A 1 341 ? 9.323 12.076 -18.989 1.00 61.91 341 LEU A O 1
ATOM 2802 N N . ASP A 1 342 ? 8.202 11.094 -20.665 1.00 68.75 342 ASP A N 1
ATOM 2803 C CA . ASP A 1 342 ? 6.921 11.235 -19.986 1.00 68.75 342 ASP A CA 1
ATOM 2804 C C . ASP A 1 342 ? 6.911 10.388 -18.701 1.00 68.75 342 ASP A C 1
ATOM 2806 O O . ASP A 1 342 ? 7.555 9.335 -18.594 1.00 68.75 342 ASP A O 1
ATOM 2810 N N . LYS A 1 343 ? 6.156 10.851 -17.703 1.00 67.62 343 LYS A N 1
ATOM 2811 C CA . LYS A 1 343 ? 6.143 10.251 -16.366 1.00 67.62 343 LYS A CA 1
ATOM 2812 C C . LYS A 1 343 ? 5.779 8.762 -16.382 1.00 67.62 343 LYS A C 1
ATOM 2814 O O . LYS A 1 343 ? 6.360 7.994 -15.622 1.00 67.62 343 LYS A O 1
ATOM 2819 N N . ASN A 1 344 ? 4.869 8.346 -17.265 1.00 68.00 344 ASN A N 1
ATOM 2820 C CA . ASN A 1 344 ? 4.436 6.954 -17.368 1.00 68.00 344 ASN A CA 1
ATOM 2821 C C . ASN A 1 344 ? 5.558 6.062 -17.926 1.00 68.00 344 ASN A C 1
ATOM 2823 O O . ASN A 1 344 ? 5.800 4.961 -17.434 1.00 68.00 344 ASN A O 1
ATOM 2827 N N . THR A 1 345 ? 6.303 6.539 -18.921 1.00 66.75 345 THR A N 1
ATOM 2828 C CA . THR A 1 345 ? 7.475 5.820 -19.441 1.00 66.75 345 THR A CA 1
ATOM 2829 C C . THR A 1 345 ? 8.618 5.773 -18.424 1.00 66.75 345 THR A C 1
ATOM 2831 O O . THR A 1 345 ? 9.222 4.710 -18.260 1.00 66.75 345 THR A O 1
ATOM 2834 N N . SER A 1 346 ? 8.871 6.857 -17.679 1.00 67.38 346 SER A N 1
ATOM 2835 C CA . SER A 1 346 ? 9.842 6.838 -16.571 1.00 67.38 346 SER A CA 1
ATOM 2836 C C . SER A 1 346 ? 9.461 5.804 -15.501 1.00 67.38 346 SER A C 1
ATOM 2838 O O . SER A 1 346 ? 10.288 4.981 -15.105 1.00 67.38 346 SER A O 1
ATOM 2840 N N . ASP A 1 347 ? 8.186 5.765 -15.096 1.00 68.69 347 ASP A N 1
ATOM 2841 C CA . ASP A 1 347 ? 7.678 4.803 -14.113 1.00 68.69 347 ASP A CA 1
ATOM 2842 C C . ASP A 1 347 ? 7.815 3.350 -14.581 1.00 68.69 347 ASP A C 1
ATOM 2844 O O . ASP A 1 347 ? 8.313 2.505 -13.831 1.00 68.69 347 ASP A O 1
ATOM 2848 N N . ARG A 1 348 ? 7.444 3.057 -15.834 1.00 73.81 348 ARG A N 1
ATOM 2849 C CA . ARG A 1 348 ? 7.588 1.714 -16.416 1.00 73.81 348 ARG A CA 1
ATOM 2850 C C . ARG A 1 348 ? 9.043 1.255 -16.447 1.00 73.81 348 ARG A C 1
ATOM 2852 O O . ARG A 1 348 ? 9.329 0.128 -16.043 1.00 73.81 348 ARG A O 1
ATOM 2859 N N . ARG A 1 349 ? 9.967 2.121 -16.875 1.00 77.38 349 ARG A N 1
ATOM 2860 C CA . ARG A 1 349 ? 11.395 1.782 -16.933 1.00 77.38 349 ARG A CA 1
ATOM 2861 C C . ARG A 1 349 ? 12.010 1.619 -15.552 1.00 77.38 349 ARG A C 1
ATOM 2863 O O . ARG A 1 349 ? 12.777 0.687 -15.338 1.00 77.38 349 ARG A O 1
ATOM 2870 N N . TRP A 1 350 ? 11.645 2.472 -14.600 1.00 76.94 350 TRP A N 1
ATOM 2871 C CA . TRP A 1 350 ? 12.086 2.323 -13.217 1.00 76.94 350 TRP A CA 1
ATOM 2872 C C . TRP A 1 350 ? 11.639 0.985 -12.622 1.00 76.94 350 TRP A C 1
ATOM 2874 O O . TRP A 1 350 ? 12.455 0.256 -12.064 1.00 76.94 350 TRP A O 1
ATOM 2884 N N . ASN A 1 351 ? 10.365 0.625 -12.788 1.00 74.62 351 ASN A N 1
ATOM 2885 C CA . ASN A 1 351 ? 9.837 -0.638 -12.275 1.00 74.62 351 ASN A CA 1
ATOM 2886 C C . ASN A 1 351 ? 10.505 -1.845 -12.943 1.00 74.62 351 ASN A C 1
ATOM 2888 O O . ASN A 1 351 ? 10.862 -2.803 -12.261 1.00 74.62 351 ASN A O 1
ATOM 2892 N N . ALA A 1 352 ? 10.742 -1.781 -14.254 1.00 75.19 352 ALA A N 1
ATOM 2893 C CA . ALA A 1 352 ? 11.496 -2.808 -14.958 1.00 75.19 352 ALA A CA 1
ATOM 2894 C C . ALA A 1 352 ? 12.924 -2.952 -14.412 1.00 75.19 352 ALA A C 1
ATOM 2896 O O . ALA A 1 352 ? 13.334 -4.061 -14.085 1.00 75.19 352 ALA A O 1
ATOM 2897 N N . PHE A 1 353 ? 13.653 -1.845 -14.234 1.00 80.69 353 PHE A N 1
ATOM 2898 C CA . PHE A 1 353 ? 14.995 -1.861 -13.643 1.00 80.69 353 PHE A CA 1
ATOM 2899 C C . PHE A 1 353 ? 14.999 -2.538 -12.270 1.00 80.69 353 PHE A C 1
ATOM 2901 O O . PHE A 1 353 ? 15.858 -3.370 -11.994 1.00 80.69 353 PHE A O 1
ATOM 2908 N N . LEU A 1 354 ? 14.024 -2.204 -11.425 1.00 77.31 354 LEU A N 1
ATOM 2909 C CA . LEU A 1 354 ? 13.880 -2.766 -10.088 1.00 77.31 354 LEU A CA 1
ATOM 2910 C C . LEU A 1 354 ? 13.675 -4.288 -10.108 1.00 77.31 354 LEU A C 1
ATOM 2912 O O . LEU A 1 354 ? 14.446 -5.011 -9.476 1.00 77.31 354 LEU A O 1
ATOM 2916 N N . ILE A 1 355 ? 12.694 -4.765 -10.881 1.00 76.75 355 ILE A N 1
ATOM 2917 C CA . ILE A 1 355 ? 12.382 -6.197 -11.038 1.00 76.75 355 ILE A CA 1
ATOM 2918 C C . ILE A 1 355 ? 13.616 -6.969 -11.519 1.00 76.75 355 ILE A C 1
ATOM 2920 O O . ILE A 1 355 ? 13.944 -8.049 -11.023 1.00 76.75 355 ILE A O 1
ATOM 2924 N N . VAL A 1 356 ? 14.326 -6.415 -12.501 1.00 80.75 356 VAL A N 1
ATOM 2925 C CA . VAL A 1 356 ? 15.490 -7.078 -13.088 1.00 80.75 356 VAL A CA 1
ATOM 2926 C C . VAL A 1 356 ? 16.687 -7.048 -12.150 1.00 80.75 356 VAL A C 1
ATOM 2928 O O . VAL A 1 356 ? 17.379 -8.057 -12.037 1.00 80.75 356 VAL A O 1
ATOM 2931 N N . ASN A 1 357 ? 16.920 -5.943 -11.443 1.00 81.50 357 ASN A N 1
ATOM 2932 C CA . ASN A 1 357 ? 17.999 -5.840 -10.469 1.00 81.50 357 ASN A CA 1
ATOM 2933 C C . ASN A 1 357 ? 17.844 -6.876 -9.347 1.00 81.50 357 ASN A C 1
ATOM 2935 O O . ASN A 1 357 ? 18.827 -7.512 -8.969 1.00 81.50 357 ASN A O 1
ATOM 2939 N N . GLU A 1 358 ? 16.617 -7.089 -8.865 1.00 77.94 358 GLU A N 1
ATOM 2940 C CA . GLU A 1 358 ? 16.303 -8.130 -7.881 1.00 77.94 358 GLU A CA 1
ATOM 2941 C C . GLU A 1 358 ? 16.611 -9.533 -8.427 1.00 77.94 358 GLU A C 1
ATOM 2943 O O . GLU A 1 358 ? 17.319 -10.313 -7.786 1.00 77.94 358 GLU A O 1
ATOM 2948 N N . LYS A 1 359 ? 16.167 -9.825 -9.656 1.00 81.12 359 LYS A N 1
ATOM 2949 C CA . LYS A 1 359 ? 16.376 -11.126 -10.309 1.00 81.12 359 LYS A CA 1
ATOM 2950 C C . LYS A 1 359 ? 17.847 -11.407 -10.633 1.00 81.12 359 LYS A C 1
ATOM 2952 O O . LYS A 1 359 ? 18.344 -12.501 -10.380 1.00 81.12 359 LYS A O 1
ATOM 2957 N N . MET A 1 360 ? 18.543 -10.443 -11.228 1.00 85.50 360 MET A N 1
ATOM 2958 C CA . MET A 1 360 ? 19.909 -10.612 -11.739 1.00 85.50 360 MET A CA 1
ATOM 2959 C C . MET A 1 360 ? 20.982 -10.305 -10.693 1.00 85.50 360 MET A C 1
ATOM 2961 O O . MET A 1 360 ? 22.158 -10.586 -10.935 1.00 85.50 360 MET A O 1
ATOM 2965 N N . LYS A 1 361 ? 20.594 -9.732 -9.543 1.00 82.38 361 LYS A N 1
ATOM 2966 C CA . LYS A 1 361 ? 21.495 -9.273 -8.477 1.00 82.38 361 LYS A CA 1
ATOM 2967 C C . LYS A 1 361 ? 22.628 -8.421 -9.051 1.00 82.38 361 LYS A C 1
ATOM 2969 O O . LYS A 1 361 ? 23.806 -8.697 -8.813 1.00 82.38 361 LYS A O 1
ATOM 2974 N N . TRP A 1 362 ? 22.276 -7.425 -9.865 1.00 82.50 362 TRP A N 1
ATOM 2975 C CA . TRP A 1 362 ? 23.265 -6.558 -10.496 1.00 82.50 362 TRP A CA 1
ATOM 2976 C C . TRP A 1 362 ? 23.995 -5.739 -9.424 1.00 82.50 362 TRP A C 1
ATOM 2978 O O . TRP A 1 362 ? 23.389 -5.118 -8.555 1.00 82.50 362 TRP A O 1
ATOM 2988 N N . LYS A 1 363 ? 25.328 -5.793 -9.446 1.00 82.31 363 LYS A N 1
ATOM 2989 C CA . LYS A 1 363 ? 26.194 -5.141 -8.457 1.00 82.31 363 LYS A CA 1
ATOM 2990 C C . LYS A 1 363 ? 27.154 -4.214 -9.191 1.00 82.31 363 LYS A C 1
ATOM 2992 O O . LYS A 1 363 ? 28.178 -4.710 -9.649 1.00 82.31 363 LYS A O 1
ATOM 2997 N N . PRO A 1 364 ? 26.855 -2.921 -9.362 1.00 84.12 364 PRO A N 1
ATOM 2998 C CA . PRO A 1 364 ? 27.817 -1.996 -9.953 1.00 84.12 364 PRO A CA 1
ATOM 2999 C C . PRO A 1 364 ? 29.070 -1.870 -9.072 1.00 84.12 364 PRO A C 1
ATOM 3001 O O . PRO A 1 364 ? 28.992 -2.041 -7.856 1.00 84.12 364 PRO A O 1
ATOM 3004 N N . ILE A 1 365 ? 30.228 -1.605 -9.681 1.00 89.25 365 ILE A N 1
ATOM 3005 C CA . ILE A 1 365 ? 31.516 -1.506 -8.968 1.00 89.25 365 ILE A CA 1
ATOM 3006 C C . ILE A 1 365 ? 31.575 -0.233 -8.115 1.00 89.25 365 ILE A C 1
ATOM 3008 O O . ILE A 1 365 ? 31.951 -0.276 -6.947 1.00 89.25 365 ILE A O 1
ATOM 3012 N N . ASN A 1 366 ? 31.217 0.909 -8.699 1.00 87.06 366 ASN A N 1
ATOM 3013 C CA . ASN A 1 366 ? 31.253 2.219 -8.054 1.00 87.06 366 ASN A CA 1
ATOM 3014 C C . ASN A 1 366 ? 30.272 3.184 -8.750 1.00 87.06 366 ASN A C 1
ATOM 3016 O O . ASN A 1 366 ? 29.542 2.797 -9.664 1.00 87.06 366 ASN A O 1
ATOM 3020 N N . LYS A 1 367 ? 30.247 4.453 -8.322 1.00 83.50 367 LYS A N 1
ATOM 3021 C CA . LYS A 1 367 ? 29.386 5.486 -8.927 1.00 83.50 367 LYS A CA 1
ATOM 3022 C C . LYS A 1 367 ? 29.695 5.734 -10.414 1.00 83.50 367 LYS A C 1
ATOM 3024 O O . LYS A 1 367 ? 28.782 6.111 -11.140 1.00 83.50 367 LYS A O 1
ATOM 3029 N N . GLU A 1 368 ? 30.928 5.497 -10.870 1.00 87.56 368 GLU A N 1
ATOM 3030 C CA . GLU A 1 368 ? 31.296 5.635 -12.289 1.00 87.56 368 GLU A CA 1
ATOM 3031 C C . GLU A 1 368 ? 30.726 4.516 -13.161 1.00 87.56 368 GLU A C 1
ATOM 3033 O O . GLU A 1 368 ? 30.212 4.794 -14.243 1.00 87.56 368 GLU A O 1
ATOM 3038 N N . ASP A 1 369 ? 30.719 3.272 -12.671 1.00 91.19 369 ASP A N 1
ATOM 3039 C CA . ASP A 1 369 ? 30.059 2.145 -13.348 1.00 91.19 369 ASP A CA 1
ATOM 3040 C C . ASP A 1 369 ? 28.570 2.456 -13.581 1.00 91.19 369 ASP A C 1
ATOM 3042 O O . ASP A 1 369 ? 28.057 2.360 -14.698 1.00 91.19 369 ASP A O 1
ATOM 3046 N N . VAL A 1 370 ? 27.896 2.960 -12.540 1.00 86.31 370 VAL A N 1
ATOM 3047 C CA . VAL A 1 370 ? 26.487 3.365 -12.630 1.00 86.31 370 VAL A CA 1
ATOM 3048 C C . VAL A 1 370 ? 26.293 4.533 -13.597 1.00 86.31 370 VAL A C 1
ATOM 3050 O O . VAL A 1 370 ? 25.397 4.486 -14.442 1.00 86.31 370 VAL A O 1
ATOM 3053 N N . ALA A 1 371 ? 27.126 5.572 -13.501 1.00 82.31 371 ALA A N 1
ATOM 3054 C CA . ALA A 1 371 ? 27.009 6.748 -14.354 1.00 82.31 371 ALA A CA 1
ATOM 3055 C C . ALA A 1 371 ? 27.188 6.406 -15.839 1.00 82.31 371 ALA A C 1
ATOM 3057 O O . ALA A 1 371 ? 26.411 6.860 -16.680 1.00 82.31 371 ALA A O 1
ATOM 3058 N N . THR A 1 372 ? 28.167 5.558 -16.144 1.00 89.62 372 THR A N 1
ATOM 3059 C CA . THR A 1 372 ? 28.470 5.106 -17.504 1.00 89.62 372 THR A CA 1
ATOM 3060 C C . THR A 1 372 ? 27.335 4.241 -18.060 1.00 89.62 372 THR A C 1
ATOM 3062 O O . THR A 1 372 ? 26.874 4.487 -19.175 1.00 89.62 372 THR A O 1
ATOM 3065 N N . PHE A 1 373 ? 26.818 3.285 -17.275 1.00 89.69 373 PHE A N 1
ATOM 3066 C CA . PHE A 1 373 ? 25.681 2.450 -17.680 1.00 89.69 373 PHE A CA 1
ATOM 3067 C C . PHE A 1 373 ? 24.461 3.303 -18.045 1.00 89.69 373 PHE A C 1
ATOM 3069 O O . PHE A 1 373 ? 23.906 3.170 -19.139 1.00 89.69 373 PHE A O 1
ATOM 3076 N N . PHE A 1 374 ? 24.066 4.223 -17.158 1.00 83.44 374 PHE A N 1
ATOM 3077 C CA . PHE A 1 374 ? 22.885 5.055 -17.383 1.00 83.44 374 PHE A CA 1
ATOM 3078 C C . PHE A 1 374 ? 23.053 6.072 -18.504 1.00 83.44 374 PHE A C 1
ATOM 3080 O O . PHE A 1 374 ? 22.079 6.360 -19.193 1.00 83.44 374 PHE A O 1
ATOM 3087 N N . ALA A 1 375 ? 24.268 6.555 -18.755 1.00 80.75 375 ALA A N 1
ATOM 3088 C CA . ALA A 1 375 ? 24.533 7.398 -19.912 1.00 80.75 375 ALA A CA 1
ATOM 3089 C C . ALA A 1 375 ? 24.299 6.663 -21.238 1.00 80.75 375 ALA A C 1
ATOM 3091 O O . ALA A 1 375 ? 23.688 7.218 -22.155 1.00 80.75 375 ALA A O 1
ATOM 3092 N N . HIS A 1 376 ? 24.713 5.395 -21.321 1.00 83.56 376 HIS A N 1
ATOM 3093 C CA . HIS A 1 376 ? 24.509 4.577 -22.518 1.00 83.56 376 HIS A CA 1
ATOM 3094 C C . HIS A 1 376 ? 23.055 4.176 -22.738 1.00 83.56 376 HIS A C 1
ATOM 3096 O O . HIS A 1 376 ? 22.621 4.146 -23.894 1.00 83.56 376 HIS A O 1
ATOM 3102 N N . VAL A 1 377 ? 22.299 3.917 -21.662 1.00 81.94 377 VAL A N 1
ATOM 3103 C CA . VAL A 1 377 ? 20.880 3.534 -21.772 1.00 81.94 377 VAL A CA 1
ATOM 3104 C C . VAL A 1 377 ? 19.913 4.713 -21.890 1.00 81.94 377 VAL A C 1
ATOM 3106 O O . VAL A 1 377 ? 18.810 4.563 -22.415 1.00 81.94 377 VAL A O 1
ATOM 3109 N N . HIS A 1 378 ? 20.307 5.900 -21.423 1.00 69.31 378 HIS A N 1
ATOM 3110 C CA . HIS A 1 378 ? 19.478 7.101 -21.486 1.00 69.31 378 HIS A CA 1
ATOM 3111 C C . HIS A 1 378 ? 19.233 7.558 -22.922 1.00 69.31 378 HIS A C 1
ATOM 3113 O O . HIS A 1 378 ? 18.090 7.794 -23.314 1.00 69.31 378 HIS A O 1
ATOM 3119 N N . ARG A 1 379 ? 20.290 7.641 -23.735 1.00 60.53 379 ARG A N 1
ATOM 3120 C CA . ARG A 1 379 ? 20.194 8.209 -25.083 1.00 60.53 379 ARG A CA 1
ATOM 3121 C C . ARG A 1 379 ? 19.967 7.169 -26.172 1.00 60.53 379 ARG A C 1
ATOM 3123 O O . ARG A 1 379 ? 20.607 7.168 -27.219 1.00 60.53 379 ARG A O 1
ATOM 3130 N N . GLN A 1 380 ? 18.970 6.329 -25.985 1.00 55.09 380 GLN A N 1
ATOM 3131 C CA . GLN A 1 380 ? 18.490 5.518 -27.086 1.00 55.09 380 GLN A CA 1
ATOM 3132 C C . GLN A 1 380 ? 17.050 5.891 -27.354 1.00 55.09 380 GLN A C 1
ATOM 3134 O O . GLN A 1 380 ? 16.129 5.376 -26.721 1.00 55.09 380 GLN A O 1
ATOM 3139 N N . LYS A 1 381 ? 16.867 6.846 -28.277 1.00 48.03 381 LYS A N 1
ATOM 3140 C CA . LYS A 1 381 ? 15.563 7.097 -28.888 1.00 48.03 381 LYS A CA 1
ATOM 3141 C C . LYS A 1 381 ? 15.022 5.740 -29.325 1.00 48.03 381 LYS A C 1
ATOM 3143 O O . LYS A 1 381 ? 15.568 5.112 -30.232 1.00 48.03 381 LYS A O 1
ATOM 3148 N N . THR A 1 382 ? 13.977 5.281 -28.649 1.00 39.97 382 THR A N 1
ATOM 3149 C CA . THR A 1 382 ? 13.154 4.158 -29.083 1.00 39.97 382 THR A CA 1
ATOM 3150 C C . THR A 1 382 ? 12.756 4.427 -30.530 1.00 39.97 382 THR A C 1
ATOM 3152 O O . THR A 1 382 ? 11.973 5.338 -30.782 1.00 39.97 382 THR A O 1
ATOM 3155 N N . GLY A 1 383 ? 13.353 3.704 -31.483 1.00 34.88 383 GLY A N 1
ATOM 3156 C CA . GLY A 1 383 ? 13.000 3.810 -32.902 1.00 34.88 383 GLY A CA 1
ATOM 3157 C C . GLY A 1 383 ? 14.079 4.298 -33.874 1.00 34.88 383 GLY A C 1
ATOM 3158 O O . GLY A 1 383 ? 13.748 4.487 -35.043 1.00 34.88 383 GLY A O 1
ATOM 3159 N N . LEU A 1 384 ? 15.351 4.459 -33.482 1.00 36.09 384 LEU A N 1
ATOM 3160 C CA . LEU A 1 384 ? 16.428 4.592 -34.477 1.00 36.09 384 LEU A CA 1
ATOM 3161 C C . LEU A 1 384 ? 16.627 3.251 -35.210 1.00 36.09 384 LEU A C 1
ATOM 3163 O O . LEU A 1 384 ? 17.402 2.394 -34.794 1.00 36.09 384 LEU A O 1
ATOM 3167 N N . LYS A 1 385 ? 15.905 3.064 -36.322 1.00 37.31 385 LYS A N 1
ATOM 3168 C CA . LYS A 1 385 ? 16.101 1.963 -37.277 1.00 37.31 385 LYS A CA 1
ATOM 3169 C C . LYS A 1 385 ? 17.412 2.171 -38.050 1.00 37.31 385 LYS A C 1
ATOM 3171 O O . LYS A 1 385 ? 17.391 2.454 -39.244 1.00 37.31 385 LYS A O 1
ATOM 3176 N N . PHE A 1 386 ? 18.563 2.062 -37.392 1.00 38.22 386 PHE A N 1
ATOM 3177 C CA . PHE A 1 386 ? 19.821 1.921 -38.124 1.00 38.22 386 PHE A CA 1
ATOM 3178 C C . PHE A 1 386 ? 19.844 0.541 -38.793 1.00 38.22 386 PHE A C 1
ATOM 3180 O O . PHE A 1 386 ? 19.619 -0.462 -38.117 1.00 38.22 386 PHE A O 1
ATOM 3187 N N . LEU A 1 387 ? 20.030 0.542 -40.125 1.00 36.75 387 LEU A N 1
ATOM 3188 C CA . LEU A 1 387 ? 20.148 -0.601 -41.048 1.00 36.75 387 LEU A CA 1
ATOM 3189 C C . LEU A 1 387 ? 19.706 -1.947 -40.453 1.00 36.75 387 LEU A C 1
ATOM 3191 O O . LEU A 1 387 ? 20.494 -2.720 -39.905 1.00 36.75 387 LEU A O 1
ATOM 3195 N N . ALA A 1 388 ? 18.409 -2.226 -40.582 1.00 38.22 388 ALA A N 1
ATOM 3196 C CA . ALA A 1 388 ? 17.877 -3.551 -40.327 1.00 38.22 388 ALA A CA 1
ATOM 3197 C C . ALA A 1 388 ? 18.450 -4.532 -41.358 1.00 38.22 388 ALA A C 1
ATOM 3199 O O . ALA A 1 388 ? 18.220 -4.376 -42.557 1.00 38.22 388 ALA A O 1
ATOM 3200 N N . LEU A 1 389 ? 19.144 -5.570 -40.887 1.00 46.00 389 LEU A N 1
ATOM 3201 C CA . LEU A 1 389 ? 19.336 -6.788 -41.670 1.00 46.00 389 LEU A CA 1
ATOM 3202 C C . LEU A 1 389 ? 17.945 -7.317 -42.040 1.00 46.00 389 LEU A C 1
ATOM 3204 O O . LEU A 1 389 ? 17.152 -7.653 -41.158 1.00 46.00 389 LEU A O 1
ATOM 3208 N N . LYS A 1 390 ? 17.640 -7.329 -43.338 1.00 43.22 390 LYS A N 1
ATOM 3209 C CA . LYS A 1 390 ? 16.458 -7.969 -43.913 1.00 43.22 390 LYS A CA 1
ATOM 3210 C C . LYS A 1 390 ? 16.978 -9.203 -44.644 1.00 43.22 390 LYS A C 1
ATOM 3212 O O . LYS A 1 390 ? 17.716 -9.059 -45.614 1.00 43.22 390 LYS A O 1
ATOM 3217 N N . CYS A 1 391 ? 16.683 -10.388 -44.124 1.00 46.50 391 CYS A N 1
ATOM 3218 C CA . CYS A 1 391 ? 16.938 -11.627 -44.852 1.00 46.50 391 CYS A CA 1
ATOM 3219 C C . CYS A 1 391 ? 15.717 -11.907 -45.733 1.00 46.50 391 CYS A C 1
ATOM 3221 O O . CYS A 1 391 ? 14.583 -11.803 -45.256 1.00 46.50 391 CYS A O 1
ATOM 3223 N N . ASP A 1 392 ? 15.964 -12.183 -47.010 1.00 45.25 392 ASP A N 1
ATOM 3224 C CA . ASP A 1 392 ? 14.941 -12.591 -47.975 1.00 45.25 392 ASP A CA 1
ATOM 3225 C C . ASP A 1 392 ? 14.416 -14.007 -47.644 1.00 45.25 392 ASP A C 1
ATOM 3227 O O . ASP A 1 392 ? 15.052 -14.766 -46.904 1.00 45.25 392 ASP A O 1
ATOM 3231 N N . GLU A 1 393 ? 13.258 -14.368 -48.196 1.00 49.50 393 GLU A N 1
ATOM 3232 C CA . GLU A 1 393 ? 12.576 -15.664 -48.095 1.00 49.50 393 GLU A CA 1
ATOM 3233 C C . GLU A 1 393 ? 13.479 -16.849 -48.504 1.00 49.50 393 GLU A C 1
ATOM 3235 O O . GLU A 1 393 ? 13.258 -17.983 -48.083 1.00 49.50 393 GLU A O 1
ATOM 3240 N N . THR A 1 394 ? 14.563 -16.581 -49.236 1.00 45.44 394 THR A N 1
ATOM 3241 C CA . THR A 1 394 ? 15.584 -17.537 -49.699 1.00 45.44 394 THR A CA 1
ATOM 3242 C C . THR A 1 394 ? 16.768 -17.744 -48.733 1.00 45.44 394 THR A C 1
ATOM 3244 O O . THR A 1 394 ? 17.714 -18.452 -49.073 1.00 45.44 394 THR A O 1
ATOM 3247 N N . ARG A 1 395 ? 16.742 -17.163 -47.518 1.00 48.47 395 ARG A N 1
ATOM 3248 C CA . ARG A 1 395 ? 17.838 -17.170 -46.508 1.00 48.47 395 ARG A CA 1
ATOM 3249 C C . ARG A 1 395 ? 19.130 -16.449 -46.922 1.00 48.47 395 ARG A C 1
ATOM 3251 O O . ARG A 1 395 ? 20.109 -16.492 -46.179 1.00 48.47 395 ARG A O 1
ATOM 3258 N N . THR A 1 396 ? 19.162 -15.731 -48.042 1.00 42.97 396 THR A N 1
ATOM 3259 C CA . THR A 1 396 ? 20.296 -14.855 -48.366 1.00 42.97 396 THR A CA 1
ATOM 3260 C C . THR A 1 396 ? 20.211 -13.560 -47.564 1.00 42.97 396 THR A C 1
ATOM 3262 O O . THR A 1 396 ? 19.346 -12.713 -47.797 1.00 42.97 396 THR A O 1
ATOM 3265 N N . CYS A 1 397 ? 21.112 -13.399 -46.597 1.00 50.56 397 CYS A N 1
ATOM 3266 C CA . CYS A 1 397 ? 21.277 -12.161 -45.842 1.00 50.56 397 CYS A CA 1
ATOM 3267 C C . CYS A 1 397 ? 22.403 -11.333 -46.477 1.00 50.56 397 CYS A C 1
ATOM 3269 O O . CYS A 1 397 ? 23.470 -11.866 -46.776 1.00 50.56 397 CYS A O 1
ATOM 3271 N N . ASN A 1 398 ? 22.184 -10.032 -46.692 1.00 46.47 398 ASN A N 1
ATOM 3272 C CA . ASN A 1 398 ? 23.216 -9.149 -47.239 1.00 46.47 398 ASN A CA 1
ATOM 3273 C C . ASN A 1 398 ? 24.258 -8.872 -46.137 1.00 46.47 398 ASN A C 1
ATOM 3275 O O . ASN A 1 398 ? 24.084 -7.989 -45.295 1.00 46.47 398 ASN A O 1
ATOM 3279 N N . TYR A 1 399 ? 25.291 -9.713 -46.071 1.00 50.91 399 TYR A N 1
ATOM 3280 C CA . TYR A 1 399 ? 26.386 -9.589 -45.116 1.00 50.91 399 TYR A CA 1
ATOM 3281 C C . TYR A 1 399 ? 27.269 -8.410 -45.504 1.00 50.91 399 TYR A C 1
ATOM 3283 O O . TYR A 1 399 ? 27.848 -8.402 -46.585 1.00 50.91 399 TYR A O 1
ATOM 3291 N N . THR A 1 400 ? 27.466 -7.461 -44.593 1.00 39.50 400 THR A N 1
ATOM 3292 C CA . THR A 1 400 ? 28.616 -6.551 -44.701 1.00 39.50 400 THR A CA 1
ATOM 3293 C C . THR A 1 400 ? 29.582 -6.623 -43.528 1.00 39.50 400 THR A C 1
ATOM 3295 O O . THR A 1 400 ? 30.695 -6.137 -43.682 1.00 39.50 400 THR A O 1
ATOM 3298 N N . GLN A 1 401 ? 29.266 -7.280 -42.401 1.00 43.38 401 GLN A N 1
ATOM 3299 C CA . GLN A 1 401 ? 30.245 -7.468 -41.316 1.00 43.38 401 GLN A CA 1
ATOM 3300 C C . GLN A 1 401 ? 30.085 -8.828 -40.611 1.00 43.38 401 GLN A C 1
ATOM 3302 O O . GLN A 1 401 ? 29.149 -9.039 -39.839 1.00 43.38 401 GLN A O 1
ATOM 3307 N N . LYS A 1 402 ? 31.020 -9.759 -40.864 1.00 46.28 402 LYS A N 1
ATOM 3308 C CA . LYS A 1 402 ? 31.277 -10.910 -39.981 1.00 46.28 402 LYS A CA 1
ATOM 3309 C C . LYS A 1 402 ? 31.774 -10.359 -38.643 1.00 46.28 402 LYS A C 1
ATOM 3311 O O . LYS A 1 402 ? 32.819 -9.714 -38.605 1.00 46.28 402 LYS A O 1
ATOM 3316 N N . HIS A 1 403 ? 31.044 -10.600 -37.555 1.00 51.66 403 HIS A N 1
ATOM 3317 C CA . HIS A 1 403 ? 31.537 -10.257 -36.222 1.00 51.66 403 HIS A CA 1
ATOM 3318 C C . HIS A 1 403 ? 32.407 -11.397 -35.676 1.00 51.66 403 HIS A C 1
ATOM 3320 O O . HIS A 1 403 ? 31.920 -12.525 -35.647 1.00 51.66 403 HIS A O 1
ATOM 3326 N N . PRO A 1 404 ? 33.638 -11.128 -35.194 1.00 54.81 404 PRO A N 1
ATOM 3327 C CA . PRO A 1 404 ? 34.571 -12.162 -34.723 1.00 54.81 404 PRO A CA 1
ATOM 3328 C C . PRO A 1 404 ? 34.033 -13.067 -33.600 1.00 54.81 404 PRO A C 1
ATOM 3330 O O . PRO A 1 404 ? 34.536 -14.162 -33.391 1.00 54.81 404 PRO A O 1
ATOM 3333 N N . TRP A 1 405 ? 33.015 -12.607 -32.872 1.00 61.03 405 TRP A N 1
ATOM 3334 C CA . TRP A 1 405 ? 32.374 -13.288 -31.738 1.00 61.03 405 TRP A CA 1
ATOM 3335 C C . TRP A 1 405 ? 31.049 -13.978 -32.098 1.00 61.03 405 TRP A C 1
ATOM 3337 O O . TRP A 1 405 ? 30.363 -14.494 -31.216 1.00 61.03 405 TRP A O 1
ATOM 3347 N N . CYS A 1 406 ? 30.653 -13.968 -33.372 1.00 65.69 406 CYS A N 1
ATOM 3348 C CA . CYS A 1 406 ? 29.471 -14.682 -33.834 1.00 65.69 406 CYS A CA 1
ATOM 3349 C C . CYS A 1 406 ? 29.861 -16.053 -34.378 1.00 65.69 406 CYS A C 1
ATOM 3351 O O . CYS A 1 406 ? 30.635 -16.144 -35.325 1.00 65.69 406 CYS A O 1
ATOM 3353 N N . ASN A 1 407 ? 29.323 -17.109 -33.774 1.00 65.44 407 ASN A N 1
ATOM 3354 C CA . ASN A 1 407 ? 29.580 -18.476 -34.208 1.00 65.44 407 ASN A CA 1
ATOM 3355 C C . ASN A 1 407 ? 28.900 -18.726 -35.568 1.00 65.44 407 ASN A C 1
ATOM 3357 O O . ASN A 1 407 ? 27.723 -18.398 -35.715 1.00 65.44 407 ASN A O 1
ATOM 3361 N N . ASP A 1 408 ? 29.598 -19.339 -36.530 1.00 63.47 408 ASP A N 1
ATOM 3362 C CA . ASP A 1 408 ? 29.122 -19.484 -37.923 1.00 63.47 408 ASP A CA 1
ATOM 3363 C C . ASP A 1 408 ? 27.788 -20.265 -38.050 1.00 63.47 408 ASP A C 1
ATOM 3365 O O . ASP A 1 408 ? 27.057 -20.126 -39.034 1.00 63.47 408 ASP A O 1
ATOM 3369 N N . TYR A 1 409 ? 27.424 -21.055 -37.034 1.00 69.56 409 TYR A N 1
ATOM 3370 C CA . TYR A 1 409 ? 26.169 -21.817 -36.981 1.00 69.56 409 TYR A CA 1
ATOM 3371 C C . TYR A 1 409 ? 24.936 -20.992 -36.576 1.00 69.56 409 TYR A C 1
ATOM 3373 O O . TYR A 1 409 ? 23.810 -21.467 -36.721 1.00 69.56 409 TYR A O 1
ATOM 3381 N N . VAL A 1 410 ? 25.111 -19.772 -36.058 1.00 74.31 410 VAL A N 1
ATOM 3382 C CA . VAL A 1 410 ? 23.990 -18.931 -35.617 1.00 74.31 410 VAL A CA 1
ATOM 3383 C C . VAL A 1 410 ? 23.421 -18.197 -36.825 1.00 74.31 410 VAL A C 1
ATOM 3385 O O . VAL A 1 410 ? 23.977 -17.206 -37.284 1.00 74.31 410 VAL A O 1
ATOM 3388 N N . GLN A 1 411 ? 22.298 -18.691 -37.341 1.00 78.06 411 GLN A N 1
ATOM 3389 C CA . GLN A 1 411 ? 21.620 -18.108 -38.497 1.00 78.06 411 GLN A CA 1
ATOM 3390 C C . GLN A 1 411 ? 20.464 -17.194 -38.057 1.00 78.06 411 GLN A C 1
ATOM 3392 O O . GLN A 1 411 ? 19.747 -17.517 -37.106 1.00 78.06 411 GLN A O 1
ATOM 3397 N N . PRO A 1 412 ? 20.252 -16.048 -38.724 1.00 76.69 412 PRO A N 1
ATOM 3398 C CA . PRO A 1 412 ? 19.077 -15.216 -38.490 1.00 76.69 412 PRO A CA 1
ATOM 3399 C C . PRO A 1 412 ? 17.794 -15.938 -38.926 1.00 76.69 412 PRO A C 1
ATOM 3401 O O . PRO A 1 412 ? 17.779 -16.681 -39.908 1.00 76.69 412 PRO A O 1
ATOM 3404 N N . MET A 1 413 ? 16.691 -15.683 -38.223 1.00 81.94 413 MET A N 1
ATOM 3405 C CA . MET A 1 413 ? 15.390 -16.259 -38.570 1.00 81.94 413 MET A CA 1
ATOM 3406 C C . MET A 1 413 ? 14.787 -15.548 -39.787 1.00 81.94 413 MET A C 1
ATOM 3408 O O . MET A 1 413 ? 14.798 -14.317 -39.874 1.00 81.94 413 MET A O 1
ATOM 3412 N N . VAL A 1 414 ? 14.228 -16.326 -40.719 1.00 77.81 414 VAL A N 1
ATOM 3413 C CA . VAL A 1 414 ? 13.553 -15.801 -41.918 1.00 77.81 414 VAL A CA 1
ATOM 3414 C C . VAL A 1 414 ? 12.432 -14.843 -41.506 1.00 77.81 414 VAL A C 1
ATOM 3416 O O . VAL A 1 414 ? 11.693 -15.103 -40.558 1.00 77.81 414 VAL A O 1
ATOM 3419 N N . GLY A 1 415 ? 12.334 -13.699 -42.188 1.00 76.50 415 GLY A N 1
ATOM 3420 C CA . GLY A 1 415 ? 11.330 -12.673 -41.894 1.00 76.50 415 GLY A CA 1
ATOM 3421 C C . GLY A 1 415 ? 11.568 -11.875 -40.604 1.00 76.50 415 GLY A C 1
ATOM 3422 O O . GLY A 1 415 ? 10.778 -10.985 -40.287 1.00 76.50 415 GLY A O 1
ATOM 3423 N N . ARG A 1 416 ? 12.649 -12.138 -39.854 1.00 80.00 416 ARG A N 1
ATOM 3424 C CA . ARG A 1 416 ? 13.013 -11.370 -38.654 1.00 80.00 416 ARG A CA 1
ATOM 3425 C C . ARG A 1 416 ? 14.110 -10.353 -38.941 1.00 80.00 416 ARG A C 1
ATOM 3427 O O . ARG A 1 416 ? 14.974 -10.544 -39.791 1.00 80.00 416 ARG A O 1
ATOM 3434 N N . GLN A 1 417 ? 14.067 -9.250 -38.196 1.00 78.38 417 GLN A N 1
ATOM 3435 C CA . GLN A 1 417 ? 15.037 -8.162 -38.291 1.00 78.38 417 GLN A CA 1
ATOM 3436 C C . GLN A 1 417 ? 15.715 -7.931 -36.944 1.00 78.38 417 GLN A C 1
ATOM 3438 O O . GLN A 1 417 ? 15.043 -7.849 -35.915 1.00 78.38 417 GLN A O 1
ATOM 3443 N N . TYR A 1 418 ? 17.031 -7.735 -36.956 1.00 77.88 418 TYR A N 1
ATOM 3444 C CA . TYR A 1 418 ? 17.859 -7.588 -35.750 1.00 77.88 418 TYR A CA 1
ATOM 3445 C C . TYR A 1 418 ? 18.514 -6.203 -35.663 1.00 77.88 418 TYR A C 1
ATOM 3447 O O . TYR A 1 418 ? 19.715 -6.081 -35.419 1.00 77.88 418 TYR A O 1
ATOM 3455 N N . TYR A 1 419 ? 17.719 -5.156 -35.903 1.00 74.56 419 TYR A N 1
ATOM 3456 C CA . TYR A 1 419 ? 18.116 -3.770 -35.646 1.00 74.56 419 TYR A CA 1
ATOM 3457 C C . TYR A 1 419 ? 18.172 -3.476 -34.135 1.00 74.56 419 TYR A C 1
ATOM 3459 O O . TYR A 1 419 ? 17.703 -4.279 -33.323 1.00 74.56 419 TYR A O 1
ATOM 3467 N N . GLY A 1 420 ? 18.731 -2.320 -33.766 1.00 75.44 420 GLY A N 1
ATOM 3468 C CA . GLY A 1 420 ? 18.847 -1.878 -32.373 1.00 75.44 420 GLY A CA 1
ATOM 3469 C C . GLY A 1 420 ? 17.497 -1.827 -31.646 1.00 75.44 420 GLY A C 1
ATOM 3470 O O . GLY A 1 420 ? 16.580 -1.126 -32.074 1.00 75.44 420 GLY A O 1
ATOM 3471 N N . ARG A 1 421 ? 17.353 -2.566 -30.537 1.00 82.94 421 ARG A N 1
ATOM 3472 C CA . ARG A 1 421 ? 16.164 -2.510 -29.660 1.00 82.94 421 ARG A CA 1
ATOM 3473 C C . ARG A 1 421 ? 16.528 -2.409 -28.182 1.00 82.94 421 ARG A C 1
ATOM 3475 O O . ARG A 1 421 ? 17.633 -2.756 -27.764 1.00 82.94 421 ARG A O 1
ATOM 3482 N N . GLY A 1 422 ? 15.545 -1.987 -27.388 1.00 83.62 422 GLY A N 1
ATOM 3483 C CA . GLY A 1 422 ? 15.643 -1.919 -25.933 1.00 83.62 422 GLY A CA 1
ATOM 3484 C C . GLY A 1 422 ? 16.615 -0.851 -25.450 1.00 83.62 422 GLY A C 1
ATOM 3485 O O . GLY A 1 422 ? 16.980 0.061 -26.188 1.00 83.62 422 GLY A O 1
ATOM 3486 N N . TRP A 1 423 ? 17.016 -0.966 -24.186 1.00 84.81 423 TRP A N 1
ATOM 3487 C CA . TRP A 1 423 ? 17.796 0.063 -23.491 1.00 84.81 423 TRP A CA 1
ATOM 3488 C C . TRP A 1 423 ? 19.237 0.171 -23.982 1.00 84.81 423 TRP A C 1
ATOM 3490 O O . TRP A 1 423 ? 19.842 1.221 -23.828 1.00 84.81 423 TRP A O 1
ATOM 3500 N N . ILE A 1 424 ? 19.789 -0.906 -24.546 1.00 85.50 424 ILE A N 1
ATOM 3501 C CA . ILE A 1 424 ? 21.195 -0.983 -24.963 1.00 85.50 424 ILE A CA 1
ATOM 3502 C C . ILE A 1 424 ? 21.369 -1.021 -26.491 1.00 85.50 424 ILE A C 1
ATOM 3504 O O . ILE A 1 424 ? 22.495 -1.076 -26.963 1.00 85.50 424 ILE A O 1
ATOM 3508 N N . GLN A 1 425 ? 20.284 -0.902 -27.269 1.00 79.75 425 GLN A N 1
ATOM 3509 C CA . GLN A 1 425 ? 20.257 -0.945 -28.738 1.00 79.75 425 GLN A CA 1
ATOM 3510 C C . GLN A 1 425 ? 20.868 -2.271 -29.176 1.00 79.75 425 GLN A C 1
ATOM 3512 O O . GLN A 1 425 ? 21.793 -2.319 -29.982 1.00 79.75 425 GLN A O 1
ATOM 3517 N N . LEU A 1 426 ? 20.344 -3.368 -28.623 1.00 83.75 426 LEU A N 1
ATOM 3518 C CA . LEU A 1 426 ? 20.810 -4.698 -28.977 1.00 83.75 426 LEU A CA 1
ATOM 3519 C C . LEU A 1 426 ? 20.650 -4.875 -30.487 1.00 83.75 426 LEU A C 1
ATOM 3521 O O . LEU A 1 426 ? 19.534 -4.825 -31.006 1.00 83.75 426 LEU A O 1
ATOM 3525 N N . TRP A 1 427 ? 21.769 -5.040 -31.178 1.00 79.56 427 TRP A N 1
ATOM 3526 C CA . TRP A 1 427 ? 21.856 -5.159 -32.628 1.00 79.56 427 TRP A CA 1
ATOM 3527 C C . TRP A 1 427 ? 22.587 -6.454 -32.983 1.00 79.56 427 TRP A C 1
ATOM 3529 O O . TRP A 1 427 ? 23.403 -6.918 -32.193 1.00 79.56 427 TRP A O 1
ATOM 3539 N N . SER A 1 428 ? 22.320 -7.001 -34.173 1.00 79.31 428 SER A N 1
ATOM 3540 C CA . SER A 1 428 ? 22.829 -8.284 -34.690 1.00 79.31 428 SER A CA 1
ATOM 3541 C C . SER A 1 428 ? 22.172 -9.532 -34.094 1.00 79.31 428 SER A C 1
ATOM 3543 O O . SER A 1 428 ? 22.108 -9.713 -32.882 1.00 79.31 428 SER A O 1
ATOM 3545 N N . HIS A 1 429 ? 21.749 -10.445 -34.973 1.00 81.94 429 HIS A N 1
ATOM 3546 C CA . HIS A 1 429 ? 21.165 -11.749 -34.634 1.00 81.94 429 HIS A CA 1
ATOM 3547 C C . HIS A 1 429 ? 22.022 -12.559 -33.652 1.00 81.94 429 HIS A C 1
ATOM 3549 O O . HIS A 1 429 ? 21.478 -13.212 -32.769 1.00 81.94 429 HIS A O 1
ATOM 3555 N N . CYS A 1 430 ? 23.348 -12.441 -33.731 1.00 84.50 430 CYS A N 1
ATOM 3556 C CA . CYS A 1 430 ? 24.280 -13.093 -32.813 1.00 84.50 430 CYS A CA 1
ATOM 3557 C C . CYS A 1 430 ? 24.088 -12.619 -31.367 1.00 84.50 430 CYS A C 1
ATOM 3559 O O . CYS A 1 430 ? 24.059 -13.422 -30.439 1.00 84.50 430 CYS A O 1
ATOM 3561 N N . ASN A 1 431 ? 23.900 -11.312 -31.169 1.00 86.06 431 ASN A N 1
ATOM 3562 C CA . ASN A 1 431 ? 23.679 -10.751 -29.841 1.00 86.06 431 ASN A CA 1
ATOM 3563 C C . ASN A 1 431 ? 22.284 -11.114 -29.314 1.00 86.06 431 ASN A C 1
ATOM 3565 O O . ASN A 1 431 ? 22.147 -11.386 -28.125 1.00 86.06 431 ASN A O 1
ATOM 3569 N N . TYR A 1 432 ? 21.267 -11.187 -30.182 1.00 90.69 432 TYR A N 1
ATOM 3570 C CA . TYR A 1 432 ? 19.945 -11.705 -29.804 1.00 90.69 432 TYR A CA 1
ATOM 3571 C C . TYR A 1 432 ? 20.009 -13.186 -29.424 1.00 90.69 432 TYR A C 1
ATOM 3573 O O . TYR A 1 432 ? 19.408 -13.570 -28.425 1.00 90.69 432 TYR A O 1
ATOM 3581 N N . TYR A 1 433 ? 20.769 -14.008 -30.149 1.00 90.50 433 TYR A N 1
ATOM 3582 C CA . TYR A 1 433 ? 20.999 -15.408 -29.798 1.00 90.50 433 TYR A CA 1
ATOM 3583 C C . TYR A 1 433 ? 21.717 -15.546 -28.450 1.00 90.50 433 TYR A C 1
ATOM 3585 O O . TYR A 1 433 ? 21.218 -16.229 -27.559 1.00 90.50 433 TYR A O 1
ATOM 3593 N N . ASN A 1 434 ? 22.835 -14.842 -28.256 1.00 90.94 434 ASN A N 1
ATOM 3594 C CA . ASN A 1 434 ? 23.602 -14.892 -27.010 1.00 90.94 434 ASN A CA 1
ATOM 3595 C C . ASN A 1 434 ? 22.770 -14.411 -25.810 1.00 90.94 434 ASN A C 1
ATOM 3597 O O . ASN A 1 434 ? 22.774 -15.052 -24.757 1.00 90.94 434 ASN A O 1
ATOM 3601 N N . ALA A 1 435 ? 22.000 -13.330 -25.983 1.00 93.12 435 ALA A N 1
ATOM 3602 C CA . ALA A 1 435 ? 21.045 -12.868 -24.983 1.00 93.12 435 ALA A CA 1
ATOM 3603 C C . ALA A 1 435 ? 19.962 -13.923 -24.719 1.00 93.12 435 ALA A C 1
ATOM 3605 O O . ALA A 1 435 ? 19.600 -14.143 -23.566 1.00 93.12 435 ALA A O 1
ATOM 3606 N N . SER A 1 436 ? 19.481 -14.604 -25.766 1.00 94.38 436 SER A N 1
ATOM 3607 C CA . SER A 1 436 ? 18.453 -15.640 -25.633 1.00 94.38 436 SER A CA 1
ATOM 3608 C C . SER A 1 436 ? 18.913 -16.785 -24.747 1.00 94.38 436 SER A C 1
ATOM 3610 O O . SER A 1 436 ? 18.197 -17.182 -23.829 1.00 94.38 436 SER A O 1
ATOM 3612 N N . GLN A 1 437 ? 20.133 -17.270 -24.986 1.00 93.06 437 GLN A N 1
ATOM 3613 C CA . GLN A 1 437 ? 20.732 -18.343 -24.199 1.00 93.06 437 GLN A CA 1
ATOM 3614 C C . GLN A 1 437 ? 20.951 -17.903 -22.749 1.00 93.06 437 GLN A C 1
ATOM 3616 O O . GLN A 1 437 ? 20.527 -18.583 -21.816 1.00 93.06 437 GLN A O 1
ATOM 3621 N N . ALA A 1 438 ? 21.555 -16.730 -22.546 1.00 92.62 438 ALA A N 1
ATOM 3622 C CA . ALA A 1 438 ? 21.906 -16.257 -21.211 1.00 92.62 438 ALA A CA 1
ATOM 3623 C C . ALA A 1 438 ? 20.693 -15.892 -20.341 1.00 92.62 438 ALA A C 1
ATOM 3625 O O . ALA A 1 438 ? 20.754 -16.016 -19.119 1.00 92.62 438 ALA A O 1
ATOM 3626 N N . LEU A 1 439 ? 19.607 -15.415 -20.954 1.00 93.44 439 LEU A N 1
ATOM 3627 C CA . LEU A 1 439 ? 18.397 -14.987 -20.250 1.00 93.44 439 LEU A CA 1
ATOM 3628 C C . LEU A 1 439 ? 17.297 -16.053 -20.241 1.00 93.44 439 LEU A C 1
ATOM 3630 O O . LEU A 1 439 ? 16.318 -15.883 -19.514 1.00 93.44 439 LEU A O 1
ATOM 3634 N N . SER A 1 440 ? 17.459 -17.130 -21.019 1.00 94.69 440 SER A N 1
ATOM 3635 C CA . SER A 1 440 ? 16.427 -18.147 -21.264 1.00 94.69 440 SER A CA 1
ATOM 3636 C C . SER A 1 440 ? 15.130 -17.539 -21.820 1.00 94.69 440 SER A C 1
ATOM 3638 O O . SER A 1 440 ? 14.034 -17.822 -21.342 1.00 94.69 440 SER A O 1
ATOM 3640 N N . ILE A 1 441 ? 15.263 -16.660 -22.819 1.00 94.62 441 ILE A N 1
ATOM 3641 C CA . ILE A 1 441 ? 14.154 -15.981 -23.512 1.00 94.62 441 ILE A CA 1
ATOM 3642 C C . ILE A 1 441 ? 14.401 -16.113 -25.009 1.00 94.62 441 ILE A C 1
ATOM 3644 O O . ILE A 1 441 ? 15.472 -15.743 -25.462 1.00 94.62 441 ILE A O 1
ATOM 3648 N N . ASP A 1 442 ? 13.445 -16.592 -25.803 1.00 93.81 442 ASP A N 1
ATOM 3649 C CA . ASP A 1 442 ? 13.650 -16.731 -27.252 1.00 93.81 442 ASP A CA 1
ATOM 3650 C C . ASP A 1 442 ? 13.579 -15.378 -27.986 1.00 93.81 442 ASP A C 1
ATOM 3652 O O . ASP A 1 442 ? 12.564 -15.010 -28.582 1.00 93.81 442 ASP A O 1
ATOM 3656 N N . LEU A 1 443 ? 14.677 -14.623 -27.929 1.00 94.56 443 LEU A N 1
ATOM 3657 C CA . LEU A 1 443 ? 14.847 -13.337 -28.603 1.00 94.56 443 LEU A CA 1
ATOM 3658 C C . LEU A 1 443 ? 15.321 -13.506 -30.051 1.00 94.56 443 LEU A C 1
ATOM 3660 O O . LEU A 1 443 ? 15.197 -12.569 -30.839 1.00 94.56 443 LEU A O 1
ATOM 3664 N N . LEU A 1 444 ? 15.856 -14.674 -30.424 1.00 89.62 444 LEU A N 1
ATOM 3665 C CA . LEU A 1 444 ? 16.251 -14.943 -31.804 1.00 89.62 444 LEU A CA 1
ATOM 3666 C C . LEU A 1 444 ? 15.011 -15.079 -32.697 1.00 89.62 444 LEU A C 1
ATOM 3668 O O . LEU A 1 444 ? 14.950 -14.417 -33.734 1.00 89.62 444 LEU A O 1
ATOM 3672 N N . SER A 1 445 ? 14.001 -15.855 -32.295 1.00 90.31 445 SER A N 1
ATOM 3673 C CA . SER A 1 445 ? 12.746 -15.965 -33.057 1.00 90.31 445 SER A CA 1
ATOM 3674 C C . SER A 1 445 ? 11.793 -14.801 -32.801 1.00 90.31 445 SER A C 1
ATOM 3676 O O . SER A 1 445 ? 10.955 -14.513 -33.659 1.00 90.31 445 SER A O 1
ATOM 3678 N N . ASN A 1 446 ? 11.920 -14.114 -31.658 1.00 93.06 446 ASN A N 1
ATOM 3679 C CA . ASN A 1 446 ? 11.035 -13.017 -31.247 1.00 93.06 446 ASN A CA 1
ATOM 3680 C C . ASN A 1 446 ? 11.819 -11.747 -30.855 1.00 93.06 446 ASN A C 1
ATOM 3682 O O . ASN A 1 446 ? 11.736 -11.286 -29.712 1.00 93.06 446 ASN A O 1
ATOM 3686 N N . PRO A 1 447 ? 12.568 -11.127 -31.786 1.00 89.88 447 PRO A N 1
ATOM 3687 C CA . PRO A 1 447 ? 13.418 -9.981 -31.461 1.00 89.88 447 PRO A CA 1
ATOM 3688 C C . PRO A 1 447 ? 12.629 -8.748 -30.988 1.00 89.88 447 PRO A C 1
ATOM 3690 O O . PRO A 1 447 ? 13.153 -7.930 -30.233 1.00 89.88 447 PRO A O 1
ATOM 3693 N N . ASP A 1 448 ? 11.354 -8.615 -31.364 1.00 87.81 448 ASP A N 1
ATOM 3694 C CA . ASP A 1 448 ? 10.511 -7.476 -30.976 1.00 87.81 448 ASP A CA 1
ATOM 3695 C C . ASP A 1 448 ? 10.186 -7.425 -29.477 1.00 87.81 448 ASP A C 1
ATOM 3697 O O . ASP A 1 448 ? 9.900 -6.342 -28.954 1.00 87.81 448 ASP A O 1
ATOM 3701 N N . LEU A 1 449 ? 10.336 -8.544 -28.756 1.00 89.62 449 LEU A N 1
ATOM 3702 C CA . LEU A 1 449 ? 10.179 -8.595 -27.299 1.00 89.62 449 LEU A CA 1
ATOM 3703 C C . LEU A 1 449 ? 11.083 -7.583 -26.584 1.00 89.62 449 LEU A C 1
ATOM 3705 O O . LEU A 1 449 ? 10.658 -6.956 -25.616 1.00 89.62 449 LEU A O 1
ATOM 3709 N N . VAL A 1 450 ? 12.294 -7.354 -27.106 1.00 88.38 450 VAL A N 1
ATOM 3710 C CA . VAL A 1 450 ? 13.263 -6.390 -26.553 1.00 88.38 450 VAL A CA 1
ATOM 3711 C C . VAL A 1 450 ? 12.754 -4.943 -26.642 1.00 88.38 450 VAL A C 1
ATOM 3713 O O . VAL A 1 450 ? 13.187 -4.085 -25.879 1.00 88.38 450 VAL A O 1
ATOM 3716 N N . SER A 1 451 ? 11.829 -4.649 -27.561 1.00 82.12 451 SER A N 1
ATOM 3717 C CA . SER A 1 451 ? 11.190 -3.328 -27.690 1.00 82.12 451 SER A CA 1
ATOM 3718 C C . SER A 1 451 ? 9.811 -3.229 -27.038 1.00 82.12 451 SER A C 1
ATOM 3720 O O . SER A 1 451 ? 9.396 -2.133 -26.678 1.00 82.12 451 SER A O 1
ATOM 3722 N N . GLN A 1 452 ? 9.097 -4.347 -26.900 1.00 82.69 452 GLN A N 1
ATOM 3723 C CA . GLN A 1 452 ? 7.718 -4.375 -26.401 1.00 82.69 452 GLN A CA 1
ATOM 3724 C C . GLN A 1 452 ? 7.635 -4.540 -24.880 1.00 82.69 452 GLN A C 1
ATOM 3726 O O . GLN A 1 452 ? 6.627 -4.176 -24.279 1.00 82.69 452 GLN A O 1
ATOM 3731 N N . ASN A 1 453 ? 8.680 -5.082 -24.248 1.00 83.69 453 ASN A N 1
ATOM 3732 C CA . ASN A 1 453 ? 8.679 -5.399 -22.827 1.00 83.69 453 ASN A CA 1
ATOM 3733 C C . ASN A 1 453 ? 9.881 -4.762 -22.115 1.00 83.69 453 ASN A C 1
ATOM 3735 O O . ASN A 1 453 ? 11.026 -5.164 -22.315 1.00 83.69 453 ASN A O 1
ATOM 3739 N N . GLU A 1 454 ? 9.607 -3.794 -21.238 1.00 82.56 454 GLU A N 1
ATOM 3740 C CA . GLU A 1 454 ? 10.634 -3.048 -20.496 1.00 82.56 454 GLU A CA 1
ATOM 3741 C C . GLU A 1 454 ? 11.462 -3.942 -19.554 1.00 82.56 454 GLU A C 1
ATOM 3743 O O . GLU A 1 454 ? 12.658 -3.711 -19.382 1.00 82.56 454 GLU A O 1
ATOM 3748 N N . VAL A 1 455 ? 10.872 -5.005 -18.988 1.00 83.31 455 VAL A N 1
ATOM 3749 C CA . VAL A 1 455 ? 11.599 -5.980 -18.151 1.00 83.31 455 VAL A CA 1
ATOM 3750 C C . VAL A 1 455 ? 12.614 -6.749 -18.998 1.00 83.31 455 VAL A C 1
ATOM 3752 O O . VAL A 1 455 ? 13.763 -6.902 -18.590 1.00 83.31 455 VAL A O 1
ATOM 3755 N N . ILE A 1 456 ? 12.229 -7.177 -20.204 1.00 88.12 456 ILE A N 1
ATOM 3756 C CA . ILE A 1 456 ? 13.138 -7.860 -21.140 1.00 88.12 456 ILE A CA 1
ATOM 3757 C C . ILE A 1 456 ? 14.217 -6.890 -21.637 1.00 88.12 456 ILE A C 1
ATOM 3759 O O . ILE A 1 456 ? 15.398 -7.235 -21.647 1.00 88.12 456 ILE A O 1
ATOM 3763 N N . ALA A 1 457 ? 13.844 -5.658 -21.989 1.00 88.06 457 ALA A N 1
ATOM 3764 C CA . ALA A 1 457 ? 14.784 -4.621 -22.417 1.00 88.06 457 ALA A CA 1
ATOM 3765 C C . ALA A 1 457 ? 15.858 -4.339 -21.351 1.00 88.06 457 ALA A C 1
ATOM 3767 O O . ALA A 1 457 ? 17.043 -4.214 -21.670 1.00 88.06 457 ALA A O 1
ATOM 3768 N N . SER A 1 458 ? 15.444 -4.285 -20.083 1.00 87.94 458 SER A N 1
ATOM 3769 C CA . SER A 1 458 ? 16.331 -4.088 -18.938 1.00 87.94 458 SER A CA 1
ATOM 3770 C C . SER A 1 458 ? 17.225 -5.310 -18.671 1.00 87.94 458 SER A C 1
ATOM 3772 O O . SER A 1 458 ? 18.431 -5.145 -18.481 1.00 87.94 458 SER A O 1
ATOM 3774 N N . GLN A 1 459 ? 16.685 -6.537 -18.755 1.00 92.81 459 GLN A N 1
ATOM 3775 C CA . GLN A 1 459 ? 17.464 -7.787 -18.663 1.00 92.81 459 GLN A CA 1
ATOM 3776 C C . GLN A 1 459 ? 18.571 -7.844 -19.711 1.00 92.81 459 GLN A C 1
ATOM 3778 O O . GLN A 1 459 ? 19.721 -8.133 -19.382 1.00 92.81 459 GLN A O 1
ATOM 3783 N N . VAL A 1 460 ? 18.232 -7.525 -20.961 1.00 93.56 460 VAL A N 1
ATOM 3784 C CA . VAL A 1 460 ? 19.182 -7.480 -22.075 1.00 93.56 460 VAL A CA 1
ATOM 3785 C C . VAL A 1 460 ? 20.289 -6.463 -21.809 1.00 93.56 460 VAL A C 1
ATOM 3787 O O . VAL A 1 460 ? 21.460 -6.785 -21.996 1.00 93.56 460 VAL A O 1
ATOM 3790 N N . ALA A 1 461 ? 19.958 -5.262 -21.330 1.00 92.06 461 ALA A N 1
ATOM 3791 C CA . ALA A 1 461 ? 20.962 -4.240 -21.042 1.00 92.06 461 ALA A CA 1
ATOM 3792 C C . ALA A 1 461 ? 21.909 -4.637 -19.903 1.00 92.06 461 ALA A C 1
ATOM 3794 O O . ALA A 1 461 ? 23.125 -4.508 -20.045 1.00 92.06 461 ALA A O 1
ATOM 3795 N N . MET A 1 462 ? 21.376 -5.159 -18.795 1.00 92.62 462 MET A N 1
ATOM 3796 C CA . MET A 1 462 ? 22.190 -5.620 -17.665 1.00 92.62 462 MET A CA 1
ATOM 3797 C C . MET A 1 462 ? 23.067 -6.820 -18.030 1.00 92.62 462 MET A C 1
ATOM 3799 O O . MET A 1 462 ? 24.231 -6.882 -17.623 1.00 92.62 462 MET A O 1
ATOM 3803 N N . TRP A 1 463 ? 22.528 -7.762 -18.810 1.00 93.56 463 TRP A N 1
ATOM 3804 C CA . TRP A 1 463 ? 23.293 -8.882 -19.346 1.00 93.56 463 TRP A CA 1
ATOM 3805 C C . TRP A 1 463 ? 24.431 -8.391 -20.236 1.00 93.56 463 TRP A C 1
ATOM 3807 O O . TRP A 1 463 ? 25.577 -8.756 -19.984 1.00 93.56 463 TRP A O 1
ATOM 3817 N N . TYR A 1 464 ? 24.140 -7.532 -21.217 1.00 91.75 464 TYR A N 1
ATOM 3818 C CA . TYR A 1 464 ? 25.138 -7.017 -22.153 1.00 91.75 464 TYR A CA 1
ATOM 3819 C C . TYR A 1 464 ? 26.271 -6.309 -21.404 1.00 91.75 464 TYR A C 1
ATOM 3821 O O . TYR A 1 464 ? 27.448 -6.589 -21.622 1.00 91.75 464 TYR A O 1
ATOM 3829 N N . TRP A 1 465 ? 25.920 -5.460 -20.433 1.00 92.56 465 TRP A N 1
ATOM 3830 C CA . TRP A 1 465 ? 26.892 -4.742 -19.610 1.00 92.56 465 TRP A CA 1
ATOM 3831 C C . TRP A 1 465 ? 27.869 -5.673 -18.882 1.00 92.56 465 TRP A C 1
ATOM 3833 O O . TRP A 1 465 ? 29.057 -5.374 -18.759 1.00 92.56 465 TRP A O 1
ATOM 3843 N N . LYS A 1 466 ? 27.382 -6.826 -18.408 1.00 90.25 466 LYS A N 1
ATOM 3844 C CA . LYS A 1 466 ? 28.210 -7.844 -17.753 1.00 90.25 466 LYS A CA 1
ATOM 3845 C C . LYS A 1 466 ? 28.994 -8.689 -18.762 1.00 90.25 466 LYS A C 1
ATOM 3847 O O . LYS A 1 466 ? 30.179 -8.917 -18.548 1.00 90.25 466 LYS A O 1
ATOM 3852 N N . ALA A 1 467 ? 28.342 -9.172 -19.816 1.00 89.06 467 ALA A N 1
ATOM 3853 C CA . ALA A 1 467 ? 28.901 -10.138 -20.759 1.00 89.06 467 ALA A CA 1
ATOM 3854 C C . ALA A 1 467 ? 30.041 -9.557 -21.608 1.00 89.06 467 ALA A C 1
ATOM 3856 O O . ALA A 1 467 ? 30.973 -10.280 -21.939 1.00 89.06 467 ALA A O 1
ATOM 3857 N N . TYR A 1 468 ? 29.997 -8.256 -21.907 1.00 87.50 468 TYR A N 1
ATOM 3858 C CA . TYR A 1 468 ? 30.987 -7.577 -22.751 1.00 87.50 468 TYR A CA 1
ATOM 3859 C C . TYR A 1 468 ? 32.048 -6.810 -21.943 1.00 87.50 468 TYR A C 1
ATOM 3861 O O . TYR A 1 468 ? 32.709 -5.926 -22.476 1.00 87.50 468 TYR A O 1
ATOM 3869 N N . GLY A 1 469 ? 32.206 -7.107 -20.646 1.00 88.50 469 GLY A N 1
ATOM 3870 C CA . GLY A 1 469 ? 33.293 -6.545 -19.830 1.00 88.50 469 GLY A CA 1
ATOM 3871 C C . GLY A 1 469 ? 33.215 -5.032 -19.580 1.00 88.50 469 GLY A C 1
ATOM 3872 O O . GLY A 1 469 ? 34.185 -4.433 -19.124 1.00 88.50 469 GLY A O 1
ATOM 3873 N N . MET A 1 470 ? 32.062 -4.399 -19.827 1.00 91.50 470 MET A N 1
ATOM 3874 C CA . MET A 1 470 ? 31.907 -2.936 -19.767 1.00 91.50 470 MET A CA 1
ATOM 3875 C C . MET A 1 470 ? 32.258 -2.350 -18.398 1.00 91.50 470 MET A C 1
ATOM 3877 O O . MET A 1 470 ? 32.800 -1.251 -18.304 1.00 91.50 470 MET A O 1
ATOM 3881 N N . ARG A 1 471 ? 31.958 -3.097 -17.331 1.00 91.25 471 ARG A N 1
ATOM 3882 C CA . ARG A 1 471 ? 32.080 -2.649 -15.937 1.00 91.25 471 ARG A CA 1
ATOM 3883 C C . ARG A 1 471 ? 33.498 -2.227 -15.559 1.00 91.25 471 ARG A C 1
ATOM 3885 O O . ARG A 1 471 ? 33.652 -1.278 -14.799 1.00 91.25 471 ARG A O 1
ATOM 3892 N N . GLU A 1 472 ? 34.523 -2.902 -16.076 1.00 91.50 472 GLU A N 1
ATOM 3893 C CA . GLU A 1 472 ? 35.919 -2.607 -15.726 1.00 91.50 472 GLU A CA 1
ATOM 3894 C C . GLU A 1 472 ? 36.383 -1.261 -16.287 1.00 91.50 472 GLU A C 1
ATOM 3896 O O . GLU A 1 472 ? 37.010 -0.476 -15.574 1.00 91.50 472 GLU A O 1
ATOM 3901 N N . TYR A 1 473 ? 36.029 -0.975 -17.542 1.00 93.19 473 TYR A N 1
ATOM 3902 C CA . TYR A 1 473 ? 36.281 0.313 -18.191 1.00 93.19 473 TYR A CA 1
ATOM 3903 C C . TYR A 1 473 ? 35.429 1.420 -17.563 1.00 93.19 473 TYR A C 1
ATOM 3905 O O . TYR A 1 473 ? 35.931 2.490 -17.213 1.00 93.19 473 TYR A O 1
ATOM 3913 N N . ALA A 1 474 ? 34.144 1.131 -17.343 1.00 92.62 474 ALA A N 1
ATOM 3914 C CA . ALA A 1 474 ? 33.192 2.055 -16.747 1.00 92.62 474 ALA A CA 1
ATOM 3915 C C . ALA A 1 474 ? 33.628 2.511 -15.349 1.00 92.62 474 ALA A C 1
ATOM 3917 O O . ALA A 1 474 ? 33.648 3.703 -15.063 1.00 92.62 474 ALA A O 1
ATOM 3918 N N . ALA A 1 475 ? 34.063 1.583 -14.492 1.00 91.44 475 ALA A N 1
ATOM 3919 C CA . ALA A 1 475 ? 34.508 1.896 -13.137 1.00 91.44 475 ALA A CA 1
ATOM 3920 C C . ALA A 1 475 ? 35.759 2.791 -13.080 1.00 91.44 475 ALA A C 1
ATOM 3922 O O . ALA A 1 475 ? 35.987 3.435 -12.054 1.00 91.44 475 ALA A O 1
ATOM 3923 N N . LYS A 1 476 ? 36.552 2.835 -14.160 1.00 91.38 476 LYS A N 1
ATOM 3924 C CA . LYS A 1 476 ? 37.742 3.689 -14.321 1.00 91.38 476 LYS A CA 1
ATOM 3925 C C . LYS A 1 476 ? 37.434 5.032 -14.999 1.00 91.38 476 LYS A C 1
ATOM 3927 O O . LYS A 1 476 ? 38.351 5.818 -15.205 1.00 91.38 476 LYS A O 1
ATOM 3932 N N . GLY A 1 477 ? 36.177 5.289 -15.376 1.00 89.00 477 GLY A N 1
ATOM 3933 C CA . GLY A 1 477 ? 35.785 6.485 -16.130 1.00 89.00 477 GLY A CA 1
ATOM 3934 C C . GLY A 1 477 ? 36.227 6.475 -17.601 1.00 89.00 477 GLY A C 1
ATOM 3935 O O . GLY A 1 477 ? 36.279 7.527 -18.235 1.00 89.00 477 GLY A O 1
ATOM 3936 N N . GLN A 1 478 ? 36.550 5.301 -18.159 1.00 91.44 478 GLN A N 1
ATOM 3937 C CA . GLN A 1 478 ? 36.980 5.132 -19.554 1.00 91.44 478 GLN A CA 1
ATOM 3938 C C . GLN A 1 478 ? 35.760 5.063 -20.487 1.00 91.44 478 GLN A C 1
ATOM 3940 O O . GLN A 1 478 ? 35.416 4.018 -21.047 1.00 91.44 478 GLN A O 1
ATOM 3945 N N . PHE A 1 479 ? 35.049 6.186 -20.603 1.00 89.62 479 PHE A N 1
ATOM 3946 C CA . PHE A 1 479 ? 33.778 6.269 -21.327 1.00 89.62 479 PHE A CA 1
ATOM 3947 C C . PHE A 1 479 ? 33.931 5.993 -22.829 1.00 89.62 479 PHE A C 1
ATOM 3949 O O . PHE A 1 479 ? 33.097 5.309 -23.430 1.00 89.62 479 PHE A O 1
ATOM 3956 N N . ASN A 1 480 ? 35.029 6.451 -23.426 1.00 87.75 480 ASN A N 1
ATOM 3957 C CA . ASN A 1 480 ? 35.387 6.167 -24.812 1.00 87.75 480 ASN A CA 1
ATOM 3958 C C . ASN A 1 480 ? 35.523 4.662 -25.101 1.00 87.75 480 ASN A C 1
ATOM 3960 O O . ASN A 1 480 ? 34.985 4.192 -26.099 1.00 87.75 480 ASN A O 1
ATOM 3964 N N . GLU A 1 481 ? 36.159 3.889 -24.217 1.00 89.94 481 GLU A N 1
ATOM 3965 C CA . GLU A 1 481 ? 36.306 2.436 -24.370 1.00 89.94 481 GLU A CA 1
ATOM 3966 C C . GLU A 1 481 ? 34.947 1.729 -24.309 1.00 89.94 481 GLU A C 1
ATOM 3968 O O . GLU A 1 481 ? 34.631 0.909 -25.169 1.00 89.94 481 GLU A O 1
ATOM 3973 N N . THR A 1 482 ? 34.069 2.121 -23.376 1.00 90.19 482 THR A N 1
ATOM 3974 C CA . THR A 1 482 ? 32.697 1.574 -23.341 1.00 90.19 482 THR A CA 1
ATOM 3975 C C . THR A 1 482 ? 31.879 1.953 -24.581 1.00 90.19 482 THR A C 1
ATOM 3977 O O . THR A 1 482 ? 31.059 1.163 -25.045 1.00 90.19 482 THR A O 1
ATOM 3980 N N . THR A 1 483 ? 32.137 3.122 -25.175 1.00 84.50 483 THR A N 1
ATOM 3981 C CA . THR A 1 483 ? 31.508 3.549 -26.436 1.00 84.50 483 THR A CA 1
ATOM 3982 C C . THR A 1 483 ? 32.017 2.725 -27.621 1.00 84.50 483 THR A C 1
ATOM 3984 O O . THR A 1 483 ? 31.208 2.273 -28.428 1.00 84.50 483 THR A O 1
ATOM 3987 N N . LYS A 1 484 ? 33.327 2.445 -27.696 1.00 82.06 484 LYS A N 1
ATOM 3988 C CA . LYS A 1 484 ? 33.919 1.554 -28.712 1.00 82.06 484 LYS A CA 1
ATOM 3989 C C . LYS A 1 484 ? 33.335 0.145 -28.643 1.00 82.06 484 LYS A C 1
ATOM 3991 O O . LYS A 1 484 ? 33.077 -0.446 -29.684 1.00 82.06 484 LYS A O 1
ATOM 3996 N N . LEU A 1 485 ? 33.107 -0.382 -27.439 1.00 82.44 485 LEU A N 1
ATOM 3997 C CA . LEU A 1 485 ? 32.526 -1.714 -27.236 1.00 82.44 485 LEU A CA 1
ATOM 3998 C C . LEU A 1 485 ? 31.031 -1.777 -27.579 1.00 82.44 485 LEU A C 1
ATOM 4000 O O . LEU A 1 485 ? 30.546 -2.809 -28.044 1.00 82.44 485 LEU A O 1
ATOM 4004 N N . LEU A 1 486 ? 30.286 -0.697 -27.335 1.00 78.56 486 LEU A N 1
ATOM 4005 C CA . LEU A 1 486 ? 28.848 -0.653 -27.605 1.00 78.56 486 LEU A CA 1
ATOM 4006 C C . LEU A 1 486 ? 28.547 -0.364 -29.078 1.00 78.56 486 LEU A C 1
ATOM 4008 O O . LEU A 1 486 ? 27.720 -1.027 -29.700 1.00 78.56 486 LEU A O 1
ATOM 4012 N N . THR A 1 487 ? 29.212 0.648 -29.624 1.00 72.44 487 THR A N 1
ATOM 4013 C CA . THR A 1 487 ? 28.950 1.213 -30.948 1.00 72.44 487 THR A CA 1
ATOM 4014 C C . THR A 1 487 ? 30.264 1.618 -31.624 1.00 72.44 487 THR A C 1
ATOM 4016 O O . THR A 1 487 ? 30.525 2.811 -31.788 1.00 72.44 487 THR A O 1
ATOM 4019 N N . PRO A 1 488 ? 31.087 0.655 -32.084 1.00 69.19 488 PRO A N 1
ATOM 4020 C CA . PRO A 1 488 ? 32.386 0.946 -32.704 1.00 69.19 488 PRO A CA 1
ATOM 4021 C C . PRO A 1 488 ? 32.296 1.913 -33.896 1.00 69.19 488 PRO A C 1
ATOM 4023 O O . PRO A 1 488 ? 33.190 2.720 -34.134 1.00 69.19 488 PRO A O 1
ATOM 4026 N N . ASN A 1 489 ? 31.179 1.872 -34.629 1.00 66.50 489 ASN A N 1
ATOM 4027 C CA . ASN A 1 489 ? 30.926 2.724 -35.794 1.00 66.50 489 ASN A CA 1
ATOM 4028 C C . ASN A 1 489 ? 30.721 4.215 -35.440 1.00 66.50 489 ASN A C 1
ATOM 4030 O O . ASN A 1 489 ? 30.715 5.053 -36.344 1.00 66.50 489 ASN A O 1
ATOM 4034 N N . GLU A 1 490 ? 30.544 4.558 -34.156 1.00 67.12 490 GLU A N 1
ATOM 4035 C CA . GLU A 1 490 ? 30.515 5.945 -33.666 1.00 67.12 490 GLU A CA 1
ATOM 4036 C C . GLU A 1 490 ? 31.935 6.555 -33.528 1.00 67.12 490 GLU A C 1
ATOM 4038 O O . GLU A 1 490 ? 32.027 7.763 -33.351 1.00 67.12 490 GLU A O 1
ATOM 4043 N N . CYS A 1 491 ? 33.018 5.765 -33.653 1.00 69.00 491 CYS A N 1
ATOM 4044 C CA . CYS A 1 491 ? 34.390 6.138 -33.254 1.00 69.00 491 CYS A CA 1
ATOM 4045 C C . CYS A 1 491 ? 35.415 6.543 -34.358 1.00 69.00 491 CYS A C 1
ATOM 4047 O O . CYS A 1 491 ? 36.607 6.263 -34.209 1.00 69.00 491 CYS A O 1
ATOM 4049 N N . PRO A 1 492 ? 35.037 7.171 -35.489 1.00 58.34 492 PRO A N 1
ATOM 4050 C CA . PRO A 1 492 ? 35.974 8.055 -36.200 1.00 58.34 492 PRO A CA 1
ATOM 4051 C C . PRO A 1 492 ? 35.558 9.531 -36.079 1.00 58.34 492 PRO A C 1
ATOM 4053 O O . PRO A 1 492 ? 34.416 9.873 -36.383 1.00 58.34 492 PRO A O 1
ATOM 4056 N N . LYS A 1 493 ? 36.523 10.406 -35.736 1.00 52.97 493 LYS A N 1
ATOM 4057 C CA . LYS A 1 493 ? 36.442 11.868 -35.453 1.00 52.97 493 LYS A CA 1
ATOM 4058 C C . LYS A 1 493 ? 35.650 12.774 -36.426 1.00 52.97 493 LYS A C 1
ATOM 4060 O O . LYS A 1 493 ? 35.622 13.984 -36.225 1.00 52.97 493 LYS A O 1
ATOM 4065 N N . VAL A 1 494 ? 35.040 12.256 -37.491 1.00 50.41 494 VAL A N 1
ATOM 4066 C CA . VAL A 1 494 ? 34.544 13.072 -38.613 1.00 50.41 494 VAL A CA 1
ATOM 4067 C C . VAL A 1 494 ? 33.075 13.494 -38.476 1.00 50.41 494 VAL A C 1
ATOM 4069 O O . VAL A 1 494 ? 32.702 14.507 -39.058 1.00 50.41 494 VAL A O 1
ATOM 4072 N N . ASN A 1 495 ? 32.233 12.809 -37.693 1.00 52.22 495 ASN A N 1
ATOM 4073 C CA . ASN A 1 495 ? 30.938 13.350 -37.245 1.00 52.22 495 ASN A CA 1
ATOM 4074 C C . ASN A 1 495 ? 30.181 12.334 -36.387 1.00 52.22 495 ASN A C 1
ATOM 4076 O O . ASN A 1 495 ? 30.040 11.192 -36.824 1.00 52.22 495 ASN A O 1
ATOM 4080 N N . ARG A 1 496 ? 29.573 12.777 -35.277 1.00 61.94 496 ARG A N 1
ATOM 4081 C CA . ARG A 1 496 ? 28.198 12.394 -34.899 1.00 61.94 496 ARG A CA 1
ATOM 4082 C C . ARG A 1 496 ? 27.764 13.092 -33.607 1.00 61.94 496 ARG A C 1
ATOM 4084 O O . ARG A 1 496 ? 28.299 12.847 -32.530 1.00 61.94 496 ARG A O 1
ATOM 4091 N N . ILE A 1 497 ? 26.709 13.901 -33.715 1.00 64.12 497 ILE A N 1
ATOM 4092 C CA . ILE A 1 497 ? 25.911 14.470 -32.609 1.00 64.12 497 ILE A CA 1
ATOM 4093 C C . ILE A 1 497 ? 25.624 13.428 -31.507 1.00 64.12 497 ILE A C 1
ATOM 4095 O O . ILE A 1 497 ? 25.507 13.771 -30.330 1.00 64.12 497 ILE A O 1
ATOM 4099 N N . ASP A 1 498 ? 25.536 12.151 -31.877 1.00 65.25 498 ASP A N 1
ATOM 4100 C CA . ASP A 1 498 ? 25.273 11.029 -30.977 1.00 65.25 498 ASP A CA 1
ATOM 4101 C C . ASP A 1 498 ? 26.356 10.851 -29.907 1.00 65.25 498 ASP A C 1
ATOM 4103 O O . ASP A 1 498 ? 26.020 10.789 -28.723 1.00 65.25 498 ASP A O 1
ATOM 4107 N N . GLN A 1 499 ? 27.638 10.885 -30.284 1.00 71.56 499 GLN A N 1
ATOM 4108 C CA . GLN A 1 499 ? 28.738 10.750 -29.331 1.00 71.56 499 GLN A CA 1
ATOM 4109 C C . GLN A 1 499 ? 28.800 11.947 -28.381 1.00 71.56 499 GLN A C 1
ATOM 4111 O O . GLN A 1 499 ? 28.878 11.770 -27.164 1.00 71.56 499 GLN A O 1
ATOM 4116 N N . TYR A 1 500 ? 28.692 13.165 -28.924 1.00 74.94 500 TYR A N 1
ATOM 4117 C CA . TYR A 1 500 ? 28.625 14.378 -28.112 1.00 74.94 500 TYR A CA 1
ATOM 4118 C C . TYR A 1 500 ? 27.493 14.280 -27.090 1.00 74.94 500 TYR A C 1
ATOM 4120 O O . TYR A 1 500 ? 27.692 14.558 -25.910 1.00 74.94 500 TYR A O 1
ATOM 4128 N N . THR A 1 501 ? 26.314 13.815 -27.506 1.00 70.75 501 THR A N 1
ATOM 4129 C CA . THR A 1 501 ? 25.186 13.741 -26.582 1.00 70.75 501 THR A CA 1
ATOM 4130 C C . THR A 1 501 ? 25.353 12.639 -25.532 1.00 70.75 501 THR A C 1
ATOM 4132 O O . THR A 1 501 ? 25.007 12.875 -24.378 1.00 70.75 501 THR A O 1
ATOM 4135 N N . ARG A 1 502 ? 25.925 11.471 -25.872 1.00 76.19 502 ARG A N 1
ATOM 4136 C CA . ARG A 1 502 ? 26.280 10.438 -24.876 1.00 76.19 502 ARG A CA 1
ATOM 4137 C C . ARG A 1 502 ? 27.224 10.997 -23.815 1.00 76.19 502 ARG A C 1
ATOM 4139 O O . ARG A 1 502 ? 26.992 10.790 -22.626 1.00 76.19 502 ARG A O 1
ATOM 4146 N N . VAL A 1 503 ? 28.233 11.757 -24.242 1.00 80.06 503 VAL A N 1
ATOM 4147 C CA . VAL A 1 503 ? 29.167 12.436 -23.338 1.00 80.06 503 VAL A CA 1
ATOM 4148 C C . VAL A 1 503 ? 28.441 13.464 -22.467 1.00 80.06 503 VAL A C 1
ATOM 4150 O O . VAL A 1 503 ? 28.622 13.451 -21.254 1.00 80.06 503 VAL A O 1
ATOM 4153 N N . GLN A 1 504 ? 27.561 14.302 -23.026 1.00 76.31 504 GLN A N 1
ATOM 4154 C CA . GLN A 1 504 ? 26.789 15.266 -22.226 1.00 76.31 504 GLN A CA 1
ATOM 4155 C C . GLN A 1 504 ? 25.896 14.581 -21.184 1.00 76.31 504 GLN A C 1
ATOM 4157 O O . GLN A 1 504 ? 25.837 15.016 -20.033 1.00 76.31 504 GLN A O 1
ATOM 4162 N N . THR A 1 505 ? 25.231 13.484 -21.551 1.00 73.12 505 THR A N 1
ATOM 4163 C CA . THR A 1 505 ? 24.456 12.681 -20.603 1.00 73.12 505 THR A CA 1
ATOM 4164 C C . THR A 1 505 ? 25.354 12.089 -19.521 1.00 73.12 505 THR A C 1
ATOM 4166 O O . THR A 1 505 ? 25.017 12.181 -18.344 1.00 73.12 505 THR A O 1
ATOM 4169 N N . TYR A 1 506 ? 26.506 11.525 -19.887 1.00 81.56 506 TYR A N 1
ATOM 4170 C CA . TYR A 1 506 ? 27.465 10.975 -18.932 1.00 81.56 506 TYR A CA 1
ATOM 4171 C C . TYR A 1 506 ? 27.937 12.026 -17.927 1.00 81.56 506 TYR A C 1
ATOM 4173 O O . TYR A 1 506 ? 27.843 11.805 -16.720 1.00 81.56 506 TYR A O 1
ATOM 4181 N N . LEU A 1 507 ? 28.328 13.214 -18.394 1.00 79.00 507 LEU A N 1
ATOM 4182 C CA . LEU A 1 507 ? 28.710 14.331 -17.528 1.00 79.00 507 LEU A CA 1
ATOM 4183 C C . LEU A 1 507 ? 27.561 14.774 -16.608 1.00 79.00 507 LEU A C 1
ATOM 4185 O O . LEU A 1 507 ? 27.782 14.997 -15.416 1.00 79.00 507 LEU A O 1
ATOM 4189 N N . ARG A 1 508 ? 26.326 14.827 -17.125 1.00 69.06 508 ARG A N 1
ATOM 4190 C CA . ARG A 1 508 ? 25.121 15.140 -16.340 1.00 69.06 508 ARG A CA 1
ATOM 4191 C C . ARG A 1 508 ? 24.874 14.103 -15.241 1.00 69.06 508 ARG A C 1
ATOM 4193 O O . ARG A 1 508 ? 24.585 14.479 -14.108 1.00 69.06 508 ARG A O 1
ATOM 4200 N N . VAL A 1 509 ? 25.014 12.811 -15.544 1.00 71.75 509 VAL A N 1
ATOM 4201 C CA . VAL A 1 509 ? 24.829 11.731 -14.560 1.00 71.75 509 VAL A CA 1
ATOM 4202 C C . VAL A 1 509 ? 25.927 11.769 -13.495 1.00 71.75 509 VAL A C 1
ATOM 4204 O O . VAL A 1 509 ? 25.640 11.650 -12.305 1.00 71.75 509 VAL A O 1
ATOM 4207 N N . ARG A 1 510 ? 27.184 11.994 -13.893 1.00 77.50 510 ARG A N 1
ATOM 4208 C CA . ARG A 1 510 ? 28.321 12.146 -12.970 1.00 77.50 510 ARG A CA 1
ATOM 4209 C C . ARG A 1 510 ? 28.126 13.301 -11.994 1.00 77.50 510 ARG A C 1
ATOM 4211 O O . ARG A 1 510 ? 28.390 13.142 -10.801 1.00 77.50 510 ARG A O 1
ATOM 4218 N N . GLN A 1 511 ? 27.578 14.420 -12.467 1.00 68.06 511 GLN A N 1
ATOM 4219 C CA . GLN A 1 511 ? 27.228 15.555 -11.614 1.00 68.06 511 GLN A CA 1
ATOM 4220 C C . GLN A 1 511 ? 26.225 15.160 -10.515 1.00 68.06 511 GLN A C 1
ATOM 4222 O O . GLN A 1 511 ? 26.398 15.564 -9.366 1.00 68.06 511 GLN A O 1
ATOM 4227 N N . CYS A 1 512 ? 25.234 14.305 -10.806 1.00 61.97 512 CYS A N 1
ATOM 4228 C CA . CYS A 1 512 ? 24.293 13.799 -9.792 1.00 61.97 512 CYS A CA 1
ATOM 4229 C C . CYS A 1 512 ? 24.969 13.018 -8.664 1.00 61.97 512 CYS A C 1
ATOM 4231 O O . CYS A 1 512 ? 24.416 12.889 -7.572 1.00 61.97 512 CYS A O 1
ATOM 4233 N N . TYR A 1 513 ? 26.144 12.467 -8.945 1.00 64.38 513 TYR A N 1
ATOM 4234 C CA . TYR A 1 513 ? 26.914 11.646 -8.026 1.00 64.38 513 TYR A CA 1
ATOM 4235 C C . TYR A 1 513 ? 27.987 12.405 -7.251 1.00 64.38 513 TYR A C 1
ATOM 4237 O O . TYR A 1 513 ? 28.630 11.799 -6.383 1.00 64.38 513 TYR A O 1
ATOM 4245 N N . GLY A 1 514 ? 28.149 13.702 -7.538 1.00 65.06 514 GLY A N 1
ATOM 4246 C CA . GLY A 1 514 ? 29.231 14.530 -7.011 1.00 65.06 514 GLY A CA 1
ATOM 4247 C C . GLY A 1 514 ? 30.598 14.176 -7.604 1.00 65.06 514 GLY A C 1
ATOM 4248 O O . GLY A 1 514 ? 31.613 14.403 -6.955 1.00 65.06 514 GLY A O 1
ATOM 4249 N N . LEU A 1 515 ? 30.634 13.571 -8.797 1.00 73.12 515 LEU A N 1
ATOM 4250 C CA . LEU A 1 515 ? 31.873 13.226 -9.497 1.00 73.12 515 LEU A CA 1
ATOM 4251 C C . LEU A 1 515 ? 32.366 14.430 -10.318 1.00 73.12 515 LEU A C 1
ATOM 4253 O O . LEU A 1 515 ? 31.563 15.168 -10.891 1.00 73.12 515 LEU A O 1
ATOM 4257 N N . GLN A 1 516 ? 33.686 14.625 -10.386 1.00 73.25 516 GLN A N 1
ATOM 4258 C CA . GLN A 1 516 ? 34.297 15.723 -11.146 1.00 73.25 516 GLN A CA 1
ATOM 4259 C C . GLN A 1 516 ? 34.032 15.569 -12.642 1.00 73.25 516 GLN A C 1
ATOM 4261 O O . GLN A 1 516 ? 34.407 14.555 -13.211 1.00 73.25 516 GLN A O 1
ATOM 4266 N N . THR A 1 517 ? 33.469 16.571 -13.313 1.00 64.88 517 THR A N 1
ATOM 4267 C CA . THR A 1 517 ? 33.099 16.498 -14.740 1.00 64.88 517 THR A CA 1
ATOM 4268 C C . THR A 1 517 ? 34.284 16.600 -15.716 1.00 64.88 517 THR A C 1
ATOM 4270 O O . THR A 1 517 ? 34.122 16.296 -16.893 1.00 64.88 517 THR A O 1
ATOM 4273 N N . SER A 1 518 ? 35.489 16.942 -15.253 1.00 64.69 518 SER A N 1
ATOM 4274 C CA . SER A 1 518 ? 36.722 16.956 -16.054 1.00 64.69 518 SER A CA 1
ATOM 4275 C C . SER A 1 518 ? 37.403 15.580 -16.062 1.00 64.69 518 SER A C 1
ATOM 4277 O O . SER A 1 518 ? 37.943 15.164 -15.041 1.00 64.69 518 SER A O 1
ATOM 4279 N N . ILE A 1 519 ? 37.396 14.871 -17.196 1.00 62.97 519 ILE A N 1
ATOM 4280 C CA . ILE A 1 519 ? 37.975 13.507 -17.326 1.00 62.97 519 ILE A CA 1
ATOM 4281 C C . ILE A 1 519 ? 38.996 13.365 -18.467 1.00 62.97 519 ILE A C 1
ATOM 4283 O O . ILE A 1 519 ? 39.374 12.254 -18.834 1.00 62.97 519 ILE A O 1
ATOM 4287 N N . GLY A 1 520 ? 39.490 14.485 -19.006 1.00 62.44 520 GLY A N 1
ATOM 4288 C CA . GLY A 1 520 ? 40.530 14.483 -20.041 1.00 62.44 520 GLY A CA 1
ATOM 4289 C C . GLY A 1 520 ? 40.136 13.686 -21.293 1.00 62.44 520 GLY A C 1
ATOM 4290 O O . GLY A 1 520 ? 38.965 13.648 -21.674 1.00 62.44 520 GLY A O 1
ATOM 4291 N N . ASP A 1 521 ? 41.112 13.022 -21.914 1.00 64.50 521 ASP A N 1
ATOM 4292 C CA . ASP A 1 521 ? 40.986 12.364 -23.227 1.00 64.50 521 ASP A CA 1
ATOM 4293 C C . ASP A 1 521 ? 40.118 11.084 -23.242 1.00 64.50 521 ASP A C 1
ATOM 4295 O O . ASP A 1 521 ? 39.893 10.491 -24.295 1.00 64.50 521 ASP A O 1
ATOM 4299 N N . SER A 1 522 ? 39.587 10.647 -22.094 1.00 76.06 522 SER A N 1
ATOM 4300 C CA . SER A 1 522 ? 38.852 9.371 -21.957 1.00 76.06 522 SER A CA 1
ATOM 4301 C C . SER A 1 522 ? 37.354 9.454 -22.300 1.00 76.06 522 SER A C 1
ATOM 4303 O O . SER A 1 522 ? 36.597 8.515 -22.050 1.00 76.06 522 SER A O 1
ATOM 4305 N N . LEU A 1 523 ? 36.900 10.578 -22.862 1.00 80.75 523 LEU A N 1
ATOM 4306 C CA . LEU A 1 523 ? 35.491 10.829 -23.192 1.00 80.75 523 LEU A CA 1
ATOM 4307 C C . LEU A 1 523 ? 35.102 10.440 -24.619 1.00 80.75 523 LEU A C 1
ATOM 4309 O O . LEU A 1 523 ? 33.981 9.988 -24.843 1.00 80.75 523 LEU A O 1
ATOM 4313 N N . TYR A 1 524 ? 36.015 10.622 -25.570 1.00 82.25 524 TYR A N 1
ATOM 4314 C CA . TYR A 1 524 ? 35.738 10.489 -26.997 1.00 82.25 524 TYR A CA 1
ATOM 4315 C C . TYR A 1 524 ? 36.596 9.386 -27.629 1.00 82.25 524 TYR A C 1
ATOM 4317 O O . TYR A 1 524 ? 37.722 9.117 -27.203 1.00 82.25 524 TYR A O 1
ATOM 4325 N N . CYS A 1 525 ? 36.027 8.747 -28.645 1.00 76.94 525 CYS A N 1
ATOM 4326 C CA . CYS A 1 525 ? 36.657 7.838 -29.595 1.00 76.94 525 CYS A CA 1
ATOM 4327 C C . CYS A 1 525 ? 36.406 8.395 -31.015 1.00 76.94 525 CYS A C 1
ATOM 4329 O O . CYS A 1 525 ? 37.353 8.391 -31.811 1.00 76.94 525 CYS A O 1
#

Sequence (525 aa):
MGHNKIVKLLLEYGASRSIKNKDDLTPFEVACTQETKTIFEQIVGKSDRKDAIKWVLVSPGIAKKRDQFRKNTDFLKRFDHCSTRHLIVEIIEYYLKGYLVEKEGFSMNHLKSIEDSFNQAIQKQNIIYYFIQAYTASSTRFSEILNEHLARYIIDYFDDFDPKKDNHGLVNCLVNIVTLLIHHPDFDRYGFIGTTYRGILMTENEFCPYAVGGKIMNLTFLSTSKRLEMAEIFSGKGELLKSLKHSNNTCIQQQPTLIRYTIKNHHTALDIENISKIPDEKEVLIPPFALFKVIYVERNNASCYNEIHLEECDESICKTLRTHLYGLFSRKTFDYIFNELDKNTSDRRWNAFLIVNEKMKWKPINKEDVATFFAHVHRQKTGLKFLALKCDETRTCNYTQKHPWCNDYVQPMVGRQYYGRGWIQLWSHCNYYNASQALSIDLLSNPDLVSQNEVIASQVAMWYWKAYGMREYAAKGQFNETTKLLTPNECPKVNRIDQYTRVQTYLRVRQCYGLQTSIGDSLYC

Foldseek 3Di:
DCVLVVLLVCLLQQNDQCDADPVRDGPLRVDPDPSSNVSVVCVLDDDPDDDPQDQKDFDVCLVVVLVVLCVVLVVVLVPDLVSLLVLLVLCLVCPLVNPCCPPVVWDPVLSVQLNVLSVCCSVVVPVVLSNQQNCQPSNGCPQSVLSSLLSPPLCCVPPPDDCPDPCNSVNSSNSSSLSCQLSPPCLLVFFDAFKWKAKDWAAPVRCVSLDAQTKMFGRGWDKTAPDPVVRCVHLCLVVLVVVLVPDPQDQDRTFIEMEMEGGHDRSFKGQCQPRRPDHNGRIIIGGGGFMWGWNDKDQDSSSSYIYTYTYGPPCVLVPVQPPPPVPLDDLVLQCQLQVVDDPVVSVQLVSLLSVLCVVVVQHAPHNLLVLLLSLQLNPDDADPQDDWFQQAPVQDTPDDDDDPPADPPQGADHPDTFAQAARLGGGDLRLLVVLCVVVVHNCRVPVCCCHPHSNSSSSSSSCLCVVQVVRVCRVVNLSAVSCCSRPVVQADPPDDPSLVSSLVSSLSSCVVVVHDSDDPPSRGD

Radius of gyration: 30.69 Å; chains: 1; bounding box: 85×45×83 Å

InterPro domains:
  IPR000726 Glycoside hydrolase, family 19, catalytic [PF00182] (366-467)
  IPR000768 NAD:arginine ADP-ribosyltransferase, ART [PF01129] (267-314)
  IPR023346 Lysozyme-like domain superfamily [SSF53955] (329-525)
  IPR036770 Ankyrin repeat-containing domain superfamily [G3DSA:1.25.40.20] (1-56)
  IPR036770 Ankyrin repeat-containing domain superfamily [SSF48403] (2-39)

pLDDT: mean 75.64, std 15.84, range [27.83, 97.31]

Organism: NCBI:txid1234261